Protein AF-0000000083314029 (afdb_homodimer)

Solvent-accessible surface area (backbone atoms only — not comparable to full-atom values): 26503 Å² total; per-residue (Å²): 74,58,45,36,40,47,32,27,57,66,67,24,55,60,39,58,59,37,29,27,43,46,33,36,67,31,44,43,33,64,25,26,34,84,60,36,26,40,52,77,51,63,39,52,53,50,31,26,31,58,54,25,74,57,49,45,64,73,54,72,96,41,70,46,61,68,55,59,77,70,54,82,78,54,67,69,43,53,52,25,48,50,59,56,40,39,56,39,52,50,45,42,72,76,39,46,63,51,52,30,27,43,32,41,43,65,48,42,71,37,36,60,54,49,44,69,75,46,52,79,30,39,39,37,40,41,37,46,64,65,39,46,31,38,73,59,90,52,86,58,34,53,41,60,82,37,52,36,76,67,72,83,67,91,48,65,45,58,34,27,45,48,36,50,50,51,50,51,49,51,57,70,70,35,82,78,58,84,41,67,47,78,45,47,40,58,44,45,52,77,39,37,69,65,44,48,52,56,49,24,66,73,72,70,47,75,66,26,49,54,68,69,59,70,75,75,52,70,49,44,78,75,50,87,69,80,54,80,59,80,87,47,48,67,59,32,57,75,72,69,47,82,77,131,71,57,46,35,40,45,33,27,59,66,67,26,55,60,38,58,58,37,30,27,41,45,31,35,67,31,43,43,34,63,24,26,33,85,59,36,27,41,52,78,51,64,40,50,53,49,30,26,31,57,54,23,74,58,50,45,64,72,53,71,96,41,71,44,60,68,55,59,78,71,54,83,78,56,67,71,43,53,52,25,48,48,59,54,40,39,56,39,54,50,45,41,73,76,38,45,62,50,52,30,28,44,31,43,42,65,49,43,70,37,37,60,54,50,44,69,76,46,51,78,30,39,40,38,40,42,36,46,63,65,39,46,30,36,73,58,90,52,86,58,33,52,42,59,82,37,53,35,78,67,73,84,66,90,48,65,44,57,33,26,44,48,35,50,49,51,50,52,49,52,56,70,70,36,83,79,59,83,40,66,46,79,44,47,40,58,45,45,51,76,39,38,70,66,44,48,51,56,49,24,65,74,72,70,45,73,64,27,49,55,68,68,61,68,74,76,52,71,49,43,78,76,49,87,69,82,54,80,58,78,86,47,48,68,58,31,58,74,70,68,46,82,79,130

Organism: NCBI:txid1204385

Foldseek 3Di:
DFAEEEEDAPQQLVLVVLVFCVVQQAAAEDDADPSNAQDDCVLLLQLLLVQQVVWDDPDALDIDNPCLQDPDDDPSSVVSVCVSCVRQVVCCVVPVPGHYYGYDNSCLSNVQVVCVVRQPHAYEYEGEQQLSRLPDDDPCLPVVSSPHDHDDDPDSSVSNSSSNSNSVVSVVVHDDGPHYDYDYPLCCQVVVVVRQVVVCVSVVGHIDDDDHDNCSHPVSVVDPDDRDDPSCVVVCVVVVHDDD/DFAEEEEEAPQQLVLVVLVFCVVQVAAAEDDADPSNAQDDCVLLLQLLLVLQVVWDDPDALDIDNPCLQDPDDDPSSVVSVCVSCVRQVVCCVVPVPGHYYGYDNSCLSNVQVVCVVRQPHAYEYEGEQQLSRLPDDDPCLPVVSSPHDHPDDPDSSVSNSSSNSNSVVSVVVHDDGPHYDYDYPLCCQVVVVVRQVVVCVSVVGHIDDDDHDNCSHPVSVVDPDDRDDPSCVVVCVVVVHDDD

Nearest PDB structures (foldseek):
  4gbm-assembly1_A  TM=6.522E-01  e=4.231E-06  Moorena producens
  5do9-assembly1_A  TM=2.974E-01  e=1.464E-01  Mus musculus
  8zje-assembly1_A  TM=2.377E-01  e=6.436E-02  Homo sapiens
  8xgs-assembly1_E  TM=2.337E-01  e=5.089E-02  Homo sapiens
  3ah8-assembly1_A  TM=2.938E-01  e=1.647E-01  Rattus norvegicus

Sequence (488 aa):
MSLITIIGRGHSGTRAISHTLYASGVYMGACLNRSGDLVPPQDMYEACRVLARHVRWQGDLSWDFSQLHTMEIPEEFRRLIESYLSSVLAEHARHPDAPKGWKIPETTLVYPWIRRLFPDIKYIFWIRDPRDCILNRHLTDDLRDFGIQYPETDDLRLRRAISWKYQYDLVKATPRPENWIEVRFEDFVLRQEETLQRLEEYLGIPLARIPVRPDAVGRWRQDEGVHDFDFFRPALEEYGYEHAMSLITIIGRGHSGTRAISHTLYASGVYMGACLNRSGDLVPPQDMYEACRVLARHVRWQGDLSWDFSQLHTMEIPEEFRRLIESYLSSVLAEHARHPDAPKGWKIPETTLVYPWIRRLFPDIKYIFWIRDPRDCILNRHLTDDLRDFGIQYPETDDLRLRRAISWKYQYDLVKATPRPENWIEVRFEDFVLRQEETLQRLEEYLGIPLARIPVRPDAVGRWRQDEGVHDFDFFRPALEEYGYEHA

pLDDT: mean 96.18, std 4.62, range [55.94, 98.94]

InterPro domains:
  IPR027417 P-loop containing nucleoside triphosphate hydrolase [G3DSA:3.40.50.300] (1-244)
  IPR027417 P-loop containing nucleoside triphosphate hydrolase [SSF52540] (3-222)

Secondary structure (DSSP, 8-state):
--EEEEE--TTSSHHHHHHHHHHTT-B--S-B-TT--BS--HHHHHHHHHHHTTPEEEETTEEE-GGGGTSPPPHHHHHHHHHHTHHHHHHHHH-TTS-EEE--GGGGGGHHHHHHH-TTSEEEEEE--HHHHTSS--GGGSGGGGT------S-HHHHHHHHHHHHHHHHHHSPPPSSEEEEEHHHHHHSHHHHHHHHHHHHTS---B----GGGS-GGGG--S----GGGHHHHHHTTPPP-/--EEEEE--TTSSHHHHHHHHHHTT-B--S-B-TT--BS--HHHHHHHHHHHTTPEEEETTEEE-GGGGTSPPPHHHHHHHHHHTHHHHHHHHH-TTS-EEE--GGGGGGHHHHHHH-TTSEEEEEE--HHHHTSS--GGGSGGGGT------S-HHHHHHHHHHHHHHHHHHSPPPSSEEEEEHHHHHHSHHHHHHHHHHHHTS---B----GGGS-GGGG--S----GGGHHHHHHTTPPP-

Structure (mmCIF, N/CA/C/O backbone):
data_AF-0000000083314029-model_v1
#
loop_
_entity.id
_entity.type
_entity.pdbx_description
1 polymer Sulfotransferase
#
loop_
_atom_site.group_PDB
_atom_site.id
_atom_site.type_symbol
_atom_site.label_atom_id
_atom_site.label_alt_id
_atom_site.label_comp_id
_atom_site.label_asym_id
_atom_site.label_entity_id
_atom_site.label_seq_id
_atom_site.pdbx_PDB_ins_code
_atom_site.Cartn_x
_atom_site.Cartn_y
_atom_site.Cartn_z
_atom_site.occupancy
_atom_site.B_iso_or_equiv
_atom_site.auth_seq_id
_atom_site.auth_comp_id
_atom_site.auth_asym_id
_atom_site.auth_atom_id
_atom_site.pdbx_PDB_model_num
ATOM 1 N N . MET A 1 1 ? 18.484 9.781 -5.836 1 58.97 1 MET A N 1
ATOM 2 C CA . MET A 1 1 ? 17.109 10.273 -5.766 1 58.97 1 MET A CA 1
ATOM 3 C C . MET A 1 1 ? 16.688 10.492 -4.316 1 58.97 1 MET A C 1
ATOM 5 O O . MET A 1 1 ? 17.141 9.781 -3.416 1 58.97 1 MET A O 1
ATOM 9 N N . SER A 1 2 ? 15.977 11.719 -4.059 1 75.5 2 SER A N 1
ATOM 10 C CA . SER A 1 2 ? 15.711 12.297 -2.744 1 75.5 2 SER A CA 1
ATOM 11 C C . SER A 1 2 ? 14.523 11.609 -2.074 1 75.5 2 SER A C 1
ATOM 13 O O . SER A 1 2 ? 13.695 10.992 -2.744 1 75.5 2 SER A O 1
ATOM 15 N N . LEU A 1 3 ? 14.539 11.375 -0.801 1 94 3 LEU A N 1
ATOM 16 C CA . LEU A 1 3 ? 13.43 11 0.073 1 94 3 LEU A CA 1
ATOM 17 C C . LEU A 1 3 ? 12.234 11.922 -0.145 1 94 3 LEU A C 1
ATOM 19 O O . LEU A 1 3 ? 12.398 13.102 -0.454 1 94 3 LEU A O 1
ATOM 23 N N . ILE A 1 4 ? 11.039 11.352 -0.163 1 98 4 ILE A N 1
ATOM 24 C CA . ILE A 1 4 ? 9.789 12.109 -0.29 1 98 4 ILE A CA 1
ATOM 25 C C . ILE A 1 4 ? 8.977 11.977 0.997 1 98 4 ILE A C 1
ATOM 27 O O . ILE A 1 4 ? 8.859 10.891 1.555 1 98 4 ILE A O 1
ATOM 31 N N . THR A 1 5 ? 8.508 13.062 1.522 1 98 5 THR A N 1
ATOM 32 C CA . THR A 1 5 ? 7.543 12.953 2.611 1 98 5 THR A CA 1
ATOM 33 C C . THR A 1 5 ? 6.344 13.867 2.369 1 98 5 THR A C 1
ATOM 35 O O . THR A 1 5 ? 6.414 14.789 1.551 1 98 5 THR A O 1
ATOM 38 N N . ILE A 1 6 ? 5.27 13.547 3.02 1 98.19 6 ILE A N 1
ATOM 39 C CA . ILE A 1 6 ? 3.998 14.242 2.867 1 98.19 6 ILE A CA 1
ATOM 40 C C . ILE A 1 6 ? 3.621 14.922 4.184 1 98.19 6 ILE A C 1
ATOM 42 O O . ILE A 1 6 ? 3.58 14.273 5.234 1 98.19 6 ILE A O 1
ATOM 46 N N . ILE A 1 7 ? 3.383 16.156 4.102 1 97.12 7 ILE A N 1
ATOM 47 C CA . ILE A 1 7 ? 2.893 16.969 5.207 1 97.12 7 ILE A CA 1
ATOM 48 C C . ILE A 1 7 ? 1.428 17.344 4.969 1 97.12 7 ILE A C 1
ATOM 50 O O . ILE A 1 7 ? 1.058 17.766 3.875 1 97.12 7 ILE A O 1
ATOM 54 N N . GLY A 1 8 ? 0.622 17.078 5.875 1 96.12 8 GLY A N 1
ATOM 55 C CA . GLY A 1 8 ? -0.805 17.359 5.824 1 96.12 8 GLY A CA 1
ATOM 56 C C . GLY A 1 8 ? -1.568 16.781 7 1 96.12 8 GLY A C 1
ATOM 57 O O . GLY A 1 8 ? -1.278 15.672 7.445 1 96.12 8 GLY A O 1
ATOM 58 N N . ARG A 1 9 ? -2.527 17.547 7.508 1 93.06 9 ARG A N 1
ATOM 59 C CA . ARG A 1 9 ? -3.334 17.078 8.633 1 93.06 9 ARG A CA 1
ATOM 60 C C . ARG A 1 9 ? -4.152 15.859 8.25 1 93.06 9 ARG A C 1
ATOM 62 O O . ARG A 1 9 ? -4.469 15.656 7.07 1 93.06 9 ARG A O 1
ATOM 69 N N . GLY A 1 10 ? -4.426 15.039 9.281 1 92.38 10 GLY A N 1
ATOM 70 C CA . GLY A 1 10 ? -5.375 13.961 9.047 1 92.38 10 GLY A CA 1
ATOM 71 C C . GLY A 1 10 ? -6.695 14.445 8.469 1 92.38 10 GLY A C 1
ATOM 72 O O . GLY A 1 10 ? -7.195 15.5 8.859 1 92.38 10 GLY A O 1
ATOM 73 N N . HIS A 1 11 ? -7.199 13.688 7.484 1 92.88 11 HIS A N 1
ATOM 74 C CA . HIS A 1 11 ? -8.461 13.969 6.812 1 92.88 11 HIS A CA 1
ATOM 75 C C . HIS A 1 11 ? -8.289 15.039 5.742 1 92.88 11 HIS A C 1
ATOM 77 O O . HIS A 1 11 ? -9.273 15.602 5.254 1 92.88 11 HIS A O 1
ATOM 83 N N . SER A 1 12 ? -7.043 15.32 5.441 1 94.44 12 SER A N 1
ATOM 84 C CA . SER A 1 12 ? -6.805 16.219 4.316 1 94.44 12 SER A CA 1
ATOM 85 C C . SER A 1 12 ? -6.758 15.453 2.998 1 94.44 12 SER A C 1
ATOM 87 O O . SER A 1 12 ? -6.586 16.047 1.934 1 94.44 12 SER A O 1
ATOM 89 N N . GLY A 1 13 ? -6.922 14.141 3.043 1 93.75 13 GLY A N 1
ATOM 90 C CA . GLY A 1 13 ? -6.93 13.352 1.821 1 93.75 13 GLY A CA 1
ATOM 91 C C . GLY A 1 13 ? -5.555 12.828 1.446 1 93.75 13 GLY A C 1
ATOM 92 O O . GLY A 1 13 ? -5.293 12.539 0.276 1 93.75 13 GLY A O 1
ATOM 93 N N . THR A 1 14 ? -4.656 12.703 2.461 1 94.75 14 THR A N 1
ATOM 94 C CA . THR A 1 14 ? -3.275 12.312 2.188 1 94.75 14 THR A CA 1
ATOM 95 C C . THR A 1 14 ? -3.199 10.859 1.728 1 94.75 14 THR A C 1
ATOM 97 O O . THR A 1 14 ? -2.203 10.445 1.133 1 94.75 14 THR A O 1
ATOM 100 N N . ARG A 1 15 ? -4.199 10.125 1.965 1 94.56 15 ARG A N 1
ATOM 101 C CA . ARG A 1 15 ? -4.273 8.758 1.454 1 94.56 15 ARG A CA 1
ATOM 102 C C . ARG A 1 15 ? -4.094 8.727 -0.059 1 94.56 15 ARG A C 1
ATOM 104 O O . ARG A 1 15 ? -3.436 7.832 -0.594 1 94.56 15 ARG A O 1
ATOM 111 N N . ALA A 1 16 ? -4.648 9.688 -0.748 1 97 16 ALA A N 1
ATOM 112 C CA . ALA A 1 16 ? -4.621 9.734 -2.207 1 97 16 ALA A CA 1
ATOM 113 C C . ALA A 1 16 ? -3.189 9.812 -2.727 1 97 16 ALA A C 1
ATOM 115 O O . ALA A 1 16 ? -2.795 9.031 -3.6 1 97 16 ALA A O 1
ATOM 116 N N . ILE A 1 17 ? -2.389 10.711 -2.174 1 97.94 17 ILE A N 1
ATOM 117 C CA . ILE A 1 17 ? -1.026 10.891 -2.666 1 97.94 17 ILE A CA 1
ATOM 118 C C . ILE A 1 17 ? -0.156 9.719 -2.215 1 97.94 17 ILE A C 1
ATOM 120 O O . ILE A 1 17 ? 0.744 9.289 -2.941 1 97.94 17 ILE A O 1
ATOM 124 N N . SER A 1 18 ? -0.392 9.188 -1.013 1 97.81 18 SER A N 1
ATOM 125 C CA . SER A 1 18 ? 0.354 8.016 -0.562 1 97.81 18 SER A CA 1
ATOM 126 C C . SER A 1 18 ? 0.118 6.824 -1.482 1 97.81 18 SER A C 1
ATOM 128 O O . SER A 1 18 ? 1.067 6.156 -1.898 1 97.81 18 SER A O 1
ATOM 130 N N . HIS A 1 19 ? -1.131 6.574 -1.783 1 97.81 19 HIS A N 1
ATOM 131 C CA . HIS A 1 19 ? -1.471 5.484 -2.693 1 97.81 19 HIS A CA 1
ATOM 132 C C . HIS A 1 19 ? -0.869 5.719 -4.078 1 97.81 19 HIS A C 1
ATOM 134 O O . HIS A 1 19 ? -0.38 4.777 -4.711 1 97.81 19 HIS A O 1
ATOM 140 N N . THR A 1 20 ? -0.943 6.922 -4.547 1 98.56 20 THR A N 1
ATOM 141 C CA . THR A 1 20 ? -0.375 7.281 -5.84 1 98.56 20 THR A CA 1
ATOM 142 C C . THR A 1 20 ? 1.121 6.98 -5.879 1 98.56 20 THR A C 1
ATOM 144 O O . THR A 1 20 ? 1.605 6.324 -6.801 1 98.56 20 THR A O 1
ATOM 147 N N . LEU A 1 21 ? 1.831 7.414 -4.84 1 98.31 21 LEU A N 1
ATOM 148 C CA . LEU A 1 21 ? 3.275 7.215 -4.789 1 98.31 21 LEU A CA 1
ATOM 149 C C . LEU A 1 21 ? 3.613 5.727 -4.707 1 98.31 21 LEU A C 1
ATOM 151 O O . LEU A 1 21 ? 4.484 5.246 -5.434 1 98.31 21 LEU A O 1
ATOM 155 N N . TYR A 1 22 ? 2.887 5.012 -3.844 1 97.75 22 TYR A N 1
ATOM 156 C CA . TYR A 1 22 ? 3.109 3.58 -3.674 1 97.75 22 TYR A CA 1
ATOM 157 C C . TYR A 1 22 ? 2.879 2.834 -4.984 1 97.75 22 TYR A C 1
ATOM 159 O O . TYR A 1 22 ? 3.711 2.023 -5.398 1 97.75 22 TYR A O 1
ATOM 167 N N . ALA A 1 23 ? 1.864 3.174 -5.668 1 97.62 23 ALA A N 1
ATOM 168 C CA . ALA A 1 23 ? 1.506 2.521 -6.926 1 97.62 23 ALA A CA 1
ATOM 169 C C . ALA A 1 23 ? 2.465 2.92 -8.047 1 97.62 23 ALA A C 1
ATOM 171 O O . ALA A 1 23 ? 2.49 2.289 -9.102 1 97.62 23 ALA A O 1
ATOM 172 N N . SER A 1 24 ? 3.236 3.92 -7.844 1 97.5 24 SER A N 1
ATOM 173 C CA . SER A 1 24 ? 4.184 4.414 -8.836 1 97.5 24 SER A CA 1
ATOM 174 C C . SER A 1 24 ? 5.57 3.811 -8.625 1 97.5 24 SER A C 1
ATOM 176 O O . SER A 1 24 ? 6.535 4.219 -9.273 1 97.5 24 SER A O 1
ATOM 178 N N . GLY A 1 25 ? 5.672 2.932 -7.656 1 94.62 25 GLY A N 1
ATOM 179 C CA . GLY A 1 25 ? 6.938 2.248 -7.426 1 94.62 25 GLY A CA 1
ATOM 180 C C . GLY A 1 25 ? 7.797 2.922 -6.371 1 94.62 25 GLY A C 1
ATOM 181 O O . GLY A 1 25 ? 8.953 2.541 -6.168 1 94.62 25 GLY A O 1
ATOM 182 N N . VAL A 1 26 ? 7.27 3.893 -5.707 1 96.94 26 VAL A N 1
ATOM 183 C CA . VAL A 1 26 ? 7.996 4.523 -4.613 1 96.94 26 VAL A CA 1
ATOM 184 C C . VAL A 1 26 ? 7.961 3.625 -3.381 1 96.94 26 VAL A C 1
ATOM 186 O O . VAL A 1 26 ? 6.898 3.148 -2.982 1 96.94 26 VAL A O 1
ATOM 189 N N . TYR A 1 27 ? 9.156 3.344 -2.807 1 97.31 27 TYR A N 1
ATOM 190 C CA . TYR A 1 27 ? 9.18 2.613 -1.544 1 97.31 27 TYR A CA 1
ATOM 191 C C . TYR A 1 27 ? 8.703 3.494 -0.396 1 97.31 27 TYR A C 1
ATOM 193 O O . TYR A 1 27 ? 9.359 4.477 -0.041 1 97.31 27 TYR A O 1
ATOM 201 N N . MET A 1 28 ? 7.594 3.158 0.23 1 97.69 28 MET A N 1
ATOM 202 C CA . MET A 1 28 ? 6.961 4.008 1.235 1 97.69 28 MET A CA 1
ATOM 203 C C . MET A 1 28 ? 7.133 3.42 2.631 1 97.69 28 MET A C 1
ATOM 205 O O . MET A 1 28 ? 6.434 3.818 3.566 1 97.69 28 MET A O 1
ATOM 209 N N . GLY A 1 29 ? 8.039 2.445 2.789 1 97.06 29 GLY A N 1
ATOM 210 C CA . GLY A 1 29 ? 8.266 1.787 4.066 1 97.06 29 GLY A CA 1
ATOM 211 C C . GLY A 1 29 ? 7.941 0.305 4.039 1 97.06 29 GLY A C 1
ATOM 212 O O . GLY A 1 29 ? 7.375 -0.194 3.064 1 97.06 29 GLY A O 1
ATOM 213 N N . ALA A 1 30 ? 8.289 -0.352 5.098 1 96.5 30 ALA A N 1
ATOM 214 C CA . ALA A 1 30 ? 8.234 -1.811 5.137 1 96.5 30 ALA A CA 1
ATOM 215 C C . ALA A 1 30 ? 6.801 -2.299 5.328 1 96.5 30 ALA A C 1
ATOM 217 O O . ALA A 1 30 ? 6.453 -3.408 4.914 1 96.5 30 ALA A O 1
ATOM 218 N N . CYS A 1 31 ? 6.012 -1.445 5.949 1 97 31 CYS A N 1
ATOM 219 C CA . CYS A 1 31 ? 4.637 -1.83 6.246 1 97 31 CYS A CA 1
ATOM 220 C C . CYS A 1 31 ? 3.695 -0.641 6.109 1 97 31 CYS A C 1
ATOM 222 O O . CYS A 1 31 ? 3.869 0.377 6.781 1 97 31 CYS A O 1
ATOM 224 N N . LEU A 1 32 ? 2.68 -0.823 5.258 1 98.31 32 LEU A N 1
ATOM 225 C CA . LEU A 1 32 ? 1.697 0.234 5.043 1 98.31 32 LEU A CA 1
ATOM 226 C C . LEU A 1 32 ? 0.306 -0.224 5.469 1 98.31 32 LEU A C 1
ATOM 228 O O . LEU A 1 32 ? -0.076 -1.371 5.223 1 98.31 32 LEU A O 1
ATOM 232 N N . ASN A 1 33 ? -0.443 0.652 6.094 1 96.88 33 ASN A N 1
ATOM 233 C CA . ASN A 1 33 ? -1.821 0.327 6.445 1 96.88 33 ASN A CA 1
ATOM 234 C C . ASN A 1 33 ? -2.799 0.798 5.371 1 96.88 33 ASN A C 1
ATOM 236 O O . ASN A 1 33 ? -2.387 1.176 4.273 1 96.88 33 ASN A O 1
ATOM 240 N N . ARG A 1 34 ? -4.066 0.752 5.641 1 94 34 ARG A N 1
ATOM 241 C CA . ARG A 1 34 ? -5.145 1.059 4.707 1 94 34 ARG A CA 1
ATOM 242 C C . ARG A 1 34 ? -5.004 2.473 4.156 1 94 34 ARG A C 1
ATOM 244 O O . ARG A 1 34 ? -5.289 2.719 2.982 1 94 34 ARG A O 1
ATOM 251 N N . SER A 1 35 ? -4.512 3.365 5.012 1 94.56 35 SER A N 1
ATOM 252 C CA . SER A 1 35 ? -4.465 4.777 4.648 1 94.56 35 SER A CA 1
ATOM 253 C C . SER A 1 35 ? -3.135 5.141 3.996 1 94.56 35 SER A C 1
ATOM 255 O O . SER A 1 35 ? -2.887 6.305 3.684 1 94.56 35 SER A O 1
ATOM 257 N N . GLY A 1 36 ? -2.262 4.109 3.809 1 97.12 36 GLY A N 1
ATOM 258 C CA . GLY A 1 36 ? -0.963 4.359 3.203 1 97.12 36 GLY A CA 1
ATOM 259 C C . GLY A 1 36 ? 0.048 4.934 4.176 1 97.12 36 GLY A C 1
ATOM 260 O O . GLY A 1 36 ? 1.033 5.551 3.766 1 97.12 36 GLY A O 1
ATOM 261 N N . ASP A 1 37 ? -0.222 4.828 5.477 1 98.12 37 ASP A N 1
ATOM 262 C CA . ASP A 1 37 ? 0.722 5.273 6.5 1 98.12 37 ASP A CA 1
ATOM 263 C C . ASP A 1 37 ? 1.814 4.234 6.727 1 98.12 37 ASP A C 1
ATOM 265 O O . ASP A 1 37 ? 1.543 3.031 6.73 1 98.12 37 ASP A O 1
ATOM 269 N N . LEU A 1 38 ? 3.023 4.73 6.941 1 98.56 38 LEU A N 1
ATOM 270 C CA . LEU A 1 38 ? 4.062 3.846 7.449 1 98.56 38 LEU A CA 1
ATOM 271 C C . LEU A 1 38 ? 3.771 3.434 8.891 1 98.56 38 LEU A C 1
ATOM 273 O O . LEU A 1 38 ? 3.588 4.289 9.758 1 98.56 38 LEU A O 1
ATOM 277 N N . VAL A 1 39 ? 3.727 2.143 9.18 1 97.88 39 VAL A N 1
ATOM 278 C CA . VAL A 1 39 ? 3.436 1.629 10.508 1 97.88 39 VAL A CA 1
ATOM 279 C C . VAL A 1 39 ? 4.52 0.642 10.93 1 97.88 39 VAL A C 1
ATOM 281 O O . VAL A 1 39 ? 5.234 0.096 10.086 1 97.88 39 VAL A O 1
ATOM 284 N N . PRO A 1 40 ? 4.719 0.394 12.305 1 97.62 40 PRO A N 1
ATOM 285 C CA . PRO A 1 40 ? 3.938 0.932 13.422 1 97.62 40 PRO A CA 1
ATOM 286 C C . PRO A 1 40 ? 4.27 2.393 13.719 1 97.62 40 PRO A C 1
ATOM 288 O O . PRO A 1 40 ? 5.406 2.824 13.516 1 97.62 40 PRO A O 1
ATOM 291 N N . PRO A 1 41 ? 3.344 3.133 14.266 1 98 41 PRO A N 1
ATOM 292 C CA . PRO A 1 41 ? 3.49 4.586 14.352 1 98 41 PRO A CA 1
ATOM 293 C C . PRO A 1 41 ? 4.008 5.047 15.711 1 98 41 PRO A C 1
ATOM 295 O O . PRO A 1 41 ? 4.27 6.234 15.906 1 98 41 PRO A O 1
ATOM 298 N N . GLN A 1 42 ? 4.242 4.141 16.672 1 98.31 42 GLN A N 1
ATOM 299 C CA . GLN A 1 42 ? 4.43 4.492 18.078 1 98.31 42 GLN A CA 1
ATOM 300 C C . GLN A 1 42 ? 5.613 5.441 18.266 1 98.31 42 GLN A C 1
ATOM 302 O O . GLN A 1 42 ? 5.516 6.434 18.984 1 98.31 42 GLN A O 1
ATOM 307 N N . ASP A 1 43 ? 6.715 5.16 17.578 1 98.81 43 ASP A N 1
ATOM 308 C CA . ASP A 1 43 ? 7.902 5.996 17.734 1 98.81 43 ASP A CA 1
ATOM 309 C C . ASP A 1 43 ? 7.668 7.395 17.172 1 98.81 43 ASP A C 1
ATOM 311 O O . ASP A 1 43 ? 8.164 8.383 17.719 1 98.81 43 ASP A O 1
ATOM 315 N N . MET A 1 44 ? 6.887 7.543 16.094 1 98.75 44 MET A N 1
ATOM 316 C CA . MET A 1 44 ? 6.52 8.852 15.555 1 98.75 44 MET A CA 1
ATOM 317 C C . MET A 1 44 ? 5.645 9.617 16.547 1 98.75 44 MET A C 1
ATOM 319 O O . MET A 1 44 ? 5.859 10.805 16.781 1 98.75 44 MET A O 1
ATOM 323 N N . TYR A 1 45 ? 4.695 8.906 17.172 1 98.62 45 TYR A N 1
ATOM 324 C CA . TYR A 1 45 ? 3.822 9.547 18.156 1 98.62 45 TYR A CA 1
ATOM 325 C C . TYR A 1 45 ? 4.625 10.07 19.328 1 98.62 45 TYR A C 1
ATOM 327 O O . TYR A 1 45 ? 4.375 11.18 19.828 1 98.62 45 TYR A O 1
ATOM 335 N N . GLU A 1 46 ? 5.57 9.234 19.703 1 98.81 46 GLU A N 1
ATOM 336 C CA . GLU A 1 46 ? 6.418 9.664 20.812 1 98.81 46 GLU A CA 1
ATOM 337 C C . GLU A 1 46 ? 7.289 10.852 20.406 1 98.81 46 GLU A C 1
ATOM 339 O O . GLU A 1 46 ? 7.508 11.766 21.203 1 98.81 46 GLU A O 1
ATOM 344 N N . ALA A 1 47 ? 7.797 10.844 19.203 1 98.94 47 ALA A N 1
ATOM 345 C CA . ALA A 1 47 ? 8.555 11.984 18.703 1 98.94 47 ALA A CA 1
ATOM 346 C C . ALA A 1 47 ? 7.719 13.258 18.734 1 98.94 47 ALA A C 1
ATOM 348 O O . ALA A 1 47 ? 8.227 14.336 19.062 1 98.94 47 ALA A O 1
ATOM 349 N N . CYS A 1 48 ? 6.461 13.141 18.375 1 98.81 48 CYS A N 1
ATOM 350 C CA . CYS A 1 48 ? 5.551 14.281 18.438 1 98.81 48 CYS A CA 1
ATOM 351 C C . CYS A 1 48 ? 5.477 14.852 19.844 1 98.81 48 CYS A C 1
ATOM 353 O O . CYS A 1 48 ? 5.512 16.062 20.031 1 98.81 48 CYS A O 1
ATOM 355 N N . ARG A 1 49 ? 5.441 13.984 20.812 1 98.81 49 ARG A N 1
ATOM 356 C CA . ARG A 1 49 ? 5.348 14.414 22.203 1 98.81 49 ARG A CA 1
ATOM 357 C C . ARG A 1 49 ? 6.641 15.086 22.656 1 98.81 49 ARG A C 1
ATOM 359 O O . ARG A 1 49 ? 6.605 16.047 23.422 1 98.81 49 ARG A O 1
ATOM 366 N N . VAL A 1 50 ? 7.742 14.578 22.203 1 98.88 50 VAL A N 1
ATOM 367 C CA . VAL A 1 50 ? 9.031 15.172 22.531 1 98.88 50 VAL A CA 1
ATOM 368 C C . VAL A 1 50 ? 9.086 16.609 21.984 1 98.88 50 VAL A C 1
ATOM 370 O O . VAL A 1 50 ? 9.453 17.531 22.719 1 98.88 50 VAL A O 1
ATOM 373 N N . LEU A 1 51 ? 8.711 16.828 20.734 1 98.88 51 LEU A N 1
ATOM 374 C CA . LEU A 1 51 ? 8.758 18.156 20.156 1 98.88 51 LEU A CA 1
ATOM 375 C C . LEU A 1 51 ? 7.777 19.094 20.859 1 98.88 51 LEU A C 1
ATOM 377 O O . LEU A 1 51 ? 8.094 20.266 21.094 1 98.88 51 LEU A O 1
ATOM 381 N N . ALA A 1 52 ? 6.645 18.578 21.203 1 98.69 52 ALA A N 1
ATOM 382 C CA . ALA A 1 52 ? 5.578 19.375 21.797 1 98.69 52 ALA A CA 1
ATOM 383 C C . ALA A 1 52 ? 6.043 20.031 23.094 1 98.69 52 ALA A C 1
ATOM 385 O O . ALA A 1 52 ? 5.547 21.094 23.469 1 98.69 52 ALA A O 1
ATOM 386 N N . ARG A 1 53 ? 7.027 19.453 23.812 1 98.38 53 ARG A N 1
ATOM 387 C CA . ARG A 1 53 ? 7.57 20 25.047 1 98.38 53 ARG A CA 1
ATOM 388 C C . ARG A 1 53 ? 8.172 21.375 24.812 1 98.38 53 ARG A C 1
ATOM 390 O O . ARG A 1 53 ? 8.367 22.141 25.766 1 98.38 53 ARG A O 1
ATOM 397 N N . HIS A 1 54 ? 8.414 21.672 23.578 1 98.5 54 HIS A N 1
ATOM 398 C CA . HIS A 1 54 ? 9.148 22.891 23.281 1 98.5 54 HIS A CA 1
ATOM 399 C C . HIS A 1 54 ? 8.266 23.891 22.547 1 98.5 54 HIS A C 1
ATOM 401 O O . HIS A 1 54 ? 8.766 24.875 21.984 1 98.5 54 HIS A O 1
ATOM 407 N N . VAL A 1 55 ? 6.996 23.641 22.438 1 98.44 55 VAL A N 1
ATOM 408 C CA . VAL A 1 55 ? 6.008 24.578 21.922 1 98.44 55 VAL A CA 1
ATOM 409 C C . VAL A 1 55 ? 5.301 25.281 23.078 1 98.44 55 VAL A C 1
ATOM 411 O O . VAL A 1 55 ? 4.668 24.641 23.906 1 98.44 55 VAL A O 1
ATOM 414 N N . ARG A 1 56 ? 5.391 26.578 23.125 1 96.88 56 ARG A N 1
ATOM 415 C CA . ARG A 1 56 ? 4.762 27.344 24.188 1 96.88 56 ARG A CA 1
ATOM 416 C C . ARG A 1 56 ? 3.396 27.859 23.766 1 96.88 56 ARG A C 1
ATOM 418 O O . ARG A 1 56 ? 3.285 28.578 22.766 1 96.88 56 ARG A O 1
ATOM 425 N N . TRP A 1 57 ? 2.455 27.484 24.438 1 97.38 57 TRP A N 1
ATOM 426 C CA . TRP A 1 57 ? 1.124 28.047 24.234 1 97.38 57 TRP A CA 1
ATOM 427 C C . TRP A 1 57 ? 1.037 29.453 24.812 1 97.38 57 TRP A C 1
ATOM 429 O O . TRP A 1 57 ? 1.353 29.672 25.984 1 97.38 57 TRP A O 1
ATOM 439 N N . GLN A 1 58 ? 0.606 30.391 24.047 1 97.25 58 GLN A N 1
ATOM 440 C CA . GLN A 1 58 ? 0.588 31.797 24.438 1 97.25 58 GLN A CA 1
ATOM 441 C C . GLN A 1 58 ? -0.822 32.25 24.812 1 97.25 58 GLN A C 1
ATOM 443 O O . GLN A 1 58 ? -1.053 33.406 25.078 1 97.25 58 GLN A O 1
ATOM 448 N N . GLY A 1 59 ? -1.746 31.375 24.781 1 94.81 59 GLY A N 1
ATOM 449 C CA . GLY A 1 59 ? -3.145 31.672 25.047 1 94.81 59 GLY A CA 1
ATOM 450 C C . GLY A 1 59 ? -3.996 31.688 23.781 1 94.81 59 GLY A C 1
ATOM 451 O O . GLY A 1 59 ? -3.482 31.891 22.688 1 94.81 59 GLY A O 1
ATOM 452 N N . ASP A 1 60 ? -5.301 31.344 23.953 1 93.94 60 ASP A N 1
ATOM 453 C CA . ASP A 1 60 ? -6.242 31.297 22.828 1 93.94 60 ASP A CA 1
ATOM 454 C C . ASP A 1 60 ? -5.727 30.391 21.719 1 93.94 60 ASP A C 1
ATOM 456 O O . ASP A 1 60 ? -5.355 29.25 21.969 1 93.94 60 ASP A O 1
ATOM 460 N N . LEU A 1 61 ? -5.703 30.875 20.531 1 97.31 61 LEU A N 1
ATOM 461 C CA . LEU A 1 61 ? -5.273 30.078 19.391 1 97.31 61 LEU A CA 1
ATOM 462 C C . LEU A 1 61 ? -3.9 30.516 18.891 1 97.31 61 LEU A C 1
ATOM 464 O O . LEU A 1 61 ? -3.686 30.641 17.688 1 97.31 61 LEU A O 1
ATOM 468 N N . SER A 1 62 ? -2.998 30.766 19.891 1 97.25 62 SER A N 1
ATOM 469 C CA . SER A 1 62 ? -1.654 31.234 19.562 1 97.25 62 SER A CA 1
ATOM 470 C C . SER A 1 62 ? -0.59 30.344 20.219 1 97.25 62 SER A C 1
ATOM 472 O O . SER A 1 62 ? -0.672 30.047 21.406 1 97.25 62 SER A O 1
ATOM 474 N N . TRP A 1 63 ? 0.37 29.875 19.406 1 98.31 63 TRP A N 1
ATOM 475 C CA . TRP A 1 63 ? 1.507 29.078 19.859 1 98.31 63 TRP A CA 1
ATOM 476 C C . TRP A 1 63 ? 2.82 29.703 19.391 1 98.31 63 TRP A C 1
ATOM 478 O O . TRP A 1 63 ? 2.889 30.281 18.297 1 98.31 63 TRP A O 1
ATOM 488 N N . ASP A 1 64 ? 3.846 29.625 20.188 1 98.38 64 ASP A N 1
ATOM 489 C CA . ASP A 1 64 ? 5.188 30.062 19.828 1 98.38 64 ASP A CA 1
ATOM 490 C C . ASP A 1 64 ? 6.051 28.891 19.375 1 98.38 64 ASP A C 1
ATOM 492 O O . ASP A 1 64 ? 6.43 28.047 20.188 1 98.38 64 ASP A O 1
ATOM 496 N N . PHE A 1 65 ? 6.379 28.844 18.094 1 98.38 65 PHE A N 1
ATOM 497 C CA . PHE A 1 65 ? 7.156 27.766 17.5 1 98.38 65 PHE A CA 1
ATOM 498 C C . PHE A 1 65 ? 8.617 28.172 17.328 1 98.38 65 PHE A C 1
ATOM 500 O O . PHE A 1 65 ? 9.422 27.406 16.812 1 98.38 65 PHE A O 1
ATOM 507 N N . SER A 1 66 ? 9.062 29.344 17.719 1 97.5 66 SER A N 1
ATOM 508 C CA . SER A 1 66 ? 10.336 29.953 17.359 1 97.5 66 SER A CA 1
ATOM 509 C C . SER A 1 66 ? 11.516 29.125 17.844 1 97.5 66 SER A C 1
ATOM 511 O O . SER A 1 66 ? 12.516 28.969 17.141 1 97.5 66 SER A O 1
ATOM 513 N N . GLN A 1 67 ? 11.367 28.531 19 1 97 67 GLN A N 1
ATOM 514 C CA . GLN A 1 67 ? 12.461 27.75 19.578 1 97 67 GLN A CA 1
ATOM 515 C C . GLN A 1 67 ? 12.805 26.547 18.703 1 97 67 GLN A C 1
ATOM 517 O O . GLN A 1 67 ? 13.961 26.125 18.641 1 97 67 GLN A O 1
ATOM 522 N N . LEU A 1 68 ? 11.828 26.062 18 1 98.38 68 LEU A N 1
ATOM 523 C CA . LEU A 1 68 ? 11.992 24.859 17.203 1 98.38 68 LEU A CA 1
ATOM 524 C C . LEU A 1 68 ? 12.961 25.094 16.047 1 98.38 68 LEU A C 1
ATOM 526 O O . LEU A 1 68 ? 13.562 24.141 15.539 1 98.38 68 LEU A O 1
ATOM 530 N N . HIS A 1 69 ? 13.172 26.312 15.68 1 97.69 69 HIS A N 1
ATOM 531 C CA . HIS A 1 69 ? 13.922 26.625 14.477 1 97.69 69 HIS A CA 1
ATOM 532 C C . HIS A 1 69 ? 15.422 26.734 14.766 1 97.69 69 HIS A C 1
ATOM 534 O O . HIS A 1 69 ? 16.234 26.641 13.852 1 97.69 69 HIS A O 1
ATOM 540 N N . THR A 1 70 ? 15.758 26.891 16.109 1 96.62 70 THR A N 1
ATOM 541 C CA . THR A 1 70 ? 17.156 27.234 16.375 1 96.62 70 THR A CA 1
ATOM 542 C C . THR A 1 70 ? 17.734 26.312 17.438 1 96.62 70 THR A C 1
ATOM 544 O O . THR A 1 70 ? 18.953 26.141 17.531 1 96.62 70 THR A O 1
ATOM 547 N N . MET A 1 71 ? 16.891 25.781 18.234 1 98.19 71 MET A N 1
ATOM 548 C CA . MET A 1 71 ? 17.391 24.969 19.344 1 98.19 71 MET A CA 1
ATOM 549 C C . MET A 1 71 ? 18.062 23.703 18.828 1 98.19 71 MET A C 1
ATOM 551 O O . MET A 1 71 ? 17.812 23.266 17.703 1 98.19 71 MET A O 1
ATOM 555 N N . GLU A 1 72 ? 18.891 23.188 19.703 1 98.44 72 GLU A N 1
ATOM 556 C CA . GLU A 1 72 ? 19.422 21.859 19.391 1 98.44 72 GLU A CA 1
ATOM 557 C C . GLU A 1 72 ? 18.328 20.797 19.453 1 98.44 72 GLU A C 1
ATOM 559 O O . GLU A 1 72 ? 17.547 20.766 20.406 1 98.44 72 GLU A O 1
ATOM 564 N N . ILE A 1 73 ? 18.203 19.984 18.453 1 98.75 73 ILE A N 1
ATOM 565 C CA . ILE A 1 73 ? 17.234 18.906 18.453 1 98.75 73 ILE A CA 1
ATOM 566 C C . ILE A 1 73 ? 17.641 17.828 19.469 1 98.75 73 ILE A C 1
ATOM 568 O O . ILE A 1 73 ? 18.75 17.297 19.391 1 98.75 73 ILE A O 1
ATOM 572 N N . PRO A 1 74 ? 16.766 17.5 20.406 1 98.81 74 PRO A N 1
ATOM 573 C CA . PRO A 1 74 ? 17.094 16.484 21.422 1 98.81 74 PRO A CA 1
ATOM 574 C C . PRO A 1 74 ? 17.469 15.141 20.797 1 98.81 74 PRO A C 1
ATOM 576 O O . PRO A 1 74 ? 16.844 14.719 19.812 1 98.81 74 PRO A O 1
ATOM 579 N N . GLU A 1 75 ? 18.469 14.453 21.406 1 98.75 75 GLU A N 1
ATOM 580 C CA . GLU A 1 75 ? 18.891 13.133 20.953 1 98.75 75 GLU A CA 1
ATOM 581 C C . GLU A 1 75 ? 17.719 12.141 21 1 98.75 75 GLU A C 1
ATOM 583 O O . GLU A 1 75 ? 17.625 11.258 20.141 1 98.75 75 GLU A O 1
ATOM 588 N N . GLU A 1 76 ? 16.922 12.289 22 1 98.75 76 GLU A N 1
ATOM 589 C CA . GLU A 1 76 ? 15.734 11.453 22.125 1 98.75 76 GLU A CA 1
ATOM 590 C C . GLU A 1 76 ? 14.875 11.516 20.875 1 98.75 76 GLU A C 1
ATOM 592 O O . GLU A 1 76 ? 14.414 10.484 20.375 1 98.75 76 GLU A O 1
ATOM 597 N N . PHE A 1 77 ? 14.648 12.695 20.328 1 98.88 77 PHE A N 1
ATOM 598 C CA . PHE A 1 77 ? 13.859 12.891 19.109 1 98.88 77 PHE A CA 1
ATOM 599 C C . PHE A 1 77 ? 14.531 12.219 17.922 1 98.88 77 PHE A C 1
ATOM 601 O O . PHE A 1 77 ? 13.883 11.516 17.156 1 98.88 77 PHE A O 1
ATOM 608 N N . ARG A 1 78 ? 15.805 12.398 17.812 1 98.75 78 ARG A N 1
ATOM 609 C CA . ARG A 1 78 ? 16.578 11.828 16.703 1 98.75 78 ARG A CA 1
ATOM 610 C C . ARG A 1 78 ? 16.469 10.305 16.703 1 98.75 78 ARG A C 1
ATOM 612 O O . ARG A 1 78 ? 16.266 9.695 15.648 1 98.75 78 ARG A O 1
ATOM 619 N N . ARG A 1 79 ? 16.562 9.719 17.859 1 98.75 79 ARG A N 1
ATOM 620 C CA . ARG A 1 79 ? 16.516 8.266 17.984 1 98.75 79 ARG A CA 1
ATOM 621 C C . ARG A 1 79 ? 15.133 7.734 17.609 1 98.75 79 ARG A C 1
ATOM 623 O O . ARG A 1 79 ? 15.023 6.703 16.938 1 98.75 79 ARG A O 1
ATOM 630 N N . LEU A 1 80 ? 14.109 8.398 18.016 1 98.88 80 LEU A N 1
ATOM 631 C CA . LEU A 1 80 ? 12.742 7.996 17.703 1 98.88 80 LEU A CA 1
ATOM 632 C C . LEU A 1 80 ? 12.477 8.055 16.203 1 98.88 80 LEU A C 1
ATOM 634 O O . LEU A 1 80 ? 11.898 7.129 15.641 1 98.88 80 LEU A O 1
ATOM 638 N N . ILE A 1 81 ? 12.945 9.141 15.555 1 98.81 81 ILE A N 1
ATOM 639 C CA . ILE A 1 81 ? 12.734 9.305 14.125 1 98.81 81 ILE A CA 1
ATOM 640 C C . ILE A 1 81 ? 13.539 8.266 13.359 1 98.81 81 ILE A C 1
ATOM 642 O O . ILE A 1 81 ? 13.031 7.652 12.406 1 98.81 81 ILE A O 1
ATOM 646 N N . GLU A 1 82 ? 14.758 8.031 13.812 1 98.56 82 GLU A N 1
ATOM 647 C CA . GLU A 1 82 ? 15.586 7.004 13.18 1 98.56 82 GLU A CA 1
ATOM 648 C C . GLU A 1 82 ? 14.945 5.625 13.297 1 98.56 82 GLU A C 1
ATOM 650 O O . GLU A 1 82 ? 14.953 4.844 12.344 1 98.56 82 GLU A O 1
ATOM 655 N N . SER A 1 83 ? 14.438 5.391 14.469 1 98.69 83 SER A N 1
ATOM 656 C CA . SER A 1 83 ? 13.758 4.117 14.703 1 98.69 83 SER A CA 1
ATOM 657 C C . SER A 1 83 ? 12.516 3.986 13.836 1 98.69 83 SER A C 1
ATOM 659 O O . SER A 1 83 ? 12.312 2.959 13.188 1 98.69 83 SER A O 1
ATOM 661 N N . TYR A 1 84 ? 11.633 4.965 13.789 1 98.75 84 TYR A N 1
ATOM 662 C CA . TYR A 1 84 ? 10.398 4.949 13.016 1 98.75 84 TYR A CA 1
ATOM 663 C C . TYR A 1 84 ? 10.688 4.793 11.531 1 98.75 84 TYR A C 1
ATOM 665 O O . TYR A 1 84 ? 10 4.039 10.828 1 98.75 84 TYR A O 1
ATOM 673 N N . LEU A 1 85 ? 11.758 5.5 11.062 1 98.5 85 LEU A N 1
ATOM 674 C CA . LEU A 1 85 ? 12.07 5.543 9.633 1 98.5 85 LEU A CA 1
ATOM 675 C C . LEU A 1 85 ? 13.109 4.492 9.273 1 98.5 85 LEU A C 1
ATOM 677 O O . LEU A 1 85 ? 13.711 4.547 8.203 1 98.5 85 LEU A O 1
ATOM 681 N N . SER A 1 86 ? 13.344 3.537 10.117 1 98.38 86 SER A N 1
ATOM 682 C CA . SER A 1 86 ? 14.438 2.59 9.953 1 98.38 86 SER A CA 1
ATOM 683 C C . SER A 1 86 ? 14.391 1.909 8.594 1 98.38 86 SER A C 1
ATOM 685 O O . SER A 1 86 ? 15.414 1.796 7.914 1 98.38 86 SER A O 1
ATOM 687 N N . SER A 1 87 ? 13.203 1.489 8.141 1 97.56 87 SER A N 1
ATOM 688 C CA . SER A 1 87 ? 13.078 0.792 6.867 1 97.56 87 SER A CA 1
ATOM 689 C C . SER A 1 87 ? 13.391 1.721 5.695 1 97.56 87 SER A C 1
ATOM 691 O O . SER A 1 87 ? 14.078 1.327 4.75 1 97.56 87 SER A O 1
ATOM 693 N N . VAL A 1 88 ? 12.945 2.908 5.758 1 97.88 88 VAL A N 1
ATOM 694 C CA . VAL A 1 88 ? 13.133 3.889 4.691 1 97.88 88 VAL A CA 1
ATOM 695 C C . VAL A 1 88 ? 14.602 4.297 4.621 1 97.88 88 VAL A C 1
ATOM 697 O O . VAL A 1 88 ? 15.18 4.375 3.533 1 97.88 88 VAL A O 1
ATOM 700 N N . LEU A 1 89 ? 15.164 4.523 5.801 1 96.88 89 LEU A N 1
ATOM 701 C CA . LEU A 1 89 ? 16.562 4.934 5.855 1 96.88 89 LEU A CA 1
ATOM 702 C C . LEU A 1 89 ? 17.484 3.803 5.398 1 96.88 89 LEU A C 1
ATOM 704 O O . LEU A 1 89 ? 18.484 4.043 4.734 1 96.88 89 LEU A O 1
ATOM 708 N N . ALA A 1 90 ? 17.141 2.611 5.75 1 96.62 90 ALA A N 1
ATOM 709 C CA . ALA A 1 90 ? 17.906 1.458 5.273 1 96.62 90 ALA A CA 1
ATOM 710 C C . ALA A 1 90 ? 17.844 1.357 3.752 1 96.62 90 ALA A C 1
ATOM 712 O O . ALA A 1 90 ? 18.859 1.103 3.102 1 96.62 90 ALA A O 1
ATOM 713 N N . GLU A 1 91 ? 16.672 1.523 3.219 1 94.75 91 GLU A N 1
ATOM 714 C CA . GLU A 1 91 ? 16.516 1.513 1.769 1 94.75 91 GLU A CA 1
ATOM 715 C C . GLU A 1 91 ? 17.312 2.637 1.114 1 94.75 91 GLU A C 1
ATOM 717 O O . GLU A 1 91 ? 17.906 2.447 0.049 1 94.75 91 GLU A O 1
ATOM 722 N N . HIS A 1 92 ? 17.266 3.768 1.714 1 93 92 HIS A N 1
ATOM 723 C CA . HIS A 1 92 ? 18 4.914 1.204 1 93 92 HIS A CA 1
ATOM 724 C C . HIS A 1 92 ? 19.5 4.621 1.155 1 93 92 HIS A C 1
ATOM 726 O O . HIS A 1 92 ? 20.188 5.008 0.202 1 93 92 HIS A O 1
ATOM 732 N N . ALA A 1 93 ? 20.016 3.994 2.145 1 93.31 93 ALA A N 1
ATOM 733 C CA . ALA A 1 93 ? 21.422 3.641 2.213 1 93.31 93 ALA A CA 1
ATOM 734 C C . ALA A 1 93 ? 21.781 2.609 1.146 1 93.31 93 ALA A C 1
ATOM 736 O O . ALA A 1 93 ? 22.844 2.701 0.52 1 93.31 93 ALA A O 1
ATOM 737 N N . ARG A 1 94 ? 20.906 1.651 0.855 1 93.44 94 ARG A N 1
ATOM 738 C CA . ARG A 1 94 ? 21.172 0.546 -0.062 1 93.44 94 ARG A CA 1
ATOM 739 C C . ARG A 1 94 ? 20.969 0.979 -1.511 1 93.44 94 ARG A C 1
ATOM 741 O O . ARG A 1 94 ? 21.703 0.553 -2.398 1 93.44 94 ARG A O 1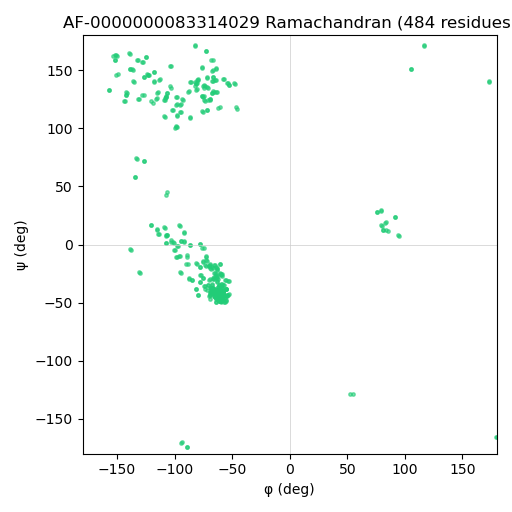
ATOM 748 N N . HIS A 1 95 ? 19.969 1.788 -1.693 1 92.81 95 HIS A N 1
ATOM 749 C CA . HIS A 1 95 ? 19.578 2.24 -3.027 1 92.81 95 HIS A CA 1
ATOM 750 C C . HIS A 1 95 ? 19.359 3.748 -3.055 1 92.81 95 HIS A C 1
ATOM 752 O O . HIS A 1 95 ? 18.219 4.207 -3.223 1 92.81 95 HIS A O 1
ATOM 758 N N . PRO A 1 96 ? 20.359 4.535 -3.016 1 89.88 96 PRO A N 1
ATOM 759 C CA . PRO A 1 96 ? 20.234 5.988 -2.869 1 89.88 96 PRO A CA 1
ATOM 760 C C . PRO A 1 96 ? 19.516 6.641 -4.043 1 89.88 96 PRO A C 1
ATOM 762 O O . PRO A 1 96 ? 18.875 7.684 -3.875 1 89.88 96 PRO A O 1
ATOM 765 N N . ASP A 1 97 ? 19.453 5.984 -5.16 1 89.88 97 ASP A N 1
ATOM 766 C CA . ASP A 1 97 ? 18.906 6.629 -6.348 1 89.88 97 ASP A CA 1
ATOM 767 C C . ASP A 1 97 ? 17.453 6.227 -6.562 1 89.88 97 ASP A C 1
ATOM 769 O O . ASP A 1 97 ? 16.75 6.828 -7.375 1 89.88 97 ASP A O 1
ATOM 773 N N . ALA A 1 98 ? 16.953 5.242 -5.84 1 91.56 98 ALA A N 1
ATOM 774 C CA . ALA A 1 98 ? 15.57 4.789 -5.973 1 91.56 98 ALA A CA 1
ATOM 775 C C . ALA A 1 98 ? 14.625 5.688 -5.18 1 91.56 98 ALA A C 1
ATOM 777 O O . ALA A 1 98 ? 14.953 6.121 -4.07 1 91.56 98 ALA A O 1
ATOM 778 N N . PRO A 1 99 ? 13.492 5.977 -5.762 1 94.06 99 PRO A N 1
ATOM 779 C CA . PRO A 1 99 ? 12.555 6.82 -5.02 1 94.06 99 PRO A CA 1
ATOM 780 C C . PRO A 1 99 ? 12.008 6.133 -3.768 1 94.06 99 PRO A C 1
ATOM 782 O O . PRO A 1 99 ? 11.648 4.953 -3.814 1 94.06 99 PRO A O 1
ATOM 785 N N . LYS A 1 100 ? 12.023 6.773 -2.693 1 97.19 100 LYS A N 1
ATOM 786 C CA . LYS A 1 100 ? 11.508 6.277 -1.42 1 97.19 100 LYS A CA 1
ATOM 787 C C . LYS A 1 100 ? 11.008 7.426 -0.545 1 97.19 100 LYS A C 1
ATOM 789 O O . LYS A 1 100 ? 11.328 8.586 -0.8 1 97.19 100 LYS A O 1
ATOM 794 N N . GLY A 1 101 ? 10.242 7.094 0.417 1 97.81 101 GLY A N 1
ATOM 795 C CA . GLY A 1 101 ? 9.672 8.078 1.325 1 97.81 101 GLY A CA 1
ATOM 796 C C . GLY A 1 101 ? 8.781 7.457 2.385 1 97.81 101 GLY A C 1
ATOM 797 O O . GLY A 1 101 ? 8.875 6.258 2.662 1 97.81 101 GLY A O 1
ATOM 798 N N . TRP A 1 102 ? 8 8.344 3.047 1 98.44 102 TRP A N 1
ATOM 799 C CA . TRP A 1 102 ? 7.043 7.879 4.043 1 98.44 102 TRP A CA 1
ATOM 800 C C . TRP A 1 102 ? 5.863 8.836 4.148 1 98.44 102 TRP A C 1
ATOM 802 O O . TRP A 1 102 ? 5.93 9.977 3.674 1 98.44 102 TRP A O 1
ATOM 812 N N . LYS A 1 103 ? 4.824 8.273 4.656 1 98.31 103 LYS A N 1
ATOM 813 C CA . LYS A 1 103 ? 3.646 9.086 4.938 1 98.31 103 LYS A CA 1
ATOM 814 C C . LYS A 1 103 ? 2.969 8.648 6.23 1 98.31 103 LYS A C 1
ATOM 816 O O . LYS A 1 103 ? 2.682 7.461 6.418 1 98.31 103 LYS A O 1
ATOM 821 N N . ILE A 1 104 ? 2.74 9.578 7.082 1 98.25 104 ILE A N 1
ATOM 822 C CA . ILE A 1 104 ? 1.817 9.531 8.211 1 98.25 104 ILE A CA 1
ATOM 823 C C . ILE A 1 104 ? 1.419 10.953 8.609 1 98.25 104 ILE A C 1
ATOM 825 O O . ILE A 1 104 ? 2.27 11.844 8.688 1 98.25 104 ILE A O 1
ATOM 829 N N . PRO A 1 105 ? 0.166 11.219 8.812 1 97.69 105 PRO A N 1
ATOM 830 C CA . PRO A 1 105 ? -0.282 12.594 9.047 1 97.69 105 PRO A CA 1
ATOM 831 C C . PRO A 1 105 ? 0.476 13.273 10.188 1 97.69 105 PRO A C 1
ATOM 833 O O . PRO A 1 105 ? 0.751 14.477 10.117 1 97.69 105 PRO A O 1
ATOM 836 N N . GLU A 1 106 ? 0.908 12.539 11.172 1 98.06 106 GLU A N 1
ATOM 837 C CA . GLU A 1 106 ? 1.527 13.086 12.375 1 98.06 106 GLU A CA 1
ATOM 838 C C . GLU A 1 106 ? 2.934 13.609 12.086 1 98.06 106 GLU A C 1
ATOM 840 O O . GLU A 1 106 ? 3.52 14.32 12.898 1 98.06 106 GLU A O 1
ATOM 845 N N . THR A 1 107 ? 3.451 13.289 10.883 1 98.5 107 THR A N 1
ATOM 846 C CA . THR A 1 107 ? 4.688 13.938 10.461 1 98.5 107 THR A CA 1
ATOM 847 C C . THR A 1 107 ? 4.543 15.461 10.5 1 98.5 107 THR A C 1
ATOM 849 O O . THR A 1 107 ? 5.504 16.172 10.797 1 98.5 107 THR A O 1
ATOM 852 N N . THR A 1 108 ? 3.363 15.953 10.273 1 98.5 108 THR A N 1
ATOM 853 C CA . THR A 1 108 ? 3.104 17.391 10.289 1 98.5 108 THR A CA 1
ATOM 854 C C . THR A 1 108 ? 3.398 17.984 11.664 1 98.5 108 THR A C 1
ATOM 856 O O . THR A 1 108 ? 3.92 19.094 11.773 1 98.5 108 THR A O 1
ATOM 859 N N . LEU A 1 109 ? 3.133 17.219 12.727 1 98.62 109 LEU A N 1
ATOM 860 C CA . LEU A 1 109 ? 3.314 17.703 14.094 1 98.62 109 LEU A CA 1
ATOM 861 C C . LEU A 1 109 ? 4.793 17.859 14.422 1 98.62 109 LEU A C 1
ATOM 863 O O . LEU A 1 109 ? 5.152 18.562 15.367 1 98.62 109 LEU A O 1
ATOM 867 N N . VAL A 1 110 ? 5.672 17.219 13.641 1 98.81 110 VAL A N 1
ATOM 868 C CA . VAL A 1 110 ? 7.102 17.312 13.922 1 98.81 110 VAL A CA 1
ATOM 869 C C . VAL A 1 110 ? 7.824 17.906 12.719 1 98.81 110 VAL A C 1
ATOM 871 O O . VAL A 1 110 ? 9.047 17.812 12.609 1 98.81 110 VAL A O 1
ATOM 874 N N . TYR A 1 111 ? 7.109 18.531 11.828 1 98.69 111 TYR A N 1
ATOM 875 C CA . TYR A 1 111 ? 7.609 19.047 10.562 1 98.69 111 TYR A CA 1
ATOM 876 C C . TYR A 1 111 ? 8.812 19.953 10.781 1 98.69 111 TYR A C 1
ATOM 878 O O . TYR A 1 111 ? 9.82 19.844 10.078 1 98.69 111 TYR A O 1
ATOM 886 N N . PRO A 1 112 ? 8.812 20.859 11.781 1 98.81 112 PRO A N 1
ATOM 887 C CA . PRO A 1 112 ? 9.945 21.766 11.938 1 98.81 112 PRO A CA 1
ATOM 888 C C . PRO A 1 112 ? 11.273 21.031 12.125 1 98.81 112 PRO A C 1
ATOM 890 O O . PRO A 1 112 ? 12.281 21.422 11.531 1 98.81 112 PRO A O 1
ATOM 893 N N . TRP A 1 113 ? 11.25 20 12.867 1 98.88 113 TRP A N 1
ATOM 894 C CA . TRP A 1 113 ? 12.492 19.281 13.125 1 98.88 113 TRP A CA 1
ATOM 895 C C . TRP A 1 113 ? 12.789 18.281 12.008 1 98.88 113 TRP A C 1
ATOM 897 O O . TRP A 1 113 ? 13.953 18 11.711 1 98.88 113 TRP A O 1
ATOM 907 N N . ILE A 1 114 ? 11.766 17.703 11.336 1 98.56 114 ILE A N 1
ATOM 908 C CA . ILE A 1 114 ? 11.977 16.859 10.164 1 98.56 114 ILE A CA 1
ATOM 909 C C . ILE A 1 114 ? 12.688 17.656 9.07 1 98.56 114 ILE A C 1
ATOM 911 O O . ILE A 1 114 ? 13.641 17.172 8.461 1 98.56 114 ILE A O 1
ATOM 915 N N . ARG A 1 115 ? 12.242 18.875 8.898 1 97.88 115 ARG A N 1
ATOM 916 C CA . ARG A 1 115 ? 12.844 19.75 7.898 1 97.88 115 ARG A CA 1
ATOM 917 C C . ARG A 1 115 ? 14.32 19.984 8.195 1 97.88 115 ARG A C 1
ATOM 919 O O . ARG A 1 115 ? 15.141 20.047 7.277 1 97.88 115 ARG A O 1
ATOM 926 N N . ARG A 1 116 ? 14.641 20.172 9.383 1 97.94 116 ARG A N 1
ATOM 927 C CA . ARG A 1 116 ? 16.031 20.422 9.781 1 97.94 116 ARG A CA 1
ATOM 928 C C . ARG A 1 116 ? 16.875 19.156 9.672 1 97.94 116 ARG A C 1
ATOM 930 O O . ARG A 1 116 ? 18.047 19.234 9.305 1 97.94 116 ARG A O 1
ATOM 937 N N . LEU A 1 117 ? 16.312 18.047 10.031 1 97.31 117 LEU A N 1
ATOM 938 C CA . LEU A 1 117 ? 17.031 16.781 9.961 1 97.31 117 LEU A CA 1
ATOM 939 C C . LEU A 1 117 ? 17.234 16.359 8.516 1 97.31 117 LEU A C 1
ATOM 941 O O . LEU A 1 117 ? 18.219 15.68 8.203 1 97.31 117 LEU A O 1
ATOM 945 N N . PHE A 1 118 ? 16.234 16.672 7.676 1 96.25 118 PHE A N 1
ATOM 946 C CA . PHE A 1 118 ? 16.25 16.266 6.277 1 96.25 118 PHE A CA 1
ATOM 947 C C . PHE A 1 118 ? 16.031 17.469 5.359 1 96.25 118 PHE A C 1
ATOM 949 O O . PHE A 1 118 ? 15.031 17.547 4.648 1 96.25 118 PHE A O 1
ATOM 956 N N . PRO A 1 119 ? 16.984 18.312 5.246 1 94.69 119 PRO A N 1
ATOM 957 C CA . PRO A 1 119 ? 16.781 19.578 4.539 1 94.69 119 PRO A CA 1
ATOM 958 C C . PRO A 1 119 ? 16.688 19.391 3.023 1 94.69 119 PRO A C 1
ATOM 960 O O . PRO A 1 119 ? 16.141 20.25 2.328 1 94.69 119 PRO A O 1
ATOM 963 N N . ASP A 1 120 ? 17.156 18.266 2.48 1 92.94 120 ASP A N 1
ATOM 964 C CA . ASP A 1 120 ? 17.328 18.156 1.036 1 92.94 120 ASP A CA 1
ATOM 965 C C . ASP A 1 120 ? 16.266 17.25 0.422 1 92.94 120 ASP A C 1
ATOM 967 O O . ASP A 1 120 ? 16.25 17.031 -0.792 1 92.94 120 ASP A O 1
ATOM 971 N N . ILE A 1 121 ? 15.359 16.734 1.266 1 95.12 121 ILE A N 1
ATOM 972 C CA . ILE A 1 121 ? 14.383 15.797 0.716 1 95.12 121 ILE A CA 1
ATOM 973 C C . ILE A 1 121 ? 13.242 16.578 0.062 1 95.12 121 ILE A C 1
ATOM 975 O O . ILE A 1 121 ? 13.203 17.797 0.121 1 95.12 121 ILE A O 1
ATOM 979 N N . LYS A 1 122 ? 12.352 15.93 -0.639 1 97.5 122 LYS A N 1
ATOM 980 C CA . LYS A 1 122 ? 11.219 16.562 -1.31 1 97.5 122 LYS A CA 1
ATOM 981 C C . LYS A 1 122 ? 9.977 16.547 -0.422 1 97.5 122 LYS A C 1
ATOM 983 O O . LYS A 1 122 ? 9.523 15.477 0.001 1 97.5 122 LYS A O 1
ATOM 988 N N . TYR A 1 123 ? 9.406 17.688 -0.19 1 98.19 123 TYR A N 1
ATOM 989 C CA . TYR A 1 123 ? 8.234 17.844 0.662 1 98.19 123 TYR A CA 1
ATOM 990 C C . TYR A 1 123 ? 6.992 18.141 -0.171 1 98.19 123 TYR A C 1
ATOM 992 O O . TYR A 1 123 ? 7.016 19.031 -1.036 1 98.19 123 TYR A O 1
ATOM 1000 N N . ILE A 1 124 ? 5.977 17.391 0.04 1 98.56 124 ILE A N 1
ATOM 1001 C CA . ILE A 1 124 ? 4.66 17.672 -0.521 1 98.56 124 ILE A CA 1
ATOM 1002 C C . ILE A 1 124 ? 3.711 18.125 0.585 1 98.56 124 ILE A C 1
ATOM 1004 O O . ILE A 1 124 ? 3.375 17.359 1.482 1 98.56 124 ILE A O 1
ATOM 1008 N N . PHE A 1 125 ? 3.324 19.359 0.604 1 98.62 125 PHE A N 1
ATOM 1009 C CA . PHE A 1 125 ? 2.289 19.844 1.511 1 98.62 125 PHE A CA 1
ATOM 1010 C C . PHE A 1 125 ? 0.904 19.641 0.905 1 98.62 125 PHE A C 1
ATOM 1012 O O . PHE A 1 125 ? 0.552 20.297 -0.078 1 98.62 125 PHE A O 1
ATOM 1019 N N . TRP A 1 126 ? 0.166 18.719 1.468 1 97.94 126 TRP A N 1
ATOM 1020 C CA . TRP A 1 126 ? -1.155 18.328 0.993 1 97.94 126 TRP A CA 1
ATOM 1021 C C . TRP A 1 126 ? -2.252 19.078 1.742 1 97.94 126 TRP A C 1
ATOM 1023 O O . TRP A 1 126 ? -2.457 18.859 2.938 1 97.94 126 TRP A O 1
ATOM 1033 N N . ILE A 1 127 ? -2.982 19.938 1.027 1 97.12 127 ILE A N 1
ATOM 1034 C CA . ILE A 1 127 ? -3.926 20.875 1.626 1 97.12 127 ILE A CA 1
ATOM 1035 C C . ILE A 1 127 ? -5.352 20.516 1.225 1 97.12 127 ILE A C 1
ATOM 1037 O O . ILE A 1 127 ? -5.586 20.062 0.103 1 97.12 127 ILE A O 1
ATOM 1041 N N . ARG A 1 128 ? -6.238 20.672 2.152 1 97.44 128 ARG A N 1
ATOM 1042 C CA . ARG A 1 128 ? -7.664 20.5 1.897 1 97.44 128 ARG A CA 1
ATOM 1043 C C . ARG A 1 128 ? -8.484 21.578 2.611 1 97.44 128 ARG A C 1
ATOM 1045 O O . ARG A 1 128 ? -8.047 22.125 3.627 1 97.44 128 ARG A O 1
ATOM 1052 N N . ASP A 1 129 ? -9.656 21.953 2.053 1 97.62 129 ASP A N 1
ATOM 1053 C CA . ASP A 1 129 ? -10.594 22.844 2.73 1 97.62 129 ASP A CA 1
ATOM 1054 C C . ASP A 1 129 ? -10.797 22.438 4.184 1 97.62 129 ASP A C 1
ATOM 1056 O O . ASP A 1 129 ? -11.234 21.312 4.461 1 97.62 129 ASP A O 1
ATOM 1060 N N . PRO A 1 130 ? -10.383 23.375 5.129 1 97.44 130 PRO A N 1
ATOM 1061 C CA . PRO A 1 130 ? -10.469 22.984 6.539 1 97.44 130 PRO A CA 1
ATOM 1062 C C . PRO A 1 130 ? -11.891 22.625 6.965 1 97.44 130 PRO A C 1
ATOM 1064 O O . PRO A 1 130 ? -12.086 21.859 7.914 1 97.44 130 PRO A O 1
ATOM 1067 N N . ARG A 1 131 ? -12.891 23.172 6.273 1 97.44 131 ARG A N 1
ATOM 1068 C CA . ARG A 1 131 ? -14.273 22.844 6.598 1 97.44 131 ARG A CA 1
ATOM 1069 C C . ARG A 1 131 ? -14.586 21.391 6.309 1 97.44 131 ARG A C 1
ATOM 1071 O O . ARG A 1 131 ? -15.43 20.781 6.973 1 97.44 131 ARG A O 1
ATOM 1078 N N . ASP A 1 132 ? -13.922 20.812 5.336 1 97.06 132 ASP A N 1
ATOM 1079 C CA . ASP A 1 132 ? -14.031 19.375 5.07 1 97.06 132 ASP A CA 1
ATOM 1080 C C . ASP A 1 132 ? -13.195 18.578 6.062 1 97.06 132 ASP A C 1
ATOM 1082 O O . ASP A 1 132 ? -13.602 17.484 6.477 1 97.06 132 ASP A O 1
ATOM 1086 N N . CYS A 1 133 ? -12.078 19.109 6.52 1 96.81 133 CYS A N 1
ATOM 1087 C CA . CYS A 1 133 ? -11.102 18.391 7.328 1 96.81 133 CYS A CA 1
ATOM 1088 C C . CYS A 1 133 ? -11.664 18.078 8.711 1 96.81 133 CYS A C 1
ATOM 1090 O O . CYS A 1 133 ? -11.211 17.141 9.367 1 96.81 133 CYS A O 1
ATOM 1092 N N . ILE A 1 134 ? -12.656 18.781 9.164 1 97.06 134 ILE A N 1
ATOM 1093 C CA . ILE A 1 134 ? -13.039 18.672 10.57 1 97.06 134 ILE A CA 1
ATOM 1094 C C . ILE A 1 134 ? -14.344 17.891 10.695 1 97.06 134 ILE A C 1
ATOM 1096 O O . ILE A 1 134 ? -14.93 17.812 11.773 1 97.06 134 ILE A O 1
ATOM 1100 N N . LEU A 1 135 ? -14.828 17.297 9.555 1 96.06 135 LEU A N 1
ATOM 1101 C CA . LEU A 1 135 ? -16.125 16.625 9.547 1 96.06 135 LEU A CA 1
ATOM 1102 C C . LEU A 1 135 ? -16.047 15.273 10.258 1 96.06 135 LEU A C 1
ATOM 1104 O O . LEU A 1 135 ? -17.031 14.812 10.836 1 96.06 135 LEU A O 1
ATOM 1108 N N . ASN A 1 136 ? -14.844 14.609 10.25 1 92.94 136 ASN A N 1
ATOM 1109 C CA . ASN A 1 136 ? -14.703 13.273 10.82 1 92.94 136 ASN A CA 1
ATOM 1110 C C . ASN A 1 136 ? -13.602 13.219 11.867 1 92.94 136 ASN A C 1
ATOM 1112 O O . ASN A 1 136 ? -12.734 14.094 11.906 1 92.94 136 ASN A O 1
ATOM 1116 N N . ARG A 1 137 ? -13.664 12.219 12.664 1 92.56 137 ARG A N 1
ATOM 1117 C CA . ARG A 1 137 ? -12.727 12.055 13.766 1 92.56 137 ARG A CA 1
ATOM 1118 C C . ARG A 1 137 ? -11.344 11.672 13.258 1 92.56 137 ARG A C 1
ATOM 1120 O O . ARG A 1 137 ? -11.219 10.922 12.289 1 92.56 137 ARG A O 1
ATOM 1127 N N . HIS A 1 138 ? -10.359 12.164 13.906 1 91.12 138 HIS A N 1
ATOM 1128 C CA . HIS A 1 138 ? -8.969 11.789 13.68 1 91.12 138 HIS A CA 1
ATOM 1129 C C . HIS A 1 138 ? -8.203 11.664 15 1 91.12 138 HIS A C 1
ATOM 1131 O O . HIS A 1 138 ? -8.625 12.219 16.016 1 91.12 138 HIS A O 1
ATOM 1137 N N . LEU A 1 139 ? -7.109 11.055 14.906 1 88.81 139 LEU A N 1
ATOM 1138 C CA . LEU A 1 139 ? -6.277 10.797 16.078 1 88.81 139 LEU A CA 1
ATOM 1139 C C . LEU A 1 139 ? -5.797 12.102 16.703 1 88.81 139 LEU A C 1
ATOM 1141 O O . LEU A 1 139 ? -5.625 12.18 17.922 1 88.81 139 LEU A O 1
ATOM 1145 N N . THR A 1 140 ? -5.586 13.117 15.914 1 92.25 140 THR A N 1
ATOM 1146 C CA . THR A 1 140 ? -4.988 14.352 16.406 1 92.25 140 THR A CA 1
ATOM 1147 C C . THR A 1 140 ? -6.066 15.336 16.844 1 92.25 140 THR A C 1
ATOM 1149 O O . THR A 1 140 ? -5.785 16.516 17.078 1 92.25 140 THR A O 1
ATOM 1152 N N . ASP A 1 141 ? -7.242 14.883 16.922 1 93.94 141 ASP A N 1
ATOM 1153 C CA . ASP A 1 141 ? -8.32 15.781 17.312 1 93.94 141 ASP A CA 1
ATOM 1154 C C . ASP A 1 141 ? -8.055 16.406 18.688 1 93.94 141 ASP A C 1
ATOM 1156 O O . ASP A 1 141 ? -8.297 17.594 18.891 1 93.94 141 ASP A O 1
ATOM 1160 N N . ASP A 1 142 ? -7.625 15.555 19.594 1 94.69 142 ASP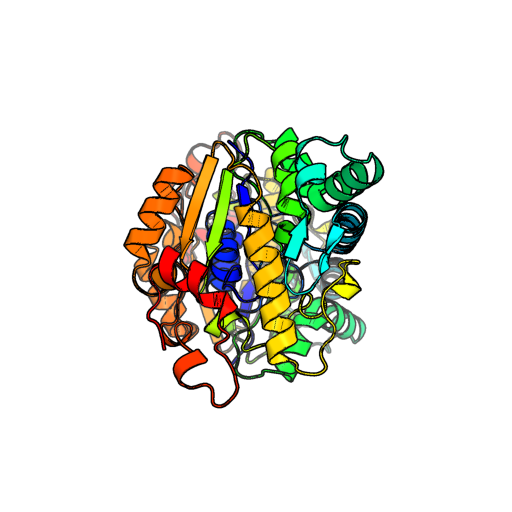 A N 1
ATOM 1161 C CA . ASP A 1 142 ? -7.203 16.062 20.906 1 94.69 142 ASP A CA 1
ATOM 1162 C C . ASP A 1 142 ? -5.684 16.203 20.969 1 94.69 142 ASP A C 1
ATOM 1164 O O . ASP A 1 142 ? -4.977 15.219 21.219 1 94.69 142 ASP A O 1
ATOM 1168 N N . LEU A 1 143 ? -5.242 17.375 20.828 1 96.75 143 LEU A N 1
ATOM 1169 C CA . LEU A 1 143 ? -3.816 17.672 20.766 1 96.75 143 LEU A CA 1
ATOM 1170 C C . LEU A 1 143 ? -3.125 17.297 22.078 1 96.75 143 LEU A C 1
ATOM 1172 O O . LEU A 1 143 ? -1.91 17.094 22.094 1 96.75 143 LEU A O 1
ATOM 1176 N N . ARG A 1 144 ? -3.859 17.203 23.172 1 95.62 144 ARG A N 1
ATOM 1177 C CA . ARG A 1 144 ? -3.287 16.844 24.469 1 95.62 144 ARG A CA 1
ATOM 1178 C C . ARG A 1 144 ? -2.734 15.422 24.453 1 95.62 144 ARG A C 1
ATOM 1180 O O . ARG A 1 144 ? -1.8 15.109 25.188 1 95.62 144 ARG A O 1
ATOM 1187 N N . ASP A 1 145 ? -3.289 14.656 23.562 1 95.88 145 ASP A N 1
ATOM 1188 C CA . ASP A 1 145 ? -2.791 13.289 23.406 1 95.88 145 ASP A CA 1
ATOM 1189 C C . ASP A 1 145 ? -1.357 13.289 22.875 1 95.88 145 ASP A C 1
ATOM 1191 O O . ASP A 1 145 ? -0.644 12.289 23.016 1 95.88 145 ASP A O 1
ATOM 1195 N N . PHE A 1 146 ? -0.956 14.398 22.328 1 97.44 146 PHE A N 1
ATOM 1196 C CA . PHE A 1 146 ? 0.392 14.523 21.797 1 97.44 146 PHE A CA 1
ATOM 1197 C C . PHE A 1 146 ? 1.193 15.555 22.578 1 97.44 146 PHE A C 1
ATOM 1199 O O . PHE A 1 146 ? 2.217 16.047 22.094 1 97.44 146 PHE A O 1
ATOM 1206 N N . GLY A 1 147 ? 0.698 15.984 23.734 1 96.94 147 GLY A N 1
ATOM 1207 C CA . GLY A 1 147 ? 1.435 16.859 24.641 1 96.94 147 GLY A CA 1
ATOM 1208 C C . GLY A 1 147 ? 1.303 18.328 24.297 1 96.94 147 GLY A C 1
ATOM 1209 O O . GLY A 1 147 ? 2.043 19.156 24.812 1 96.94 147 GLY A O 1
ATOM 1210 N N . ILE A 1 148 ? 0.403 18.719 23.406 1 97.75 148 ILE A N 1
ATOM 1211 C CA . ILE A 1 148 ? 0.253 20.094 22.953 1 97.75 148 ILE A CA 1
ATOM 1212 C C . ILE A 1 148 ? -0.875 20.766 23.719 1 97.75 148 ILE A C 1
ATOM 1214 O O . ILE A 1 148 ? -1.997 20.266 23.766 1 97.75 148 ILE A O 1
ATOM 1218 N N . GLN A 1 149 ? -0.586 21.891 24.297 1 96.81 149 GLN A N 1
ATOM 1219 C CA . GLN A 1 149 ? -1.591 22.656 25.031 1 96.81 149 GLN A CA 1
ATOM 1220 C C . GLN A 1 149 ? -2.445 23.484 24.078 1 96.81 149 GLN A C 1
ATOM 1222 O O . GLN A 1 149 ? -1.933 24.062 23.109 1 96.81 149 GLN A O 1
ATOM 1227 N N . TYR A 1 150 ? -3.672 23.516 24.297 1 96.44 150 TYR A N 1
ATOM 1228 C CA . TYR A 1 150 ? -4.625 24.328 23.547 1 96.44 150 TYR A CA 1
ATOM 1229 C C . TYR A 1 150 ? -5.848 24.656 24.406 1 96.44 150 TYR A C 1
ATOM 1231 O O . TYR A 1 150 ? -6.02 24.109 25.484 1 96.44 150 TYR A O 1
ATOM 1239 N N . PRO A 1 151 ? -6.672 25.703 24.031 1 95.75 151 PRO A N 1
ATOM 1240 C CA . PRO A 1 151 ? -7.875 25.984 24.812 1 95.75 151 PRO A CA 1
ATOM 1241 C C . PRO A 1 151 ? -8.859 24.812 24.828 1 95.75 151 PRO A C 1
ATOM 1243 O O . PRO A 1 151 ? -9.414 24.469 23.781 1 95.75 151 PRO A O 1
ATOM 1246 N N . GLU A 1 152 ? -9.117 24.281 25.984 1 91.38 152 GLU A N 1
ATOM 1247 C CA . GLU A 1 152 ? -9.992 23.125 26.109 1 91.38 152 GLU A CA 1
ATOM 1248 C C . GLU A 1 152 ? -11.422 23.453 25.703 1 91.38 152 GLU A C 1
ATOM 1250 O O . GLU A 1 152 ? -11.883 24.578 25.891 1 91.38 152 GLU A O 1
ATOM 1255 N N . THR A 1 153 ? -12.031 22.547 25.062 1 95.38 153 THR A N 1
ATOM 1256 C CA . THR A 1 153 ? -13.422 22.688 24.656 1 95.38 153 THR A CA 1
ATOM 1257 C C . THR A 1 153 ? -14.109 21.328 24.609 1 95.38 153 THR A C 1
ATOM 1259 O O . THR A 1 153 ? -13.477 20.312 24.312 1 95.38 153 THR A O 1
ATOM 1262 N N . ASP A 1 154 ? -15.43 21.25 24.922 1 94.12 154 ASP A N 1
ATOM 1263 C CA . ASP A 1 154 ? -16.234 20.031 24.812 1 94.12 154 ASP A CA 1
ATOM 1264 C C . ASP A 1 154 ? -16.859 19.922 23.422 1 94.12 154 ASP A C 1
ATOM 1266 O O . ASP A 1 154 ? -17.438 18.891 23.078 1 94.12 154 ASP A O 1
ATOM 1270 N N . ASP A 1 155 ? -16.75 21.031 22.672 1 95.69 155 ASP A N 1
ATOM 1271 C CA . ASP A 1 155 ? -17.234 21.031 21.297 1 95.69 155 ASP A CA 1
ATOM 1272 C C . ASP A 1 155 ? -16.281 20.266 20.375 1 95.69 155 ASP A C 1
ATOM 1274 O O . ASP A 1 155 ? -15.172 20.719 20.109 1 95.69 155 ASP A O 1
ATOM 1278 N N . LEU A 1 156 ? -16.781 19.156 19.844 1 95.38 156 LEU A N 1
ATOM 1279 C CA . LEU A 1 156 ? -15.938 18.266 19.062 1 95.38 156 LEU A CA 1
ATOM 1280 C C . LEU A 1 156 ? -15.453 18.938 17.797 1 95.38 156 LEU A C 1
ATOM 1282 O O . LEU A 1 156 ? -14.289 18.781 17.406 1 95.38 156 LEU A O 1
ATOM 1286 N N . ARG A 1 157 ? -16.344 19.672 17.141 1 96.5 157 ARG A N 1
ATOM 1287 C CA . ARG A 1 157 ? -15.984 20.344 15.898 1 96.5 157 ARG A CA 1
ATOM 1288 C C . ARG A 1 157 ? -14.961 21.453 16.156 1 96.5 157 ARG A C 1
ATOM 1290 O O . ARG A 1 157 ? -14.023 21.641 15.383 1 96.5 157 ARG A O 1
ATOM 1297 N N . LEU A 1 158 ? -15.172 22.172 17.188 1 97.31 158 LEU A N 1
ATOM 1298 C CA . LEU A 1 158 ? -14.219 23.203 17.547 1 97.31 158 LEU A CA 1
ATOM 1299 C C . LEU A 1 158 ? -12.859 22.609 17.891 1 97.31 158 LEU A C 1
ATOM 1301 O O . LEU A 1 158 ? -11.82 23.141 17.484 1 97.31 158 LEU A O 1
ATOM 1305 N N . ARG A 1 159 ? -12.859 21.516 18.625 1 97.25 159 ARG A N 1
ATOM 1306 C CA . ARG A 1 159 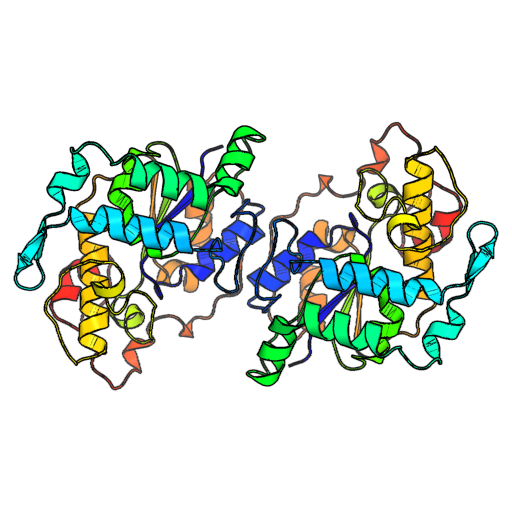? -11.617 20.828 18.969 1 97.25 159 ARG A CA 1
ATOM 1307 C C . ARG A 1 159 ? -10.852 20.422 17.719 1 97.25 159 ARG A C 1
ATOM 1309 O O . ARG A 1 159 ? -9.641 20.625 17.625 1 97.25 159 ARG A O 1
ATOM 1316 N N . ARG A 1 160 ? -11.555 19.859 16.734 1 97.75 160 ARG A N 1
ATOM 1317 C CA . ARG A 1 160 ? -10.969 19.469 15.469 1 97.75 160 ARG A CA 1
ATOM 1318 C C . ARG A 1 160 ? -10.438 20.672 14.703 1 97.75 160 ARG A C 1
ATOM 1320 O O . ARG A 1 160 ? -9.359 20.625 14.109 1 97.75 160 ARG A O 1
ATOM 1327 N N . ALA A 1 161 ? -11.211 21.734 14.75 1 97.88 161 ALA A N 1
ATOM 1328 C CA . ALA A 1 161 ? -10.82 22.969 14.078 1 97.88 161 ALA A CA 1
ATOM 1329 C C . ALA A 1 161 ? -9.547 23.547 14.695 1 97.88 161 ALA A C 1
ATOM 1331 O O . ALA A 1 161 ? -8.68 24.047 13.984 1 97.88 161 ALA A O 1
ATOM 1332 N N . ILE A 1 162 ? -9.484 23.484 15.992 1 97.94 162 ILE A N 1
ATOM 1333 C CA . ILE A 1 162 ? -8.312 23.984 16.688 1 97.94 162 ILE A CA 1
ATOM 1334 C C . ILE A 1 162 ? -7.09 23.141 16.328 1 97.94 162 ILE A C 1
ATOM 1336 O O . ILE A 1 162 ? -6.012 23.688 16.078 1 97.94 162 ILE A O 1
ATOM 1340 N N . SER A 1 163 ? -7.23 21.828 16.281 1 97.88 163 SER A N 1
ATOM 1341 C CA . SER A 1 163 ? -6.156 20.953 15.859 1 97.88 163 SER A CA 1
ATOM 1342 C C . SER A 1 163 ? -5.676 21.297 14.453 1 97.88 163 SER A C 1
ATOM 1344 O O . SER A 1 163 ? -4.473 21.344 14.195 1 97.88 163 SER A O 1
ATOM 1346 N N . TRP A 1 164 ? -6.648 21.516 13.586 1 97.81 164 TRP A N 1
ATOM 1347 C CA . TRP A 1 164 ? -6.312 21.938 12.234 1 97.81 164 TRP A CA 1
ATOM 1348 C C . TRP A 1 164 ? -5.52 23.234 12.25 1 97.81 164 TRP A C 1
ATOM 1350 O O . TRP A 1 164 ? -4.477 23.344 11.602 1 97.81 164 TRP A O 1
ATOM 1360 N N . LYS A 1 165 ? -5.988 24.219 13.008 1 97.94 165 LYS A N 1
ATOM 1361 C CA . LYS A 1 165 ? -5.355 25.531 13.109 1 97.94 165 LYS A CA 1
ATOM 1362 C C . LYS A 1 165 ? -3.92 25.406 13.617 1 97.94 165 LYS A C 1
ATOM 1364 O O . LYS A 1 165 ? -3.016 26.062 13.094 1 97.94 165 LYS A O 1
ATOM 1369 N N . TYR A 1 166 ? -3.738 24.641 14.609 1 98.19 166 TYR A N 1
ATOM 1370 C CA . TYR A 1 166 ? -2.408 24.422 15.172 1 98.19 166 TYR A CA 1
ATOM 1371 C C . TYR A 1 166 ? -1.442 23.922 14.102 1 98.19 166 TYR A C 1
ATOM 1373 O O . TYR A 1 166 ? -0.342 24.453 13.953 1 98.19 166 TYR A O 1
ATOM 1381 N N . GLN A 1 167 ? -1.815 22.906 13.344 1 98.19 167 GLN A N 1
ATOM 1382 C CA . GLN A 1 167 ? -0.952 22.281 12.344 1 98.19 167 GLN A CA 1
ATOM 1383 C C . GLN A 1 167 ? -0.704 23.234 11.172 1 98.19 167 GLN A C 1
ATOM 1385 O O . GLN A 1 167 ? 0.41 23.312 10.648 1 98.19 167 GLN A O 1
ATOM 1390 N N . TYR A 1 168 ? -1.749 23.938 10.828 1 97.75 168 TYR A N 1
ATOM 1391 C CA . TYR A 1 168 ? -1.606 24.953 9.789 1 97.75 168 TYR A CA 1
ATOM 1392 C C . TYR A 1 168 ? -0.589 26.016 10.203 1 97.75 168 TYR A C 1
ATOM 1394 O O . TYR A 1 168 ? 0.316 26.344 9.438 1 97.75 168 TYR A O 1
ATOM 1402 N N . ASP A 1 169 ? -0.721 26.531 11.398 1 98.19 169 ASP A N 1
ATOM 1403 C CA . ASP A 1 169 ? 0.174 27.562 11.906 1 98.19 169 ASP A CA 1
ATOM 1404 C C . ASP A 1 169 ? 1.607 27.047 12.016 1 98.19 169 ASP A C 1
ATOM 1406 O O . ASP A 1 169 ? 2.557 27.781 11.719 1 98.19 169 ASP A O 1
ATOM 1410 N N . LEU A 1 170 ? 1.72 25.859 12.43 1 98.38 170 LEU A N 1
ATOM 1411 C CA . LEU A 1 170 ? 3.035 25.234 12.562 1 98.38 170 LEU A CA 1
ATOM 1412 C C . LEU A 1 170 ? 3.756 25.203 11.219 1 98.38 170 LEU A C 1
ATOM 1414 O O . LEU A 1 170 ? 4.926 25.578 11.125 1 98.38 170 LEU A O 1
ATOM 1418 N N . VAL A 1 171 ? 3.055 24.734 10.188 1 98.25 171 VAL A N 1
ATOM 1419 C CA . VAL A 1 171 ? 3.641 24.641 8.852 1 98.25 171 VAL A CA 1
ATOM 1420 C C . VAL A 1 171 ? 3.986 26.031 8.336 1 98.25 171 VAL A C 1
ATOM 1422 O O . VAL A 1 171 ? 5.086 26.25 7.828 1 98.25 171 VAL A O 1
ATOM 1425 N N . LYS A 1 172 ? 3.102 26.969 8.562 1 97.25 172 LYS A N 1
ATOM 1426 C CA . LYS A 1 172 ? 3.297 28.328 8.055 1 97.25 172 LYS A CA 1
ATOM 1427 C C . LYS A 1 172 ? 4.438 29.031 8.781 1 97.25 172 LYS A C 1
ATOM 1429 O O . LYS A 1 172 ? 5.145 29.859 8.195 1 97.25 172 LYS A O 1
ATOM 1434 N N . ALA A 1 173 ? 4.633 28.672 10 1 97.81 173 ALA A N 1
ATOM 1435 C CA . ALA A 1 173 ? 5.668 29.312 10.812 1 97.81 173 ALA A CA 1
ATOM 1436 C C . ALA A 1 173 ? 7.039 28.703 10.523 1 97.81 173 ALA A C 1
ATOM 1438 O O . ALA A 1 173 ? 8.062 29.266 10.922 1 97.81 173 ALA A O 1
ATOM 1439 N N . THR A 1 174 ? 7.074 27.578 9.914 1 98.12 174 THR A N 1
ATOM 1440 C CA . THR A 1 174 ? 8.328 26.875 9.656 1 98.12 174 THR A CA 1
ATOM 1441 C C . THR A 1 174 ? 8.93 27.328 8.328 1 98.12 174 THR A C 1
ATOM 1443 O O . THR A 1 174 ? 8.242 27.375 7.309 1 98.12 174 THR A O 1
ATOM 1446 N N . PRO A 1 175 ? 10.227 27.672 8.336 1 97 175 PRO A N 1
ATOM 1447 C CA . PRO A 1 175 ? 10.859 28.031 7.07 1 97 175 PRO A CA 1
ATOM 1448 C C . PRO A 1 175 ? 10.688 26.969 5.988 1 97 175 PRO A C 1
ATOM 1450 O O . PRO A 1 175 ? 10.82 25.781 6.266 1 97 175 PRO A O 1
ATOM 1453 N N . ARG A 1 176 ? 10.43 27.422 4.824 1 95.88 176 ARG A N 1
ATOM 1454 C CA . ARG A 1 176 ? 10.18 26.516 3.717 1 95.88 176 ARG A CA 1
ATOM 1455 C C . ARG A 1 176 ? 11.461 25.797 3.285 1 95.88 176 ARG A C 1
ATOM 1457 O O . ARG A 1 176 ? 12.523 26.422 3.205 1 95.88 176 ARG A O 1
ATOM 1464 N N . PRO A 1 177 ? 11.352 24.547 3.08 1 96.19 177 PRO A N 1
ATOM 1465 C CA . PRO A 1 177 ? 12.523 23.844 2.553 1 96.19 177 PRO A CA 1
ATOM 1466 C C . PRO A 1 177 ? 12.789 24.156 1.082 1 96.19 177 PRO A C 1
ATOM 1468 O O . PRO A 1 177 ? 11.953 24.781 0.418 1 96.19 177 PRO A O 1
ATOM 1471 N N . GLU A 1 178 ? 13.961 23.781 0.65 1 95.06 178 GLU A N 1
ATOM 1472 C CA . GLU A 1 178 ? 14.367 24.031 -0.729 1 95.06 178 GLU A CA 1
ATOM 1473 C C . GLU A 1 178 ? 13.43 23.344 -1.718 1 95.06 178 GLU A C 1
ATOM 1475 O O . GLU A 1 178 ? 13.039 23.938 -2.723 1 95.06 178 GLU A O 1
ATOM 1480 N N . ASN A 1 179 ? 13.195 22.109 -1.459 1 96.94 179 ASN A N 1
ATOM 1481 C CA . ASN A 1 179 ? 12.297 21.328 -2.307 1 96.94 179 ASN A CA 1
ATOM 1482 C C . ASN A 1 179 ? 10.898 21.219 -1.701 1 96.94 179 ASN A C 1
ATOM 1484 O O . ASN A 1 179 ? 10.656 20.375 -0.831 1 96.94 179 ASN A O 1
ATOM 1488 N N . TRP A 1 180 ? 9.984 22.047 -2.234 1 97.88 180 TRP 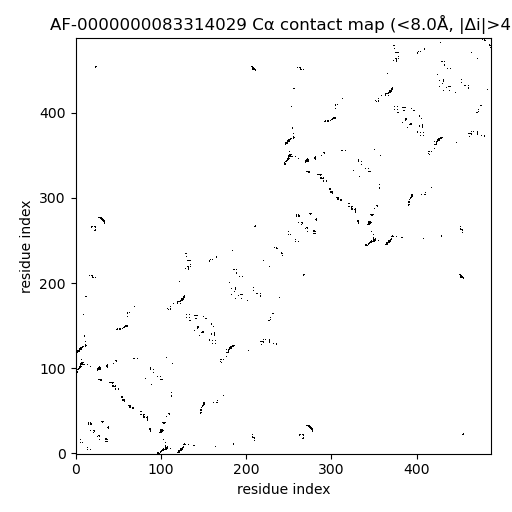A N 1
ATOM 1489 C CA . TRP A 1 180 ? 8.664 22.219 -1.645 1 97.88 180 TRP A CA 1
ATOM 1490 C C . TRP A 1 180 ? 7.602 22.375 -2.727 1 97.88 180 TRP A C 1
ATOM 1492 O O . TRP A 1 180 ? 7.801 23.109 -3.699 1 97.88 180 TRP A O 1
ATOM 1502 N N . ILE A 1 181 ? 6.523 21.609 -2.602 1 98.38 181 ILE A N 1
ATOM 1503 C CA . ILE A 1 181 ? 5.375 21.812 -3.479 1 98.38 181 ILE A CA 1
ATOM 1504 C C . ILE A 1 181 ? 4.086 21.766 -2.658 1 98.38 181 ILE A C 1
ATOM 1506 O O . ILE A 1 181 ? 3.973 20.969 -1.715 1 98.38 181 ILE A O 1
ATOM 1510 N N . GLU A 1 182 ? 3.148 22.578 -2.939 1 98.25 182 GLU A N 1
ATOM 1511 C CA . GLU A 1 182 ? 1.825 22.594 -2.322 1 98.25 182 GLU A CA 1
ATOM 1512 C C . GLU A 1 182 ? 0.764 22.062 -3.285 1 98.25 182 GLU A C 1
ATOM 1514 O O . GLU A 1 182 ? 0.718 22.469 -4.449 1 98.25 182 GLU A O 1
ATOM 1519 N N . VAL A 1 183 ? -0.04 21.156 -2.861 1 98.44 183 VAL A N 1
ATOM 1520 C CA . VAL A 1 183 ? -1.074 20.547 -3.689 1 98.44 183 VAL A CA 1
ATOM 1521 C C . VAL A 1 183 ? -2.404 20.547 -2.939 1 98.44 183 VAL A C 1
ATOM 1523 O O . VAL A 1 183 ? -2.488 20.062 -1.811 1 98.4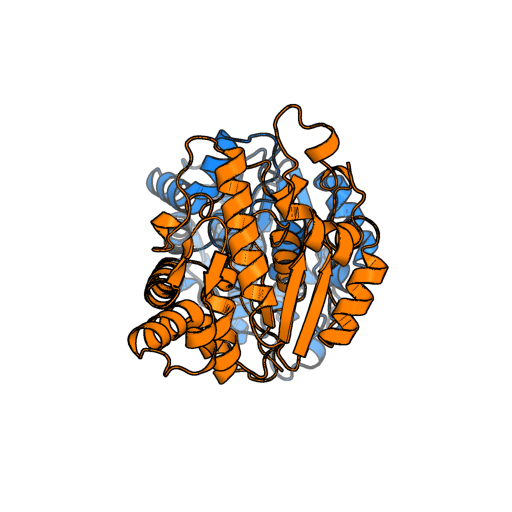4 183 VAL A O 1
ATOM 1526 N N . ARG A 1 184 ? -3.406 21.094 -3.541 1 98.06 184 ARG A N 1
ATOM 1527 C CA . ARG A 1 184 ? -4.754 21.016 -2.988 1 98.06 184 ARG A CA 1
ATOM 1528 C C . ARG A 1 184 ? -5.406 19.672 -3.326 1 98.06 184 ARG A C 1
ATOM 1530 O O . ARG A 1 184 ? -5.359 19.234 -4.477 1 98.06 184 ARG A O 1
ATOM 1537 N N . PHE A 1 185 ? -5.996 19.094 -2.285 1 98.06 185 PHE A N 1
ATOM 1538 C CA . PHE A 1 185 ? -6.746 17.859 -2.502 1 98.06 185 PHE A CA 1
ATOM 1539 C C . PHE A 1 185 ? -7.809 18.047 -3.578 1 98.06 185 PHE A C 1
ATOM 1541 O O . PHE A 1 185 ? -7.996 17.188 -4.434 1 98.06 185 PHE A O 1
ATOM 1548 N N . GLU A 1 186 ? -8.453 19.188 -3.607 1 98.19 186 GLU A N 1
ATOM 1549 C CA . GLU A 1 186 ? -9.5 19.516 -4.57 1 98.19 186 GLU A CA 1
ATOM 1550 C C . GLU A 1 186 ? -8.961 19.5 -5.996 1 98.19 186 GLU A C 1
ATOM 1552 O O . GLU A 1 186 ? -9.617 19 -6.91 1 98.19 186 GLU A O 1
ATOM 1557 N N . ASP A 1 187 ? -7.812 20.047 -6.16 1 98.06 187 ASP A N 1
ATOM 1558 C CA . ASP A 1 187 ? -7.215 20.047 -7.492 1 98.06 187 ASP A CA 1
ATOM 1559 C C . ASP A 1 187 ? -6.879 18.625 -7.941 1 98.06 187 ASP A C 1
ATOM 1561 O O . ASP A 1 187 ? -7.059 18.281 -9.109 1 98.06 187 ASP A O 1
ATOM 1565 N N . PHE A 1 188 ? -6.395 17.844 -7.012 1 98.31 188 PHE A N 1
ATOM 1566 C CA . PHE A 1 188 ? -6.07 16.453 -7.324 1 98.31 188 PHE A CA 1
ATOM 1567 C C . PHE A 1 188 ? -7.312 15.695 -7.777 1 98.31 188 PHE A C 1
ATOM 1569 O O . PHE A 1 188 ? -7.246 14.891 -8.703 1 98.31 188 PHE A O 1
ATOM 1576 N N . VAL A 1 189 ? -8.398 15.984 -7.141 1 97.81 189 VAL A N 1
ATOM 1577 C CA . VAL A 1 189 ? -9.633 15.258 -7.402 1 97.81 189 VAL A CA 1
ATOM 1578 C C . VAL A 1 189 ? -10.281 15.789 -8.68 1 97.81 189 VAL A C 1
ATOM 1580 O O . VAL A 1 189 ? -10.688 15.008 -9.547 1 97.81 189 VAL A O 1
ATOM 1583 N N . LEU A 1 190 ? -10.336 17.109 -8.883 1 97.19 190 LEU A N 1
ATOM 1584 C CA . LEU A 1 190 ? -11.156 17.719 -9.922 1 97.19 190 LEU A CA 1
ATOM 1585 C C . LEU A 1 190 ? -10.336 17.953 -11.188 1 97.19 190 LEU A C 1
ATOM 1587 O O . LEU A 1 190 ? -10.898 18.125 -12.273 1 97.19 190 LEU A O 1
ATOM 1591 N N . ARG A 1 191 ? -9.047 18.062 -11.055 1 97.5 191 ARG A N 1
ATOM 1592 C CA . ARG A 1 191 ? -8.109 18.281 -12.148 1 97.5 191 ARG A CA 1
ATOM 1593 C C . ARG A 1 191 ? -6.898 17.359 -12.031 1 97.5 191 ARG A C 1
ATOM 1595 O O . ARG A 1 191 ? -5.758 17.828 -12.031 1 97.5 191 ARG A O 1
ATOM 1602 N N . GLN A 1 192 ? -7.109 16.062 -12.016 1 97.31 192 GLN A N 1
ATOM 1603 C CA . GLN A 1 192 ? -6.094 15.086 -11.617 1 97.31 192 GLN A CA 1
ATOM 1604 C C . GLN A 1 192 ? -4.91 15.102 -12.586 1 97.31 192 GLN A C 1
ATOM 1606 O O . GLN A 1 192 ? -3.754 15.125 -12.156 1 97.31 192 GLN A O 1
ATOM 1611 N N . GLU A 1 193 ? -5.234 15.102 -13.938 1 97.75 193 GLU A N 1
ATOM 1612 C CA . GLU A 1 193 ? -4.148 15.023 -14.906 1 97.75 193 GLU A CA 1
ATOM 1613 C C . GLU A 1 193 ? -3.203 16.219 -14.773 1 97.75 193 GLU A C 1
ATOM 1615 O O . GLU A 1 193 ? -1.983 16.047 -14.734 1 97.75 193 GLU A O 1
ATOM 1620 N N . GLU A 1 194 ? -3.762 17.375 -14.703 1 98.5 194 GLU A N 1
ATOM 1621 C CA . GLU A 1 194 ? -2.961 18.594 -14.547 1 98.5 194 GLU A CA 1
ATOM 1622 C C . GLU A 1 194 ? -2.152 18.547 -13.25 1 98.5 194 GLU A C 1
ATOM 1624 O O . GLU A 1 194 ? -0.969 18.891 -13.242 1 98.5 194 GLU A O 1
ATOM 1629 N N . THR A 1 195 ? -2.754 18.172 -12.18 1 98.62 195 THR A N 1
ATOM 1630 C CA . THR A 1 195 ? -2.109 18.094 -10.875 1 98.62 195 THR A CA 1
ATOM 1631 C C . THR A 1 195 ? -0.982 17.078 -10.883 1 98.62 195 THR A C 1
ATOM 1633 O O . THR A 1 195 ? 0.111 17.344 -10.375 1 98.62 195 THR A O 1
ATOM 1636 N N . LEU A 1 196 ? -1.235 15.898 -11.5 1 98.56 196 LEU A N 1
ATOM 1637 C CA . LEU A 1 196 ? -0.233 14.844 -11.562 1 98.56 196 LEU A CA 1
ATOM 1638 C C . LEU A 1 196 ? 0.947 15.258 -12.43 1 98.56 196 LEU A C 1
ATOM 1640 O O . LEU A 1 196 ? 2.092 14.906 -12.148 1 98.56 196 LEU A O 1
ATOM 1644 N N . GLN A 1 197 ? 0.682 15.961 -13.508 1 98.56 197 GLN A N 1
ATOM 1645 C CA . GLN A 1 197 ? 1.773 16.453 -14.344 1 98.56 197 GLN A CA 1
ATOM 1646 C C . GLN A 1 197 ? 2.701 17.375 -13.547 1 98.56 197 GLN A C 1
ATOM 1648 O O . GLN A 1 197 ? 3.924 17.266 -13.656 1 98.56 197 GLN A O 1
ATOM 1653 N N . ARG A 1 198 ? 2.141 18.281 -12.734 1 98.62 198 ARG A N 1
ATOM 1654 C CA . ARG A 1 198 ? 2.928 19.156 -11.875 1 98.62 198 ARG A CA 1
ATOM 1655 C C . ARG A 1 198 ? 3.76 18.344 -10.891 1 98.62 198 ARG A C 1
ATOM 1657 O O . ARG A 1 198 ? 4.934 18.641 -10.664 1 98.62 198 ARG A O 1
ATOM 1664 N N . LEU A 1 199 ? 3.139 17.328 -10.312 1 98.62 199 LEU A N 1
ATOM 1665 C CA . LEU A 1 199 ? 3.82 16.469 -9.352 1 98.62 199 LEU A CA 1
ATOM 1666 C C . LEU A 1 199 ? 4.926 15.664 -10.023 1 98.62 199 LEU A C 1
ATOM 1668 O O . LEU A 1 199 ? 5.996 15.461 -9.445 1 98.62 199 LEU A O 1
ATOM 1672 N N . GLU A 1 200 ? 4.656 15.141 -11.25 1 98.5 200 GLU A N 1
ATOM 1673 C CA . GLU A 1 200 ? 5.652 14.391 -12 1 98.5 200 GLU A CA 1
ATOM 1674 C C . GLU A 1 200 ? 6.875 15.25 -12.32 1 98.5 200 GLU A C 1
ATOM 1676 O O . GLU A 1 200 ? 8.008 14.781 -12.227 1 98.5 200 GLU A O 1
ATOM 1681 N N . GLU A 1 201 ? 6.617 16.484 -12.68 1 98.31 201 GLU A N 1
ATOM 1682 C CA . GLU A 1 201 ? 7.711 17.406 -12.93 1 98.31 201 GLU A CA 1
ATOM 1683 C C . GLU A 1 201 ? 8.516 17.672 -11.664 1 98.31 201 GLU A C 1
ATOM 1685 O O . GLU A 1 201 ? 9.75 17.703 -11.695 1 98.31 201 GLU A O 1
ATOM 1690 N N . TYR A 1 202 ? 7.887 17.859 -10.594 1 98.19 202 TYR A N 1
ATOM 1691 C CA . TYR A 1 202 ? 8.508 18.141 -9.312 1 98.19 202 TYR A CA 1
ATOM 1692 C C . TYR A 1 202 ? 9.32 16.938 -8.828 1 98.19 202 TYR A C 1
ATOM 1694 O O . TYR A 1 202 ? 10.453 17.094 -8.367 1 98.19 202 TYR A O 1
ATOM 1702 N N . LEU A 1 203 ? 8.742 15.695 -8.945 1 97.5 203 LEU A N 1
ATOM 1703 C CA . LEU A 1 203 ? 9.344 14.484 -8.391 1 97.5 203 LEU A CA 1
ATOM 1704 C C . LEU A 1 203 ? 10.312 13.852 -9.383 1 97.5 203 LEU A C 1
ATOM 1706 O O . LEU A 1 203 ? 11.188 13.078 -8.992 1 97.5 203 LEU A O 1
ATOM 1710 N N . GLY A 1 204 ? 10.062 14.039 -10.711 1 96.5 204 GLY A N 1
ATOM 1711 C CA . GLY A 1 204 ? 10.922 13.484 -11.742 1 96.5 204 GLY A CA 1
ATOM 1712 C C . GLY A 1 204 ? 10.609 12.031 -12.07 1 96.5 204 GLY A C 1
ATOM 1713 O O . GLY A 1 204 ? 11.484 11.289 -12.516 1 96.5 204 GLY A O 1
ATOM 1714 N N . ILE A 1 205 ? 9.461 11.578 -11.719 1 96.12 205 ILE A N 1
ATOM 1715 C CA . ILE A 1 205 ? 9.062 10.195 -11.992 1 96.12 205 ILE A CA 1
ATOM 1716 C C . ILE A 1 205 ? 7.625 10.164 -12.508 1 96.12 205 ILE A C 1
ATOM 1718 O O . ILE A 1 205 ? 6.816 11.023 -12.148 1 96.12 205 ILE A O 1
ATOM 1722 N N . PRO A 1 206 ? 7.266 9.188 -13.344 1 96.81 206 PRO A N 1
ATOM 1723 C CA . PRO A 1 206 ? 5.855 9.008 -13.703 1 96.81 206 PRO A CA 1
ATOM 1724 C C . PRO A 1 206 ? 4.996 8.57 -12.516 1 96.81 206 PRO A C 1
ATOM 1726 O O . PRO A 1 206 ? 5.473 7.84 -11.641 1 96.81 206 PRO A O 1
ATOM 1729 N N . LEU A 1 207 ? 3.773 9.07 -12.508 1 98.44 207 LEU A N 1
ATOM 1730 C CA . LEU A 1 207 ? 2.904 8.766 -11.375 1 98.44 207 LEU A CA 1
ATOM 1731 C C . LEU A 1 207 ? 1.669 7.996 -11.828 1 98.44 207 LEU A C 1
ATOM 1733 O O . LEU A 1 207 ? 1.174 8.203 -12.938 1 98.44 207 LEU A O 1
ATOM 1737 N N . ALA A 1 208 ? 1.22 7.184 -10.945 1 98.44 208 ALA A N 1
ATOM 1738 C CA . ALA A 1 208 ? -0.019 6.438 -11.156 1 98.44 208 ALA A CA 1
ATOM 1739 C C . ALA A 1 208 ? -1.225 7.371 -11.172 1 98.44 208 ALA A C 1
ATOM 1741 O O . ALA A 1 208 ? -1.212 8.43 -10.539 1 98.44 208 ALA A O 1
ATOM 1742 N N . ARG A 1 209 ? -2.268 6.992 -11.938 1 98.12 209 ARG A N 1
ATOM 1743 C CA . ARG A 1 209 ? -3.59 7.605 -11.883 1 98.12 209 ARG A CA 1
ATOM 1744 C C . ARG A 1 209 ? -4.562 6.746 -11.086 1 98.12 209 ARG A C 1
ATOM 1746 O O . ARG A 1 209 ? -4.844 5.605 -11.461 1 98.12 209 ARG A O 1
ATOM 1753 N N . ILE A 1 210 ? -5.023 7.285 -9.969 1 97.88 210 ILE A N 1
ATOM 1754 C CA . ILE A 1 210 ? -5.918 6.504 -9.125 1 97.88 210 ILE A CA 1
ATOM 1755 C C . ILE A 1 210 ? -7.355 6.988 -9.305 1 97.88 210 ILE A C 1
ATOM 1757 O O . ILE A 1 210 ? -7.586 8.133 -9.695 1 97.88 210 ILE A O 1
ATOM 1761 N N . PRO A 1 211 ? -8.336 6.07 -9.062 1 95.94 211 PRO A N 1
ATOM 1762 C CA . PRO A 1 211 ? -9.719 6.551 -9.102 1 95.94 211 PRO A CA 1
ATOM 1763 C C . PRO A 1 211 ? -10.016 7.582 -8.016 1 95.94 211 PRO A C 1
ATOM 1765 O O . PRO A 1 211 ? -9.594 7.418 -6.867 1 95.94 211 PRO A O 1
ATOM 1768 N N . VAL A 1 212 ? -10.602 8.664 -8.367 1 93.81 212 VAL A N 1
ATOM 1769 C CA . VAL A 1 212 ? -11.008 9.703 -7.43 1 93.81 212 VAL A CA 1
ATOM 1770 C C . VAL A 1 212 ? -12.5 9.969 -7.562 1 93.81 212 VAL A C 1
ATOM 1772 O O . VAL A 1 212 ? -13.078 9.812 -8.641 1 93.81 212 VAL A O 1
ATOM 1775 N N . ARG A 1 213 ? -13.086 10.281 -6.453 1 90.56 213 ARG A N 1
ATOM 1776 C CA . ARG A 1 213 ? -14.516 10.586 -6.418 1 90.56 213 ARG A CA 1
ATOM 1777 C C . ARG A 1 213 ? -14.75 12.078 -6.191 1 90.56 213 ARG A C 1
ATOM 1779 O O . ARG A 1 213 ? -14.391 12.617 -5.145 1 90.56 213 ARG A O 1
ATOM 1786 N N . PRO A 1 214 ? -15.461 12.695 -7.039 1 92.19 214 PRO A N 1
ATOM 1787 C CA . PRO A 1 214 ? -15.695 14.133 -6.902 1 92.19 214 PRO A CA 1
ATOM 1788 C C . PRO A 1 214 ? -16.469 14.492 -5.637 1 92.19 214 PRO A C 1
ATOM 1790 O O . PRO A 1 214 ? -16.312 15.594 -5.105 1 92.19 214 PRO A O 1
ATOM 1793 N N . ASP A 1 215 ? -17.234 13.609 -5.133 1 91.19 215 ASP A N 1
ATOM 1794 C CA . ASP A 1 215 ? -18.078 13.906 -3.973 1 91.19 215 ASP A CA 1
ATOM 1795 C C . ASP A 1 215 ? -17.234 13.93 -2.693 1 91.19 215 ASP A C 1
ATOM 1797 O O . ASP A 1 215 ? -17.75 14.266 -1.62 1 91.19 215 ASP A O 1
ATOM 1801 N N . ALA A 1 216 ? -15.969 13.641 -2.809 1 91.69 216 ALA A N 1
ATOM 1802 C CA . ALA A 1 216 ? -15.062 13.734 -1.666 1 91.69 216 ALA A CA 1
ATOM 1803 C C . ALA A 1 216 ? -14.719 15.188 -1.354 1 91.69 216 ALA A C 1
ATOM 1805 O O . ALA A 1 216 ? -14.188 15.484 -0.283 1 91.69 216 ALA A O 1
ATOM 1806 N N . VAL A 1 217 ? -15.008 16.062 -2.264 1 95.25 217 VAL A N 1
ATOM 1807 C CA . VAL A 1 217 ? -14.695 17.484 -2.123 1 95.25 217 VAL A CA 1
ATOM 1808 C C . VAL A 1 217 ? -15.969 18.266 -1.79 1 95.25 217 VAL A C 1
ATOM 1810 O O . VAL A 1 217 ? -17.031 17.984 -2.338 1 95.25 217 VAL A O 1
ATOM 1813 N N . GLY A 1 218 ? -15.836 19.156 -0.86 1 95 218 GLY A N 1
ATOM 1814 C CA . GLY A 1 218 ? -16.938 20.031 -0.533 1 95 218 GLY A CA 1
ATOM 1815 C C . GLY A 1 218 ? -18.031 19.359 0.271 1 95 218 GLY A C 1
ATOM 1816 O O . GLY A 1 218 ? -19.219 19.703 0.136 1 95 218 GLY A O 1
ATOM 1817 N N . ARG A 1 219 ? -17.703 18.375 1.021 1 95.25 219 ARG A N 1
ATOM 1818 C CA . ARG A 1 219 ? -18.672 17.656 1.844 1 95.25 219 ARG A CA 1
ATOM 1819 C C . ARG A 1 219 ? -19.281 18.562 2.906 1 95.25 219 ARG A C 1
ATOM 1821 O O . ARG A 1 219 ? -20.406 18.344 3.34 1 95.25 219 ARG A O 1
ATOM 1828 N N . TRP A 1 220 ? -18.5 19.562 3.309 1 95.5 220 TRP A N 1
ATOM 1829 C CA . TRP A 1 220 ? -18.969 20.469 4.348 1 95.5 220 TRP A CA 1
ATOM 1830 C C . TRP A 1 220 ? -20.25 21.172 3.926 1 95.5 220 TRP A C 1
ATOM 1832 O O . TRP A 1 220 ? -21.062 21.562 4.773 1 95.5 220 TRP A O 1
ATOM 1842 N N . ARG A 1 221 ? -20.516 21.328 2.662 1 94.31 221 ARG A N 1
ATOM 1843 C CA . ARG A 1 221 ? -21.688 22.031 2.143 1 94.31 221 ARG A CA 1
ATOM 1844 C C . ARG A 1 221 ? -22.969 21.297 2.494 1 94.31 221 ARG A C 1
ATOM 1846 O O . ARG A 1 221 ? -24.031 21.922 2.615 1 94.31 221 ARG A O 1
ATOM 1853 N N . GLN A 1 222 ? -22.844 20.031 2.637 1 94.19 222 GLN A N 1
ATOM 1854 C CA . GLN A 1 222 ? -24.031 19.234 2.953 1 94.19 222 GLN A CA 1
ATOM 1855 C C . GLN A 1 222 ? -24.078 18.891 4.441 1 94.19 222 GLN A C 1
ATOM 1857 O O . GLN A 1 222 ? -25.031 18.266 4.906 1 94.19 222 GLN A O 1
ATOM 1862 N N . ASP A 1 223 ? -23.047 19.266 5.121 1 93.94 223 ASP A N 1
ATOM 1863 C CA . ASP A 1 223 ? -22.984 19.016 6.559 1 93.94 223 ASP A CA 1
ATOM 1864 C C . ASP A 1 223 ? -23.906 19.969 7.32 1 93.94 223 ASP A C 1
ATOM 1866 O O . ASP A 1 223 ? -23.984 21.156 7.004 1 93.94 223 ASP A O 1
ATOM 1870 N N . GLU A 1 224 ? -24.656 19.453 8.32 1 93.12 224 GLU A N 1
ATOM 1871 C CA . GLU A 1 224 ? -25.641 20.25 9.047 1 93.12 224 GLU A CA 1
ATOM 1872 C C . GLU A 1 224 ? -25.062 20.812 10.344 1 93.12 224 GLU A C 1
ATOM 1874 O O . GLU A 1 224 ? -25.703 21.625 11.008 1 93.12 224 GLU A O 1
ATOM 1879 N N . GLY A 1 225 ? -23.922 20.422 10.773 1 93.19 225 GLY A N 1
ATOM 1880 C CA . GLY A 1 225 ? -23.312 20.922 12 1 93.19 225 GLY A CA 1
ATOM 1881 C C . GLY A 1 225 ? -22.453 22.156 11.781 1 93.19 225 GLY A C 1
ATOM 1882 O O . GLY A 1 225 ? -22.516 22.781 10.719 1 93.19 225 GLY A O 1
ATOM 1883 N N . VAL A 1 226 ? -21.781 22.578 12.812 1 94.31 226 VAL A N 1
ATOM 1884 C CA . VAL A 1 226 ? -20.844 23.688 12.711 1 94.31 226 VAL A CA 1
ATOM 1885 C C . VAL A 1 226 ? -19.578 23.219 12 1 94.31 226 VAL A C 1
ATOM 1887 O O . VAL A 1 226 ? -18.938 22.25 12.414 1 94.31 226 VAL A O 1
ATOM 1890 N N . HIS A 1 227 ? -19.219 23.906 10.922 1 94.31 227 HIS A N 1
ATOM 1891 C CA . HIS A 1 227 ? -18.047 23.469 10.172 1 94.31 227 HIS A CA 1
ATOM 1892 C C . HIS A 1 227 ? -17.203 24.656 9.742 1 94.31 227 HIS A C 1
ATOM 1894 O O . HIS A 1 227 ? -16.156 24.484 9.094 1 94.31 227 HIS A O 1
ATOM 1900 N N . ASP A 1 228 ? -17.656 25.766 10.016 1 94.25 228 ASP A N 1
ATOM 1901 C CA . ASP A 1 228 ? -16.953 26.969 9.609 1 94.25 228 ASP A CA 1
ATOM 1902 C C . ASP A 1 228 ? -16.578 27.812 10.828 1 94.25 228 ASP A C 1
ATOM 1904 O O . ASP A 1 228 ? -17.438 28.125 11.656 1 94.25 228 ASP A O 1
ATOM 1908 N N . PHE A 1 229 ? -15.336 28.109 10.992 1 96.56 229 PHE A N 1
ATOM 1909 C CA . PHE A 1 229 ? -14.812 28.922 12.078 1 96.56 229 PHE A CA 1
ATOM 1910 C C . PHE A 1 229 ? -14.039 30.109 11.523 1 96.56 229 PHE A C 1
ATOM 1912 O O . PHE A 1 229 ? -13.32 30 10.539 1 96.56 229 PHE A O 1
ATOM 1919 N N . ASP A 1 230 ? -14.078 31.25 12.18 1 95.81 230 ASP A N 1
ATOM 1920 C CA . ASP A 1 230 ? -13.492 32.5 11.711 1 95.81 230 ASP A CA 1
ATOM 1921 C C . ASP A 1 230 ? -11.992 32.344 11.484 1 95.81 230 ASP A C 1
ATOM 1923 O O . ASP A 1 230 ? -11.438 32.938 10.547 1 95.81 230 ASP A O 1
ATOM 1927 N N . PHE A 1 231 ? -11.352 31.547 12.289 1 96.69 231 PHE A N 1
ATOM 1928 C CA . PHE A 1 231 ? -9.898 31.469 12.219 1 96.69 231 PHE A CA 1
ATOM 1929 C C . PHE A 1 231 ? -9.461 30.609 11.039 1 96.69 231 PHE A C 1
ATOM 1931 O O . PHE A 1 231 ? -8.266 30.453 10.781 1 96.69 231 PHE A O 1
ATOM 1938 N N . PHE A 1 232 ? -10.398 30.062 10.242 1 97.19 232 PHE A N 1
ATOM 1939 C CA . PHE A 1 232 ? -10.078 29.391 8.992 1 97.19 232 PHE A CA 1
ATOM 1940 C C . PHE A 1 232 ? -9.789 30.406 7.887 1 97.19 232 PHE A C 1
ATOM 1942 O O . PHE A 1 232 ? -9.211 30.047 6.855 1 97.19 232 PHE A O 1
ATOM 1949 N N . ARG A 1 233 ? -10.188 31.641 7.996 1 96.12 233 ARG A N 1
ATOM 1950 C CA . ARG A 1 233 ? -10.281 32.656 6.934 1 96.12 233 ARG A CA 1
ATOM 1951 C C . ARG A 1 233 ? -8.93 32.812 6.238 1 96.12 233 ARG A C 1
ATOM 1953 O O . ARG A 1 233 ? -8.859 32.844 5.008 1 96.12 233 ARG A O 1
ATOM 1960 N N . PRO A 1 234 ? -7.828 32.969 6.996 1 95.19 234 PRO A N 1
ATOM 1961 C CA . PRO A 1 234 ? -6.543 33.156 6.312 1 95.19 234 PRO A CA 1
ATOM 1962 C C . PRO A 1 234 ? -6.219 31.984 5.367 1 95.19 234 PRO A C 1
ATOM 1964 O O . PRO A 1 234 ? -5.766 32.219 4.242 1 95.19 234 PRO A O 1
ATOM 1967 N N . ALA A 1 235 ? -6.457 30.781 5.789 1 95.31 235 ALA A N 1
ATOM 1968 C CA . ALA A 1 235 ? -6.184 29.609 4.953 1 95.31 235 ALA A CA 1
ATOM 1969 C C . ALA A 1 235 ? -7.145 29.547 3.771 1 95.31 235 ALA A C 1
ATOM 1971 O O . ALA A 1 235 ? -6.75 29.188 2.658 1 95.31 235 ALA A O 1
ATOM 1972 N N . LEU A 1 236 ? -8.422 29.844 4.012 1 96.94 236 LEU A N 1
ATOM 1973 C CA . LEU A 1 236 ? -9.414 29.844 2.938 1 96.94 236 LEU A CA 1
ATOM 1974 C C . LEU A 1 236 ? -9.023 30.828 1.841 1 96.94 236 LEU A C 1
ATOM 1976 O O . LEU A 1 236 ? -9.102 30.5 0.653 1 96.94 236 LEU A O 1
ATOM 1980 N N . GLU A 1 237 ? -8.57 31.969 2.283 1 96.12 237 GLU A N 1
ATOM 1981 C CA . GLU A 1 237 ? -8.156 33 1.327 1 96.12 237 GLU A CA 1
ATOM 1982 C C . GLU A 1 237 ? -6.875 32.562 0.602 1 96.12 237 GLU A C 1
ATOM 1984 O O . GLU A 1 237 ? -6.781 32.688 -0.622 1 96.12 237 GLU A O 1
ATOM 1989 N N . GLU A 1 238 ? -5.922 32.094 1.284 1 95.81 238 GLU A N 1
ATOM 1990 C CA . GLU A 1 238 ? -4.625 31.734 0.727 1 95.81 238 GLU A CA 1
ATOM 1991 C C . GLU A 1 238 ? -4.777 30.656 -0.344 1 95.81 238 GLU A C 1
ATOM 1993 O O . GLU A 1 238 ? -4.086 30.688 -1.366 1 95.81 238 GLU A O 1
ATOM 1998 N N . TYR A 1 239 ? -5.699 29.719 -0.135 1 95.69 239 TYR A N 1
ATOM 1999 C CA . TYR A 1 239 ? -5.77 28.562 -1.026 1 95.69 239 TYR A CA 1
ATOM 2000 C C . TYR A 1 239 ? -7 28.656 -1.925 1 95.69 239 TYR A C 1
ATOM 2002 O O . TYR A 1 239 ? -7.363 27.672 -2.582 1 95.69 239 TYR A O 1
ATOM 2010 N N . GLY A 1 240 ? -7.684 29.766 -1.874 1 94.25 240 GLY A N 1
ATOM 2011 C CA . GLY A 1 240 ? -8.711 30.094 -2.855 1 94.25 240 GLY A CA 1
ATOM 2012 C C . GLY A 1 240 ? -10.023 29.391 -2.59 1 94.25 240 GLY A C 1
ATOM 2013 O O . GLY A 1 240 ? -10.742 29.031 -3.527 1 94.25 240 GLY A O 1
ATOM 2014 N N . TYR A 1 241 ? -10.273 29.125 -1.376 1 93.81 241 TYR A N 1
ATOM 2015 C CA . TYR A 1 241 ? -11.57 28.562 -1.035 1 93.81 241 TYR A CA 1
ATOM 2016 C C . TYR A 1 241 ? -12.609 29.656 -0.82 1 93.81 241 TYR A C 1
ATOM 2018 O O . TYR A 1 241 ? -12.281 30.734 -0.324 1 93.81 241 TYR A O 1
ATOM 2026 N N . GLU A 1 242 ? -13.82 29.391 -1.307 1 83.5 242 GLU A N 1
ATOM 2027 C CA . GLU A 1 242 ? -14.891 30.359 -1.158 1 83.5 242 GLU A CA 1
ATOM 2028 C C . GLU A 1 242 ? -15.297 30.516 0.304 1 83.5 242 GLU A C 1
ATOM 2030 O O . GLU A 1 242 ? -15.25 29.562 1.073 1 83.5 242 GLU A O 1
ATOM 2035 N N . HIS A 1 243 ? -15.578 31.812 0.662 1 73.62 243 HIS A N 1
ATOM 2036 C CA . HIS A 1 243 ? -16.125 32.094 1.987 1 73.62 243 HIS A CA 1
ATOM 2037 C C . HIS A 1 243 ? -17.594 31.672 2.064 1 73.62 243 HIS A C 1
ATOM 2039 O O . HIS A 1 243 ? -18.312 31.719 1.06 1 73.62 243 HIS A O 1
ATOM 2045 N N . ALA A 1 244 ? -17.859 31.047 3.17 1 56.62 244 ALA A N 1
ATOM 2046 C CA . ALA A 1 244 ? -19.297 30.797 3.307 1 56.62 244 ALA A CA 1
ATOM 2047 C C . ALA A 1 244 ? -20.078 32.094 3.266 1 56.62 244 ALA A C 1
ATOM 2049 O O . ALA A 1 244 ? -19.562 33.156 3.643 1 56.62 244 ALA A O 1
ATOM 2050 N N . MET B 1 1 ? -20.109 -7.012 -1.639 1 58.97 1 MET B N 1
ATOM 2051 C CA . MET B 1 1 ? -19 -7.113 -2.584 1 58.97 1 MET B CA 1
ATOM 2052 C C . MET B 1 1 ? -18.016 -8.188 -2.148 1 58.97 1 MET B C 1
ATOM 2054 O O . MET B 1 1 ? -17.844 -8.43 -0.952 1 58.97 1 MET B O 1
ATOM 2058 N N . SER B 1 2 ? -17.516 -9.039 -3.217 1 75.44 2 SER B N 1
ATOM 2059 C CA . SER B 1 2 ? -16.797 -10.305 -3.023 1 75.44 2 SER B CA 1
ATOM 2060 C C . SER B 1 2 ? -15.328 -10.062 -2.707 1 75.44 2 SER B C 1
ATOM 2062 O O . SER B 1 2 ? -14.781 -9.016 -3.041 1 75.44 2 SER B O 1
ATOM 2064 N N . LEU B 1 3 ? -14.742 -10.766 -1.812 1 94 3 LEU B N 1
ATOM 2065 C CA . LEU B 1 3 ? -13.305 -10.906 -1.572 1 94 3 LEU B CA 1
ATOM 2066 C C . LEU B 1 3 ? -12.562 -11.172 -2.877 1 94 3 LEU B C 1
ATOM 2068 O O . LEU B 1 3 ? -13.094 -11.82 -3.781 1 94 3 LEU B O 1
ATOM 2072 N N . ILE B 1 4 ? -11.414 -10.523 -3.039 1 98 4 ILE B N 1
ATOM 2073 C CA . ILE B 1 4 ? -10.555 -10.719 -4.199 1 98 4 ILE B CA 1
ATOM 2074 C C . ILE B 1 4 ? -9.227 -11.336 -3.758 1 98 4 ILE B C 1
ATOM 2076 O O . ILE B 1 4 ? -8.641 -10.922 -2.758 1 98 4 ILE B O 1
ATOM 2080 N N . THR B 1 5 ? -8.797 -12.375 -4.406 1 98 5 THR B N 1
ATOM 2081 C CA . THR B 1 5 ? -7.438 -12.844 -4.152 1 98 5 THR B CA 1
ATOM 2082 C C . THR B 1 5 ? -6.695 -13.086 -5.465 1 98 5 THR B C 1
ATOM 2084 O O . THR B 1 5 ? -7.312 -13.188 -6.527 1 98 5 THR B O 1
ATOM 2087 N N . ILE B 1 6 ? -5.406 -13.078 -5.375 1 98.19 6 ILE B N 1
ATOM 2088 C CA . ILE B 1 6 ? -4.516 -13.219 -6.523 1 98.19 6 ILE B CA 1
ATOM 2089 C C . ILE B 1 6 ? -3.721 -14.516 -6.406 1 98.19 6 ILE B C 1
ATOM 2091 O O . ILE B 1 6 ? -3.074 -14.766 -5.383 1 98.19 6 ILE B O 1
ATOM 2095 N N . ILE B 1 7 ? -3.795 -15.281 -7.398 1 97.19 7 ILE B N 1
ATOM 2096 C CA . ILE B 1 7 ? -3.023 -16.516 -7.551 1 97.19 7 ILE B CA 1
ATOM 2097 C C . ILE B 1 7 ? -1.938 -16.312 -8.602 1 97.19 7 ILE B C 1
ATOM 2099 O O . ILE B 1 7 ? -2.207 -15.789 -9.688 1 97.19 7 ILE B O 1
ATOM 2103 N N . GLY B 1 8 ? -0.783 -16.578 -8.289 1 96.12 8 GLY B N 1
ATOM 2104 C CA . GLY B 1 8 ? 0.373 -16.453 -9.164 1 96.12 8 GLY B CA 1
ATOM 2105 C C . GLY B 1 8 ? 1.689 -16.703 -8.445 1 96.12 8 GLY B C 1
ATOM 2106 O O . GLY B 1 8 ? 1.867 -16.266 -7.305 1 96.12 8 GLY B O 1
ATOM 2107 N N . ARG B 1 9 ? 2.607 -17.391 -9.117 1 93.25 9 ARG B N 1
ATOM 2108 C CA . ARG B 1 9 ? 3.916 -17.672 -8.531 1 93.25 9 ARG B CA 1
ATOM 2109 C C . ARG B 1 9 ? 4.691 -16.375 -8.297 1 93.25 9 ARG B C 1
ATOM 2111 O O . ARG B 1 9 ? 4.461 -15.375 -8.977 1 93.25 9 ARG B O 1
ATOM 2118 N N . GLY B 1 10 ? 5.562 -16.438 -7.27 1 92.56 10 GLY B N 1
ATOM 2119 C CA . GLY B 1 10 ? 6.488 -15.328 -7.109 1 92.56 10 GLY B CA 1
ATOM 2120 C C . GLY B 1 10 ? 7.266 -15.016 -8.375 1 92.56 10 GLY B C 1
ATOM 2121 O O . GLY B 1 10 ? 7.68 -15.922 -9.094 1 92.56 10 GLY B O 1
ATOM 2122 N N . HIS B 1 11 ? 7.391 -13.711 -8.664 1 93.06 11 HIS B N 1
ATOM 2123 C CA . HIS B 1 11 ? 8.117 -13.195 -9.82 1 93.06 11 HIS B CA 1
ATOM 2124 C C . HIS B 1 11 ? 7.262 -13.266 -11.078 1 93.06 11 HIS B C 1
ATOM 2126 O O . HIS B 1 11 ? 7.773 -13.117 -12.188 1 93.06 11 HIS B O 1
ATOM 2132 N N . SER B 1 12 ? 5.996 -13.516 -10.859 1 94.56 12 SER B N 1
ATOM 2133 C CA . SER B 1 12 ? 5.09 -13.438 -12.008 1 94.56 12 SER B CA 1
ATOM 2134 C C . SER B 1 12 ? 4.598 -12.008 -12.219 1 94.56 12 SER B C 1
ATOM 2136 O O . SER B 1 12 ? 3.84 -11.734 -13.148 1 94.56 12 SER B O 1
ATOM 2138 N N . GLY B 1 13 ? 5.02 -11.078 -11.375 1 93.88 13 GLY B N 1
ATOM 2139 C CA . GLY B 1 13 ? 4.621 -9.695 -11.539 1 93.88 13 GLY B CA 1
ATOM 2140 C C . GLY B 1 13 ? 3.365 -9.336 -10.766 1 93.88 13 GLY B C 1
ATOM 2141 O O . GLY B 1 13 ? 2.656 -8.391 -11.117 1 93.88 13 GLY B O 1
ATOM 2142 N N . THR B 1 14 ? 3.082 -10.125 -9.68 1 94.88 14 THR B N 1
ATOM 2143 C CA . THR B 1 14 ? 1.84 -9.938 -8.938 1 94.88 14 THR B CA 1
ATOM 2144 C C . THR B 1 14 ? 1.854 -8.617 -8.172 1 94.88 14 THR B C 1
ATOM 2146 O O . THR B 1 14 ? 0.802 -8.117 -7.77 1 94.88 14 THR B O 1
ATOM 2149 N N . ARG B 1 15 ? 2.977 -8.055 -7.996 1 94.69 15 ARG B N 1
ATOM 2150 C CA . ARG B 1 15 ? 3.082 -6.734 -7.395 1 94.69 15 ARG B CA 1
ATOM 2151 C C . ARG B 1 15 ? 2.236 -5.719 -8.156 1 94.69 15 ARG B C 1
ATOM 2153 O O . ARG B 1 15 ? 1.598 -4.855 -7.551 1 94.69 15 ARG B O 1
ATOM 2160 N N . ALA B 1 16 ? 2.199 -5.824 -9.461 1 97.06 16 ALA B N 1
ATOM 2161 C CA . ALA B 1 16 ? 1.496 -4.867 -10.312 1 97.06 16 ALA B CA 1
ATOM 2162 C C . ALA B 1 16 ? 0.001 -4.852 -10.008 1 97.06 16 ALA B C 1
ATOM 2164 O O . ALA B 1 16 ? -0.586 -3.789 -9.797 1 97.06 16 ALA B O 1
ATOM 2165 N N . ILE B 1 17 ? -0.611 -6.023 -9.93 1 97.94 17 ILE B N 1
ATOM 2166 C CA . ILE B 1 17 ? -2.051 -6.09 -9.711 1 97.94 17 ILE B CA 1
ATOM 2167 C C . ILE B 1 17 ? -2.367 -5.738 -8.258 1 97.94 17 ILE B C 1
ATOM 2169 O O . ILE B 1 17 ? -3.395 -5.121 -7.969 1 97.94 17 ILE B O 1
ATOM 2173 N N . SER B 1 18 ? -1.507 -6.133 -7.32 1 97.88 18 SER B N 1
ATOM 2174 C CA . SER B 1 18 ? -1.714 -5.762 -5.922 1 97.88 18 SER B CA 1
ATOM 2175 C C . SER B 1 18 ? -1.696 -4.246 -5.746 1 97.88 18 SER B C 1
ATOM 2177 O O . SER B 1 18 ? -2.578 -3.68 -5.094 1 97.88 18 SER B O 1
ATOM 2179 N N . HIS B 1 19 ? -0.703 -3.609 -6.32 1 97.88 19 HIS B N 1
ATOM 2180 C CA . HIS B 1 19 ? -0.612 -2.154 -6.258 1 97.88 19 HIS B CA 1
ATOM 2181 C C . HIS B 1 19 ? -1.813 -1.499 -6.93 1 97.88 19 HIS B C 1
ATOM 2183 O O . HIS B 1 19 ? -2.34 -0.501 -6.434 1 97.88 19 HIS B O 1
ATOM 2189 N N . THR B 1 20 ? -2.209 -2.018 -8.055 1 98.56 20 THR B N 1
ATOM 2190 C CA . THR B 1 20 ? -3.367 -1.506 -8.773 1 98.56 20 THR B CA 1
ATOM 2191 C C . THR B 1 20 ? -4.621 -1.568 -7.906 1 98.56 20 THR B C 1
ATOM 2193 O O . THR B 1 20 ? -5.336 -0.574 -7.77 1 98.56 20 THR B O 1
ATOM 2196 N N . LEU B 1 21 ? -4.832 -2.727 -7.281 1 98.31 21 LEU B N 1
ATOM 2197 C CA . LEU B 1 21 ? -6.016 -2.908 -6.449 1 98.31 21 LEU B CA 1
ATOM 2198 C C . LEU B 1 21 ? -5.98 -1.98 -5.238 1 98.31 21 LEU B C 1
ATOM 2200 O O . LEU B 1 21 ? -6.973 -1.32 -4.93 1 98.31 21 LEU B O 1
ATOM 2204 N N . TYR B 1 22 ? -4.816 -1.912 -4.59 1 97.75 22 TYR B N 1
ATOM 2205 C CA . TYR B 1 22 ? -4.652 -1.059 -3.42 1 97.75 22 TYR B CA 1
ATOM 2206 C C . TYR B 1 22 ? -4.91 0.403 -3.77 1 97.75 22 TYR B C 1
ATOM 2208 O O . TYR B 1 22 ? -5.66 1.091 -3.074 1 97.75 22 TYR B O 1
ATOM 2216 N N . ALA B 1 23 ? -4.402 0.837 -4.859 1 97.56 23 ALA B N 1
ATOM 2217 C CA . ALA B 1 23 ? -4.543 2.221 -5.305 1 97.56 23 ALA B CA 1
ATOM 2218 C C . ALA B 1 23 ? -5.969 2.506 -5.773 1 97.56 23 ALA B C 1
ATOM 2220 O O . ALA B 1 23 ? -6.352 3.666 -5.941 1 97.56 23 ALA B O 1
ATOM 2221 N N . SER B 1 24 ? -6.738 1.506 -5.98 1 97.44 24 SER B N 1
ATOM 2222 C CA . SER B 1 24 ? -8.117 1.64 -6.445 1 97.44 24 SER B CA 1
ATOM 2223 C C . SER B 1 24 ? -9.094 1.643 -5.277 1 97.44 24 SER B C 1
ATOM 2225 O O . SER B 1 24 ? -10.312 1.595 -5.48 1 97.44 24 SER B O 1
ATOM 2227 N N . GLY B 1 25 ? -8.57 1.592 -4.086 1 94.56 25 GLY B N 1
ATOM 2228 C CA . GLY B 1 25 ? -9.422 1.666 -2.908 1 94.56 25 GLY B CA 1
ATOM 2229 C C . GLY B 1 25 ? -9.812 0.304 -2.367 1 94.56 25 GLY B C 1
ATOM 2230 O O . GLY B 1 25 ? -10.641 0.205 -1.462 1 94.56 25 GLY B O 1
ATOM 2231 N N . VAL B 1 26 ? -9.234 -0.729 -2.893 1 96.88 26 VAL B N 1
ATOM 2232 C CA . VAL B 1 26 ? -9.484 -2.064 -2.361 1 96.88 26 VAL B CA 1
ATOM 2233 C C . VAL B 1 26 ? -8.711 -2.258 -1.061 1 96.88 26 VAL B C 1
ATOM 2235 O O . VAL B 1 26 ? -7.512 -1.979 -1 1 96.88 26 VAL B O 1
ATOM 2238 N N . TYR B 1 27 ? -9.43 -2.68 0.008 1 97.25 27 TYR B N 1
ATOM 2239 C CA . TYR B 1 27 ? -8.727 -3.025 1.237 1 97.25 27 TYR B CA 1
ATOM 2240 C C . TYR B 1 27 ? -7.953 -4.332 1.075 1 97.25 27 TYR B C 1
ATOM 2242 O O . TYR B 1 27 ? -8.555 -5.395 0.905 1 97.25 27 TYR B O 1
ATOM 2250 N N . MET B 1 28 ? -6.637 -4.305 1.162 1 97.75 28 MET B N 1
ATOM 2251 C CA . MET B 1 28 ? -5.797 -5.461 0.868 1 97.75 28 MET B CA 1
ATOM 2252 C C . MET B 1 28 ? -5.184 -6.027 2.145 1 97.75 28 MET B C 1
ATOM 2254 O O . MET B 1 28 ? -4.219 -6.793 2.09 1 97.75 28 MET B O 1
ATOM 2258 N N . GLY B 1 29 ? -5.703 -5.629 3.312 1 97.06 29 GLY B N 1
ATOM 2259 C CA . GLY B 1 29 ? -5.18 -6.074 4.594 1 97.06 29 GLY B CA 1
ATOM 2260 C C . GLY B 1 29 ? -4.613 -4.945 5.434 1 97.06 29 GLY B C 1
ATOM 2261 O O . GLY B 1 29 ? -4.465 -3.82 4.949 1 97.06 29 GLY B O 1
ATOM 2262 N N . ALA B 1 30 ? -4.301 -5.258 6.641 1 96.5 30 ALA B N 1
ATOM 2263 C CA . ALA B 1 30 ? -3.945 -4.242 7.625 1 96.5 30 ALA B CA 1
ATOM 2264 C C . ALA B 1 30 ? -2.516 -3.75 7.41 1 96.5 30 ALA B C 1
ATOM 2266 O O . ALA B 1 30 ? -2.184 -2.617 7.766 1 96.5 30 ALA B O 1
ATOM 2267 N N . CYS B 1 31 ? -1.719 -4.625 6.828 1 96.94 31 CYS B N 1
ATOM 2268 C CA . CYS B 1 31 ? -0.313 -4.289 6.637 1 96.94 31 CYS B CA 1
ATOM 2269 C C . CYS B 1 31 ? 0.202 -4.844 5.312 1 96.94 31 CYS B C 1
ATOM 2271 O O . CYS B 1 31 ? 0.159 -6.055 5.086 1 96.94 31 CYS B O 1
ATOM 2273 N N . LEU B 1 32 ? 0.726 -3.93 4.484 1 98.31 32 LEU B N 1
ATOM 2274 C CA . LEU B 1 32 ? 1.264 -4.332 3.188 1 98.31 32 LEU B CA 1
ATOM 2275 C C . LEU B 1 32 ? 2.754 -4.02 3.098 1 98.31 32 LEU B C 1
ATOM 2277 O O . LEU B 1 32 ? 3.201 -2.969 3.562 1 98.31 32 LEU B O 1
ATOM 2281 N N . ASN B 1 33 ? 3.516 -4.91 2.502 1 97.06 33 ASN B N 1
ATOM 2282 C CA . ASN B 1 33 ? 4.934 -4.648 2.289 1 97.06 33 ASN B CA 1
ATOM 2283 C C . ASN B 1 33 ? 5.195 -4.062 0.904 1 97.06 33 ASN B C 1
ATOM 2285 O O . ASN B 1 33 ? 4.258 -3.67 0.206 1 97.06 33 ASN B O 1
ATOM 2289 N N . ARG B 1 34 ? 6.422 -3.957 0.509 1 94.25 34 ARG B N 1
ATOM 2290 C CA . ARG B 1 34 ? 6.863 -3.326 -0.731 1 94.25 34 ARG B CA 1
ATOM 2291 C C . ARG B 1 34 ? 6.207 -3.98 -1.942 1 94.25 34 ARG B C 1
ATOM 2293 O O . ARG B 1 34 ? 5.863 -3.301 -2.91 1 94.25 34 ARG B O 1
ATOM 2300 N N . SER B 1 35 ? 6 -5.289 -1.833 1 94.75 35 SER B N 1
ATOM 2301 C CA . SER B 1 35 ? 5.508 -6.051 -2.977 1 94.75 35 SER B CA 1
ATOM 2302 C C . SER B 1 35 ? 3.984 -6.125 -2.979 1 94.75 35 SER B C 1
ATOM 2304 O O . SER B 1 35 ? 3.393 -6.793 -3.828 1 94.75 35 SER B O 1
ATOM 2306 N N . GLY B 1 36 ? 3.35 -5.449 -1.984 1 97.19 36 GLY B N 1
ATOM 2307 C CA . GLY B 1 36 ? 1.898 -5.473 -1.901 1 97.19 36 GLY B CA 1
ATOM 2308 C C . GLY B 1 36 ? 1.357 -6.738 -1.266 1 97.19 36 GLY B C 1
ATOM 2309 O O . GLY B 1 36 ?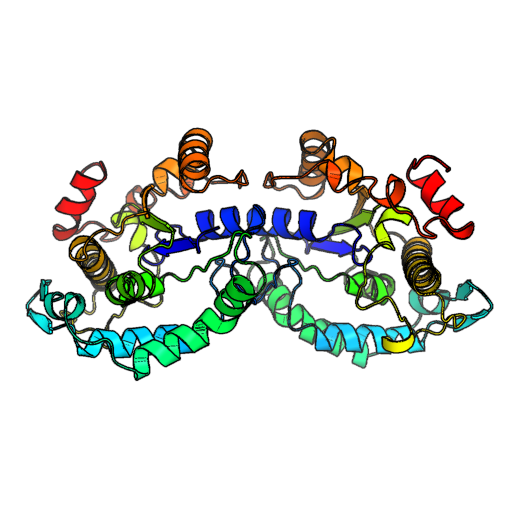 0.19 -7.086 -1.456 1 97.19 36 GLY B O 1
ATOM 2310 N N . ASP B 1 37 ? 2.219 -7.492 -0.582 1 98.19 37 ASP B N 1
ATOM 2311 C CA . ASP B 1 37 ? 1.783 -8.688 0.136 1 98.19 37 ASP B CA 1
ATOM 2312 C C . ASP B 1 37 ? 1.152 -8.32 1.478 1 98.19 37 ASP B C 1
ATOM 2314 O O . ASP B 1 37 ? 1.629 -7.418 2.168 1 98.19 37 ASP B O 1
ATOM 2318 N N . LEU B 1 38 ? 0.1 -9.07 1.813 1 98.56 38 LEU B N 1
ATOM 2319 C CA . LEU B 1 38 ? -0.39 -8.992 3.186 1 98.56 38 LEU B CA 1
ATOM 2320 C C . LEU B 1 38 ? 0.607 -9.617 4.152 1 98.56 38 LEU B C 1
ATOM 2322 O O . LEU B 1 38 ? 0.999 -10.773 3.986 1 98.56 38 LEU B O 1
ATOM 2326 N N . VAL B 1 39 ? 1.035 -8.883 5.176 1 97.88 39 VAL B N 1
ATOM 2327 C CA . VAL B 1 39 ? 2.004 -9.367 6.156 1 97.88 39 VAL B CA 1
ATOM 2328 C C . VAL B 1 39 ? 1.456 -9.164 7.566 1 97.88 39 VAL B C 1
ATOM 2330 O O . VAL B 1 39 ? 0.559 -8.344 7.781 1 97.88 39 VAL B O 1
ATOM 2333 N N . PRO B 1 40 ? 1.964 -9.969 8.617 1 97.69 40 PRO B N 1
ATOM 2334 C CA . PRO B 1 40 ? 3.045 -10.953 8.531 1 97.69 40 PRO B CA 1
ATOM 2335 C C . PRO B 1 40 ? 2.605 -12.258 7.871 1 97.69 40 PRO B C 1
ATOM 2337 O O . PRO B 1 40 ? 1.442 -12.648 7.984 1 97.69 40 PRO B O 1
ATOM 2340 N N . PRO B 1 41 ? 3.504 -12.961 7.25 1 98 41 PRO B N 1
ATOM 2341 C CA . PRO B 1 41 ? 3.127 -14.078 6.379 1 98 41 PRO B CA 1
ATOM 2342 C C . PRO B 1 41 ? 3.217 -15.43 7.078 1 98 41 PRO B C 1
ATOM 2344 O O . PRO B 1 41 ? 2.846 -16.453 6.5 1 98 41 PRO B O 1
ATOM 2347 N N . GLN B 1 42 ? 3.639 -15.5 8.352 1 98.38 42 GLN B N 1
ATOM 2348 C CA . GLN B 1 42 ? 4.051 -16.734 9 1 98.38 42 GLN B CA 1
ATOM 2349 C C . GLN B 1 42 ? 2.922 -17.766 8.992 1 98.38 42 GLN B C 1
ATOM 2351 O O . GLN B 1 42 ? 3.141 -18.938 8.688 1 98.38 42 GLN B O 1
ATOM 2356 N N . ASP B 1 43 ? 1.71 -17.312 9.305 1 98.88 43 ASP B N 1
ATOM 2357 C CA . ASP B 1 43 ? 0.594 -18.25 9.375 1 98.88 43 ASP B CA 1
ATOM 2358 C C . ASP B 1 43 ? 0.258 -18.812 7.988 1 98.88 43 ASP B C 1
ATOM 2360 O O . ASP B 1 43 ? -0.122 -19.969 7.859 1 98.88 43 ASP B O 1
ATOM 2364 N N . MET B 1 44 ? 0.398 -18.031 6.918 1 98.75 44 MET B N 1
ATOM 2365 C CA . MET B 1 44 ? 0.209 -18.516 5.555 1 98.75 44 MET B CA 1
ATOM 2366 C C . MET B 1 44 ? 1.268 -19.547 5.195 1 98.75 44 MET B C 1
ATOM 2368 O O . MET B 1 44 ? 0.952 -20.594 4.617 1 98.75 44 MET B O 1
ATOM 2372 N N . TYR B 1 45 ? 2.529 -19.281 5.594 1 98.69 45 TYR B N 1
ATOM 2373 C CA . TYR B 1 45 ? 3.605 -20.234 5.312 1 98.69 45 TYR B CA 1
ATOM 2374 C C . TYR B 1 45 ? 3.355 -21.562 6.004 1 98.69 45 TYR B C 1
ATOM 2376 O O . TYR B 1 45 ? 3.572 -22.625 5.418 1 98.69 45 TYR B O 1
ATOM 2384 N N . GLU B 1 46 ? 2.873 -21.406 7.223 1 98.81 46 GLU B N 1
ATOM 2385 C CA . GLU B 1 46 ? 2.562 -22.641 7.953 1 98.81 46 GLU B CA 1
ATOM 2386 C C . GLU B 1 46 ? 1.387 -23.375 7.316 1 98.81 46 GLU B C 1
ATOM 2388 O O . GLU B 1 46 ? 1.382 -24.609 7.25 1 98.81 46 GLU B O 1
ATOM 2393 N N . ALA B 1 47 ? 0.396 -22.656 6.867 1 98.94 47 ALA B N 1
ATOM 2394 C CA . ALA B 1 47 ? -0.723 -23.266 6.156 1 98.94 47 ALA B CA 1
ATOM 2395 C C . ALA B 1 47 ? -0.24 -24.016 4.918 1 98.94 47 ALA B C 1
ATOM 2397 O O . ALA B 1 47 ? -0.736 -25.109 4.613 1 98.94 47 ALA B O 1
ATOM 2398 N N . CYS B 1 48 ? 0.712 -23.438 4.219 1 98.81 48 CYS B N 1
ATOM 2399 C CA . CYS B 1 48 ? 1.298 -24.109 3.059 1 98.81 48 CYS B CA 1
ATOM 2400 C C . CYS B 1 48 ? 1.902 -25.453 3.443 1 98.81 48 CYS B C 1
ATOM 2402 O O . CYS B 1 48 ? 1.713 -26.438 2.742 1 98.81 48 CYS B O 1
ATOM 2404 N N . ARG B 1 49 ? 2.557 -25.484 4.566 1 98.81 49 ARG B N 1
ATOM 2405 C CA . ARG B 1 49 ? 3.191 -26.719 5.027 1 98.81 49 ARG B CA 1
ATOM 2406 C C . ARG B 1 49 ? 2.148 -27.766 5.418 1 98.81 49 ARG B C 1
ATOM 2408 O O . ARG B 1 49 ? 2.346 -28.953 5.195 1 98.81 49 ARG B O 1
ATOM 2415 N N . VAL B 1 50 ? 1.08 -27.297 6.012 1 98.88 50 VAL B N 1
ATOM 2416 C CA . VAL B 1 50 ? 0.001 -28.203 6.387 1 98.88 50 VAL B CA 1
ATOM 2417 C C . VAL B 1 50 ? -0.581 -28.859 5.137 1 98.88 50 VAL B C 1
ATOM 2419 O O . VAL B 1 50 ? -0.746 -30.094 5.086 1 98.88 50 VAL B O 1
ATOM 2422 N N . LEU B 1 51 ? -0.884 -28.094 4.105 1 98.88 51 LEU B N 1
ATOM 2423 C CA . LEU B 1 51 ? -1.459 -28.641 2.881 1 98.88 51 LEU B CA 1
ATOM 2424 C C . LEU B 1 51 ? -0.475 -29.594 2.195 1 98.88 51 LEU B C 1
ATOM 2426 O O . LEU B 1 51 ? -0.869 -30.641 1.681 1 98.88 51 LEU B O 1
ATOM 2430 N N . ALA B 1 52 ? 0.774 -29.234 2.221 1 98.69 52 ALA B N 1
ATOM 2431 C CA . ALA B 1 52 ? 1.814 -30 1.526 1 98.69 52 ALA B CA 1
ATOM 2432 C C . ALA B 1 52 ? 1.878 -31.438 2.033 1 98.69 52 ALA B C 1
ATOM 2434 O O . ALA B 1 52 ? 2.273 -32.344 1.298 1 98.69 52 ALA B O 1
ATOM 2435 N N . ARG B 1 53 ? 1.47 -31.703 3.297 1 98.38 53 ARG B N 1
ATOM 2436 C CA . ARG B 1 53 ? 1.464 -33.031 3.883 1 98.38 53 ARG B CA 1
ATOM 2437 C C . ARG B 1 53 ? 0.562 -33.969 3.092 1 98.38 53 ARG B C 1
ATOM 2439 O O . ARG B 1 53 ? 0.675 -35.188 3.209 1 98.38 53 ARG B O 1
ATOM 2446 N N . HIS B 1 54 ? -0.276 -33.375 2.287 1 98.5 54 HIS B N 1
ATOM 2447 C CA . HIS B 1 54 ? -1.294 -34.188 1.623 1 98.5 54 HIS B CA 1
ATOM 2448 C C . HIS B 1 54 ? -1.069 -34.219 0.115 1 98.5 54 HIS B C 1
ATOM 2450 O O . HIS B 1 54 ? -1.957 -34.625 -0.64 1 98.5 54 HIS B O 1
ATOM 2456 N N . VAL B 1 55 ? 0.031 -33.719 -0.356 1 98.44 55 VAL B N 1
ATOM 2457 C CA . VAL B 1 55 ? 0.455 -33.844 -1.748 1 98.44 55 VAL B CA 1
ATOM 2458 C C . VAL B 1 55 ? 1.46 -34.969 -1.894 1 98.44 55 VAL B C 1
ATOM 2460 O O . VAL B 1 55 ? 2.525 -34.969 -1.273 1 98.44 55 VAL B O 1
ATOM 2463 N N . ARG B 1 56 ? 1.148 -35.938 -2.689 1 96.94 56 ARG B N 1
ATOM 2464 C CA . ARG B 1 56 ? 2.031 -37.094 -2.889 1 96.94 56 ARG B CA 1
ATOM 2465 C C . ARG B 1 56 ? 2.914 -36.875 -4.117 1 96.94 56 ARG B C 1
ATOM 2467 O O . ARG B 1 56 ? 2.408 -36.688 -5.223 1 96.94 56 ARG B O 1
ATOM 2474 N N . TRP B 1 57 ? 4.117 -36.906 -3.895 1 97.44 57 TRP B N 1
ATOM 2475 C CA . TRP B 1 57 ? 5.066 -36.906 -5.004 1 97.44 57 TRP B CA 1
ATOM 2476 C C . TRP B 1 57 ? 5.125 -38.25 -5.68 1 97.44 57 TRP B C 1
ATOM 2478 O O . TRP B 1 57 ? 5.34 -39.281 -5.016 1 97.44 57 TRP B O 1
ATOM 2488 N N . GLN B 1 58 ? 4.953 -38.312 -6.953 1 97.25 58 GLN B N 1
ATOM 2489 C CA . GLN B 1 58 ? 4.879 -39.562 -7.691 1 97.25 58 GLN B CA 1
ATOM 2490 C C . GLN B 1 58 ? 6.18 -39.844 -8.438 1 97.25 58 GLN B C 1
ATOM 2492 O O . GLN B 1 58 ? 6.266 -40.812 -9.211 1 97.25 58 GLN B O 1
ATOM 2497 N N . GLY B 1 59 ? 7.148 -39.031 -8.273 1 94.88 59 GLY B N 1
ATOM 2498 C CA . GLY B 1 59 ? 8.422 -39.156 -8.977 1 94.88 59 GLY B CA 1
ATOM 2499 C C . GLY B 1 59 ? 8.578 -38.125 -10.086 1 94.88 59 GLY B C 1
ATOM 2500 O O . GLY B 1 59 ? 7.586 -37.625 -10.617 1 94.88 59 GLY B O 1
ATOM 2501 N N . ASP B 1 60 ? 9.836 -37.75 -10.367 1 94.06 60 ASP B N 1
ATOM 2502 C CA . ASP B 1 60 ? 10.148 -36.75 -11.398 1 94.06 60 ASP B CA 1
ATOM 2503 C C . ASP B 1 60 ? 9.359 -35.469 -11.188 1 94.06 60 ASP B C 1
ATOM 2505 O O . ASP B 1 60 ? 9.375 -34.906 -10.094 1 94.06 60 ASP B O 1
ATOM 2509 N N . LEU B 1 61 ? 8.703 -35 -12.188 1 97.38 61 LEU B N 1
ATOM 2510 C CA . LEU B 1 61 ? 7.961 -33.75 -12.094 1 97.38 61 LEU B CA 1
ATOM 2511 C C . LEU B 1 61 ? 6.457 -34.031 -12.055 1 97.38 61 LEU B C 1
ATOM 2513 O O . LEU B 1 61 ? 5.691 -33.344 -12.75 1 97.38 61 LEU B O 1
ATOM 2517 N N . SER B 1 62 ? 6.086 -35.031 -11.234 1 97.31 62 SER B N 1
ATOM 2518 C CA . SER B 1 62 ? 4.68 -35.406 -11.117 1 97.31 62 SER B CA 1
ATOM 2519 C C . SER B 1 62 ? 4.23 -35.438 -9.664 1 97.31 62 SER B C 1
ATOM 2521 O O . SER B 1 62 ? 4.91 -36.031 -8.812 1 97.31 62 SER B O 1
ATOM 2523 N N . TRP B 1 63 ? 3.121 -34.75 -9.367 1 98.31 63 TRP B N 1
ATOM 2524 C CA . TRP B 1 63 ? 2.502 -34.719 -8.047 1 98.31 63 TRP B CA 1
ATOM 2525 C C . TRP B 1 63 ? 1.025 -35.094 -8.125 1 98.31 63 TRP B C 1
ATOM 2527 O O . TRP B 1 63 ? 0.353 -34.781 -9.109 1 98.31 63 TRP B O 1
ATOM 2537 N N . ASP B 1 64 ? 0.525 -35.781 -7.141 1 98.38 64 ASP B N 1
ATOM 2538 C CA . ASP B 1 64 ? -0.892 -36.125 -7.031 1 98.38 64 ASP B CA 1
ATOM 2539 C C . ASP B 1 64 ? -1.614 -35.156 -6.098 1 98.38 64 ASP B C 1
ATOM 2541 O O . ASP B 1 64 ? -1.398 -35.188 -4.883 1 98.38 64 ASP B O 1
ATOM 2545 N N . PHE B 1 65 ? -2.475 -34.344 -6.656 1 98.38 65 PHE B N 1
ATOM 2546 C CA . PHE B 1 65 ? -3.203 -33.312 -5.898 1 98.38 65 PHE B CA 1
ATOM 2547 C C . PHE B 1 65 ? -4.625 -33.781 -5.605 1 98.38 65 PHE B C 1
ATOM 2549 O O . PHE B 1 65 ? -5.414 -33.031 -5.016 1 98.38 65 PHE B O 1
ATOM 2556 N N . SER B 1 66 ? -5.062 -34.969 -5.965 1 97.5 66 SER B N 1
ATOM 2557 C CA . SER B 1 66 ? -6.449 -35.406 -6.008 1 97.5 66 SER B CA 1
ATOM 2558 C C . SER B 1 66 ? -7.078 -35.375 -4.617 1 97.5 66 SER B C 1
ATOM 2560 O O . SER B 1 66 ? -8.242 -35 -4.457 1 97.5 66 SER B O 1
ATOM 2562 N N . GLN B 1 67 ? -6.293 -35.719 -3.625 1 97 67 GLN B N 1
ATOM 2563 C CA . GLN B 1 67 ? -6.812 -35.75 -2.262 1 97 67 GLN B CA 1
ATOM 2564 C C . GLN B 1 67 ? -7.281 -34.375 -1.794 1 97 67 GLN B C 1
ATOM 2566 O O . GLN B 1 67 ? -8.227 -34.281 -1.011 1 97 67 GLN B O 1
ATOM 2571 N N . LEU B 1 68 ? -6.668 -33.375 -2.309 1 98.38 68 LEU B N 1
ATOM 2572 C CA . LEU B 1 68 ? -6.938 -32.031 -1.866 1 98.38 68 LEU B CA 1
ATOM 2573 C C . LEU B 1 68 ? -8.352 -31.594 -2.244 1 98.38 68 LEU B C 1
ATOM 2575 O O . LEU B 1 68 ? -8.922 -30.703 -1.617 1 98.38 68 LEU B O 1
ATOM 2579 N N . HIS B 1 69 ? -8.961 -32.25 -3.186 1 97.69 69 HIS B N 1
ATOM 2580 C CA . HIS B 1 69 ? -10.227 -31.812 -3.746 1 97.69 69 HIS B CA 1
ATOM 2581 C C . HIS B 1 69 ? -11.406 -32.406 -2.967 1 97.69 69 HIS B C 1
ATOM 2583 O O . HIS B 1 69 ? -12.523 -31.875 -3.045 1 97.69 69 HIS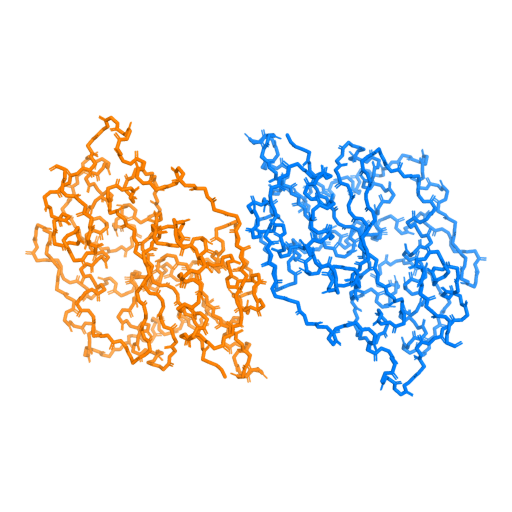 B O 1
ATOM 2589 N N . THR B 1 70 ? -11.117 -33.469 -2.156 1 96.62 70 THR B N 1
ATOM 2590 C CA . THR B 1 70 ? -12.266 -34.188 -1.594 1 96.62 70 THR B CA 1
ATOM 2591 C C . THR B 1 70 ? -12.094 -34.375 -0.09 1 96.62 70 THR B C 1
ATOM 2593 O O . THR B 1 70 ? -13.078 -34.562 0.633 1 96.62 70 THR B O 1
ATOM 2596 N N . MET B 1 71 ? -10.891 -34.344 0.341 1 98.19 71 MET B N 1
ATOM 2597 C CA . MET B 1 71 ? -10.648 -34.625 1.754 1 98.19 71 MET B CA 1
ATOM 2598 C C . MET B 1 71 ? -11.203 -33.531 2.631 1 98.19 71 MET B C 1
ATOM 2600 O O . MET B 1 71 ? -11.422 -32.406 2.16 1 98.19 71 MET B O 1
ATOM 2604 N N . GLU B 1 72 ? -11.422 -33.906 3.871 1 98.44 72 GLU B N 1
ATOM 2605 C CA . GLU B 1 72 ? -11.758 -32.875 4.832 1 98.44 72 GLU B CA 1
ATOM 2606 C C . GLU B 1 72 ? -10.57 -31.953 5.078 1 98.44 72 GLU B C 1
ATOM 2608 O O . GLU B 1 72 ? -9.445 -32.406 5.281 1 98.44 72 GLU B O 1
ATOM 2613 N N . ILE B 1 73 ? -10.758 -30.672 5.016 1 98.75 73 ILE B N 1
ATOM 2614 C CA . ILE B 1 73 ? -9.703 -29.719 5.301 1 98.75 73 ILE B CA 1
ATOM 2615 C C . ILE B 1 73 ? -9.383 -29.719 6.793 1 98.75 73 ILE B C 1
ATOM 2617 O O . ILE B 1 73 ? -10.266 -29.516 7.625 1 98.75 73 ILE B O 1
ATOM 2621 N N . PRO B 1 74 ? -8.117 -29.953 7.156 1 98.81 74 PRO B N 1
ATOM 2622 C CA . PRO B 1 74 ? -7.742 -30 8.57 1 98.81 74 PRO B CA 1
ATOM 2623 C C . PRO B 1 74 ? -8.078 -28.703 9.305 1 98.81 74 PRO B C 1
ATOM 2625 O O . PRO B 1 74 ? -7.914 -27.609 8.742 1 98.81 74 PRO B O 1
ATOM 2628 N N . GLU B 1 75 ? -8.523 -28.828 10.586 1 98.75 75 GLU B N 1
ATOM 2629 C CA . GLU B 1 75 ? -8.828 -27.672 11.414 1 98.75 75 GLU B CA 1
ATOM 2630 C C . GLU B 1 75 ? -7.609 -26.766 11.578 1 98.75 75 GLU B C 1
ATOM 2632 O O . GLU B 1 75 ? -7.742 -25.547 11.648 1 98.75 75 GLU B O 1
ATOM 2637 N N . GLU B 1 76 ? -6.488 -27.391 11.68 1 98.75 76 GLU B N 1
ATOM 2638 C CA . GLU B 1 76 ? -5.234 -26.641 11.781 1 98.75 76 GLU B CA 1
ATOM 2639 C C . GLU B 1 76 ? -5.082 -25.672 10.617 1 98.75 76 GLU B C 1
ATOM 2641 O O . GLU B 1 76 ? -4.715 -24.516 10.82 1 98.75 76 GLU B O 1
ATOM 2646 N N . PHE B 1 77 ? -5.371 -26.094 9.406 1 98.88 77 PHE B N 1
ATOM 2647 C CA . PHE B 1 77 ? -5.297 -25.25 8.219 1 98.88 77 PHE B CA 1
ATOM 2648 C C . PHE B 1 77 ? -6.289 -24.094 8.297 1 98.88 77 PHE B C 1
ATOM 2650 O O . PHE B 1 77 ? -5.938 -22.938 8.039 1 98.88 77 PHE B O 1
ATOM 2657 N N . ARG B 1 78 ? -7.473 -24.406 8.711 1 98.75 78 ARG B N 1
ATOM 2658 C CA . ARG B 1 78 ? -8.531 -23.406 8.82 1 98.75 78 ARG B CA 1
ATOM 2659 C C . ARG B 1 78 ? -8.141 -22.297 9.805 1 98.75 78 ARG B C 1
ATOM 2661 O O . ARG B 1 78 ? -8.328 -21.109 9.516 1 98.75 78 ARG B O 1
ATOM 2668 N N . ARG B 1 79 ? -7.57 -22.703 10.906 1 98.75 79 ARG B N 1
ATOM 2669 C CA . ARG B 1 79 ? -7.172 -21.734 11.938 1 98.75 79 ARG B CA 1
ATOM 2670 C C . ARG B 1 79 ? -6.055 -20.828 11.445 1 98.75 79 ARG B C 1
ATOM 2672 O O . ARG B 1 79 ? -6.055 -19.625 11.719 1 98.75 79 ARG B O 1
ATOM 2679 N N . LEU B 1 80 ? -5.117 -21.375 10.758 1 98.88 80 LEU B N 1
ATOM 2680 C CA . LEU B 1 80 ? -3.994 -20.609 10.219 1 98.88 80 LEU B CA 1
ATOM 2681 C C . LEU B 1 80 ? -4.469 -19.578 9.203 1 98.88 80 LEU B C 1
ATOM 2683 O O . LEU B 1 80 ? -4.051 -18.422 9.242 1 98.88 80 LEU B O 1
ATOM 2687 N N . ILE B 1 81 ? -5.395 -20 8.312 1 98.81 81 ILE B N 1
ATOM 2688 C CA . ILE B 1 81 ? -5.906 -19.094 7.285 1 98.81 81 ILE B CA 1
ATOM 2689 C C . ILE B 1 81 ? -6.746 -18 7.93 1 98.81 81 ILE B C 1
ATOM 2691 O O . ILE B 1 81 ? -6.629 -16.828 7.57 1 98.81 81 ILE B O 1
ATOM 2695 N N . GLU B 1 82 ? -7.547 -18.391 8.914 1 98.5 82 GLU B N 1
ATOM 2696 C CA . GLU B 1 82 ? -8.344 -17.406 9.633 1 98.5 82 GLU B CA 1
ATOM 2697 C C . GLU B 1 82 ? -7.457 -16.375 10.336 1 98.5 82 GLU B C 1
ATOM 2699 O O . GLU B 1 82 ? -7.75 -15.18 10.328 1 98.5 82 GLU B O 1
ATOM 2704 N N . SER B 1 83 ? -6.43 -16.906 10.93 1 98.75 83 SER B N 1
ATOM 2705 C CA . SER B 1 83 ? -5.484 -16.031 11.617 1 98.75 83 SER B CA 1
ATOM 2706 C C . SER B 1 83 ? -4.781 -15.102 10.633 1 98.75 83 SER B C 1
ATOM 2708 O O . SER B 1 83 ? -4.703 -13.898 10.867 1 98.75 83 SER B O 1
ATOM 2710 N N . TYR B 1 84 ? -4.238 -15.594 9.531 1 98.75 84 TYR B N 1
ATOM 2711 C CA . TYR B 1 84 ? -3.521 -14.812 8.531 1 98.75 84 TYR B CA 1
ATOM 2712 C C . TYR B 1 84 ? -4.426 -13.75 7.918 1 98.75 84 TYR B C 1
ATOM 2714 O O . TYR B 1 84 ? -4.004 -12.609 7.715 1 98.75 84 TYR B O 1
ATOM 2722 N N . LEU B 1 85 ? -5.715 -14.148 7.676 1 98.5 85 LEU B N 1
ATOM 2723 C CA . LEU B 1 85 ? -6.648 -13.266 6.977 1 98.5 85 LEU B CA 1
ATOM 2724 C C . LEU B 1 85 ? -7.504 -12.492 7.969 1 98.5 85 LEU B C 1
ATOM 2726 O O . LEU B 1 85 ? -8.531 -11.922 7.59 1 98.5 85 LEU B O 1
ATOM 2730 N N . SER B 1 86 ? -7.125 -12.43 9.195 1 98.38 86 SER B N 1
ATOM 2731 C CA . SER B 1 86 ? -7.961 -11.875 10.258 1 98.38 86 SER B CA 1
ATOM 2732 C C . SER B 1 86 ? -8.414 -10.461 9.922 1 98.38 86 SER B C 1
ATOM 2734 O O . SER B 1 86 ? -9.586 -10.117 10.078 1 98.38 86 SER B O 1
ATOM 2736 N N . SER B 1 87 ? -7.508 -9.617 9.398 1 97.5 87 SER B N 1
ATOM 2737 C CA . SER B 1 87 ? -7.852 -8.234 9.086 1 97.5 87 SER B CA 1
ATOM 2738 C C . SER B 1 87 ? -8.844 -8.164 7.934 1 97.5 87 SER B C 1
ATOM 2740 O O . SER B 1 87 ? -9.797 -7.375 7.973 1 97.5 87 SER B O 1
ATOM 2742 N N . VAL B 1 88 ? -8.664 -8.953 6.953 1 97.88 88 VAL B N 1
ATOM 2743 C CA . VAL B 1 88 ? -9.516 -8.961 5.766 1 97.88 88 VAL B CA 1
ATOM 2744 C C . VAL B 1 88 ? -10.898 -9.5 6.125 1 97.88 88 VAL B C 1
ATOM 2746 O O . VAL B 1 88 ? -11.914 -8.93 5.719 1 97.88 88 VAL B O 1
ATOM 2749 N N . LEU B 1 89 ? -10.883 -10.57 6.906 1 96.94 89 LEU B N 1
ATOM 2750 C CA . LEU B 1 89 ? -12.148 -11.172 7.305 1 96.94 89 LEU B CA 1
ATOM 2751 C C . LEU B 1 89 ? -12.922 -10.25 8.234 1 96.94 89 LEU B C 1
ATOM 2753 O O . LEU B 1 89 ? -14.148 -10.172 8.156 1 96.94 89 LEU B O 1
ATOM 2757 N N . ALA B 1 90 ? -12.242 -9.578 9.094 1 96.56 90 ALA B N 1
ATOM 2758 C CA . ALA B 1 90 ? -12.883 -8.586 9.953 1 96.56 90 ALA B CA 1
ATOM 2759 C C . ALA B 1 90 ? -13.523 -7.473 9.125 1 96.56 90 ALA B C 1
ATOM 2761 O O . ALA B 1 90 ? -14.648 -7.055 9.391 1 96.56 90 ALA B O 1
ATOM 2762 N N . GLU B 1 91 ? -12.789 -6.992 8.156 1 94.81 91 GLU B N 1
ATOM 2763 C CA . GLU B 1 91 ? -13.32 -5.969 7.258 1 94.81 91 GLU B CA 1
ATOM 2764 C C . GLU B 1 91 ? -14.531 -6.48 6.492 1 94.81 91 GLU B C 1
ATOM 2766 O O . GLU B 1 91 ? -15.5 -5.742 6.289 1 94.81 91 GLU B O 1
ATOM 2771 N N . HIS B 1 92 ? -14.445 -7.684 6.043 1 93.25 92 HIS B N 1
ATOM 2772 C CA . HIS B 1 92 ? -15.547 -8.297 5.316 1 93.25 92 HIS B CA 1
ATOM 2773 C C . HIS B 1 92 ? -16.812 -8.352 6.176 1 93.25 92 HIS B C 1
ATOM 2775 O O . HIS B 1 92 ? -17.906 -8.117 5.684 1 93.25 92 HIS B O 1
ATOM 2781 N N . ALA B 1 93 ? -16.672 -8.672 7.41 1 93.5 93 ALA B N 1
ATOM 2782 C CA . ALA B 1 93 ? -17.781 -8.75 8.344 1 93.5 93 ALA B CA 1
ATOM 2783 C C . ALA B 1 93 ? -18.391 -7.371 8.594 1 93.5 93 ALA B C 1
ATOM 2785 O O . ALA B 1 93 ? -19.609 -7.219 8.664 1 93.5 93 ALA B O 1
ATOM 2786 N N . ARG B 1 94 ? -17.578 -6.32 8.672 1 93.25 94 ARG B N 1
ATOM 2787 C CA . ARG B 1 94 ? -18 -4.969 9.016 1 93.25 94 ARG B CA 1
ATOM 2788 C C . ARG B 1 94 ? -18.578 -4.254 7.801 1 93.25 94 ARG B C 1
ATOM 2790 O O . ARG B 1 94 ? -19.547 -3.496 7.926 1 93.25 94 ARG B O 1
ATOM 2797 N N . HIS B 1 95 ? -17.953 -4.508 6.672 1 92.81 95 HIS B N 1
ATOM 2798 C CA . HIS B 1 95 ? -18.328 -3.85 5.43 1 92.81 95 HIS B CA 1
ATOM 2799 C C . HIS B 1 95 ? -18.438 -4.855 4.285 1 92.81 95 HIS B C 1
ATOM 2801 O O . HIS B 1 95 ? -17.641 -4.832 3.352 1 92.81 95 HIS B O 1
ATOM 2807 N N . PRO B 1 96 ? -19.453 -5.637 4.246 1 89.94 96 PRO B N 1
ATOM 2808 C CA . PRO B 1 96 ? -19.562 -6.738 3.287 1 89.94 96 PRO B CA 1
ATOM 2809 C C . PRO B 1 96 ? -19.609 -6.258 1.838 1 89.94 96 PRO B C 1
ATOM 2811 O O . PRO B 1 96 ? -19.188 -6.98 0.93 1 89.94 96 PRO B O 1
ATOM 2814 N N . ASP B 1 97 ? -19.953 -5.027 1.624 1 89.94 97 ASP B N 1
ATOM 2815 C CA . ASP B 1 97 ? -20.156 -4.562 0.255 1 89.94 97 ASP B CA 1
ATOM 2816 C C . ASP B 1 97 ? -18.906 -3.844 -0.269 1 89.94 97 ASP B C 1
ATOM 2818 O O . ASP B 1 97 ? -18.797 -3.578 -1.468 1 89.94 97 ASP B O 1
ATOM 2822 N N . ALA B 1 98 ? -17.953 -3.543 0.572 1 91.56 98 ALA B N 1
ATOM 2823 C CA . ALA B 1 98 ? -16.734 -2.857 0.163 1 91.56 98 ALA B CA 1
ATOM 2824 C C . ALA B 1 98 ? -15.727 -3.84 -0.423 1 91.56 98 ALA B C 1
ATOM 2826 O O . ALA B 1 98 ? -15.586 -4.961 0.071 1 91.56 98 ALA B O 1
ATOM 2827 N N . PRO B 1 99 ? -15.062 -3.428 -1.473 1 94 99 PRO B N 1
ATOM 2828 C CA . PRO B 1 99 ? -14.07 -4.336 -2.049 1 94 99 PRO B CA 1
ATOM 2829 C C . PRO B 1 99 ? -12.891 -4.59 -1.113 1 94 99 PRO B C 1
ATOM 2831 O O . PRO B 1 99 ? -12.367 -3.654 -0.508 1 94 99 PRO B O 1
ATOM 2834 N N . LYS B 1 100 ? -12.539 -5.785 -0.924 1 97.12 100 LYS B N 1
ATOM 2835 C CA . LYS B 1 100 ? -11.406 -6.191 -0.097 1 97.12 100 LYS B CA 1
ATOM 2836 C C . LYS B 1 100 ? -10.797 -7.496 -0.603 1 97.12 100 LYS B C 1
ATOM 2838 O O . LYS B 1 100 ? -11.422 -8.219 -1.385 1 97.12 100 LYS B O 1
ATOM 2843 N N . GLY B 1 101 ? -9.625 -7.75 -0.185 1 97.81 101 GLY B N 1
ATOM 2844 C CA . GLY B 1 101 ? -8.906 -8.945 -0.595 1 97.81 101 GLY B CA 1
ATOM 2845 C C . GLY B 1 101 ? -7.52 -9.047 0.018 1 97.81 101 GLY B C 1
ATOM 2846 O O . GLY B 1 101 ? -7.234 -8.406 1.034 1 97.81 101 GLY B O 1
ATOM 2847 N N . TRP B 1 102 ? -6.719 -9.969 -0.566 1 98.5 102 TRP B N 1
ATOM 2848 C CA . TRP B 1 102 ? -5.336 -10.117 -0.125 1 98.5 102 TRP B CA 1
ATOM 2849 C C . TRP B 1 102 ? -4.457 -10.633 -1.259 1 98.5 102 TRP B C 1
ATOM 2851 O O . TRP B 1 102 ? -4.965 -11.133 -2.27 1 98.5 102 TRP B O 1
ATOM 2861 N N . LYS B 1 103 ? -3.217 -10.375 -1.064 1 98.31 103 LYS B N 1
ATOM 2862 C CA . LYS B 1 103 ? -2.232 -10.906 -2 1 98.31 103 LYS B CA 1
ATOM 2863 C C . LYS B 1 103 ? -0.963 -11.344 -1.275 1 98.31 103 LYS B C 1
ATOM 2865 O O . LYS B 1 103 ? -0.394 -10.578 -0.494 1 98.31 103 LYS B O 1
ATOM 2870 N N . ILE B 1 104 ? -0.557 -12.523 -1.527 1 98.31 104 ILE B N 1
ATOM 2871 C CA . ILE B 1 104 ? 0.77 -13.07 -1.275 1 98.31 104 ILE B CA 1
ATOM 2872 C C . ILE B 1 104 ? 1.015 -14.266 -2.195 1 98.31 104 ILE B C 1
ATOM 2874 O O . ILE B 1 104 ? 0.14 -15.125 -2.359 1 98.31 104 ILE B O 1
ATOM 2878 N N . PRO B 1 105 ? 2.141 -14.336 -2.838 1 97.75 105 PRO B N 1
ATOM 2879 C CA . PRO B 1 105 ? 2.363 -15.383 -3.842 1 97.75 105 PRO B CA 1
ATOM 2880 C C . PRO B 1 105 ? 2.094 -16.781 -3.305 1 97.75 105 PRO B C 1
ATOM 2882 O O . PRO B 1 105 ? 1.585 -17.641 -4.031 1 97.75 105 PRO B O 1
ATOM 2885 N N . GLU B 1 106 ? 2.32 -17.031 -2.037 1 98.12 106 GLU B N 1
ATOM 2886 C CA . GLU B 1 106 ? 2.229 -18.359 -1.443 1 98.12 106 GLU B CA 1
ATOM 2887 C C . GLU B 1 106 ? 0.774 -18.797 -1.312 1 98.12 106 GLU B C 1
ATOM 2889 O O . GLU B 1 106 ? 0.5 -19.984 -1.061 1 98.12 106 GLU B O 1
ATOM 2894 N N . THR B 1 107 ? -0.164 -17.875 -1.546 1 98.5 107 THR B N 1
ATOM 2895 C CA . THR B 1 107 ? -1.556 -18.297 -1.656 1 98.5 107 THR B CA 1
ATOM 2896 C C . THR B 1 107 ? -1.714 -19.359 -2.736 1 98.5 107 THR B C 1
ATOM 2898 O O . THR B 1 107 ? -2.547 -20.266 -2.609 1 98.5 107 THR B O 1
ATOM 2901 N N . THR B 1 108 ? -0.893 -19.312 -3.744 1 98.5 108 THR B N 1
ATOM 2902 C CA . THR B 1 108 ? -0.943 -20.281 -4.832 1 98.5 108 THR B CA 1
ATOM 2903 C C . THR B 1 108 ? -0.686 -21.703 -4.312 1 98.5 108 THR B C 1
ATOM 2905 O O . THR B 1 108 ? -1.312 -22.656 -4.766 1 98.5 108 THR B O 1
ATOM 2908 N N . LEU B 1 109 ? 0.176 -21.828 -3.312 1 98.62 109 LEU B N 1
ATOM 2909 C CA . LEU B 1 109 ? 0.551 -23.141 -2.779 1 98.62 109 LEU B CA 1
ATOM 2910 C C . LEU B 1 109 ? -0.611 -23.766 -2.02 1 98.62 109 LEU B C 1
ATOM 2912 O O . LEU B 1 109 ? -0.624 -24.969 -1.791 1 98.62 109 LEU B O 1
ATOM 2916 N N . VAL B 1 110 ? -1.598 -22.953 -1.621 1 98.81 110 VAL B N 1
ATOM 2917 C CA . VAL B 1 110 ? -2.725 -23.5 -0.87 1 98.81 110 VAL B CA 1
ATOM 2918 C C . VAL B 1 110 ? -4.023 -23.25 -1.632 1 98.81 110 VAL B C 1
ATOM 2920 O O . VAL B 1 110 ? -5.113 -23.359 -1.065 1 98.81 110 VAL B O 1
ATOM 2923 N N . TYR B 1 111 ? -3.934 -22.938 -2.891 1 98.69 111 TYR B N 1
ATOM 2924 C CA . TYR B 1 111 ? -5.055 -22.547 -3.736 1 98.69 111 TYR B CA 1
ATOM 2925 C C . TYR B 1 111 ? -6.176 -23.578 -3.674 1 98.69 111 TYR B C 1
ATOM 2927 O O . TYR B 1 111 ? -7.348 -23.219 -3.527 1 98.69 111 TYR B O 1
ATOM 2935 N N . PRO B 1 112 ? -5.891 -24.875 -3.709 1 98.81 112 PRO B N 1
ATOM 2936 C CA . PRO B 1 112 ? -6.98 -25.859 -3.713 1 98.81 112 PRO B CA 1
ATOM 2937 C C . PRO B 1 112 ? -7.895 -25.734 -2.494 1 98.81 112 PRO B C 1
ATOM 2939 O O . PRO B 1 112 ? -9.117 -25.797 -2.625 1 98.81 112 PRO B O 1
ATOM 2942 N N . TRP B 1 113 ? -7.324 -25.5 -1.381 1 98.88 113 TRP B N 1
ATOM 2943 C CA . TRP B 1 113 ? -8.133 -25.406 -0.171 1 98.88 113 TRP B CA 1
ATOM 2944 C C . TRP B 1 113 ? -8.703 -24.016 0.005 1 98.88 113 TRP B C 1
ATOM 2946 O O . TRP B 1 113 ? -9.789 -23.844 0.566 1 98.88 113 TRP B O 1
ATOM 2956 N N . ILE B 1 114 ? -8.023 -22.953 -0.46 1 98.56 114 ILE B N 1
ATOM 2957 C CA . ILE B 1 114 ? -8.578 -21.609 -0.454 1 98.56 114 ILE B CA 1
ATOM 2958 C C . ILE B 1 114 ? -9.852 -21.562 -1.295 1 98.56 114 ILE B C 1
ATOM 2960 O O . ILE B 1 114 ? -10.867 -21 -0.872 1 98.56 114 ILE B O 1
ATOM 2964 N N . ARG B 1 115 ? -9.797 -22.219 -2.422 1 97.88 115 ARG B N 1
ATOM 2965 C CA . ARG B 1 115 ? -10.953 -22.281 -3.312 1 97.88 115 ARG B CA 1
ATOM 2966 C C . ARG B 1 115 ? -12.133 -22.938 -2.629 1 97.88 115 ARG B C 1
ATOM 2968 O O . ARG B 1 115 ? -13.281 -22.531 -2.82 1 97.88 115 ARG B O 1
ATOM 2975 N N . ARG B 1 116 ? -11.891 -23.938 -1.916 1 97.94 116 ARG B N 1
ATOM 2976 C CA . ARG B 1 116 ? -12.961 -24.672 -1.232 1 97.94 116 ARG B CA 1
ATOM 2977 C C . ARG B 1 116 ? -13.492 -23.875 -0.045 1 97.94 116 ARG B C 1
ATOM 2979 O O . ARG B 1 116 ? -14.688 -23.906 0.239 1 97.94 116 ARG B O 1
ATOM 2986 N N . LEU B 1 117 ? -12.617 -23.219 0.652 1 97.31 117 LEU B N 1
ATOM 2987 C CA . LEU B 1 117 ? -13.023 -22.422 1.808 1 97.31 117 LEU B CA 1
ATOM 2988 C C . LEU B 1 117 ? -13.781 -21.172 1.37 1 97.31 117 LEU B C 1
ATOM 2990 O O . LEU B 1 117 ? -14.648 -20.688 2.096 1 97.31 117 LEU B O 1
ATOM 2994 N N . PHE B 1 118 ? -13.367 -20.625 0.213 1 96.19 118 PHE B N 1
ATOM 2995 C CA . PHE B 1 118 ? -13.945 -19.391 -0.303 1 96.19 118 PHE B CA 1
ATOM 2996 C C . PHE B 1 118 ? -14.422 -19.578 -1.738 1 96.19 118 PHE B C 1
ATOM 2998 O O . PHE B 1 118 ? -13.898 -18.953 -2.658 1 96.19 118 PHE B O 1
ATOM 3005 N N . PRO B 1 119 ? -15.453 -20.281 -1.955 1 94.62 119 PRO B N 1
ATOM 3006 C CA . PRO B 1 119 ? -15.852 -20.656 -3.314 1 94.62 119 PRO B CA 1
ATOM 3007 C C . PRO B 1 119 ? -16.453 -19.484 -4.098 1 94.62 119 PRO B C 1
ATOM 3009 O O . PRO B 1 119 ? -16.453 -19.5 -5.328 1 94.62 119 PRO B O 1
ATOM 3012 N N . ASP B 1 120 ? -16.875 -18.406 -3.418 1 92.75 120 ASP B N 1
ATOM 3013 C CA . ASP B 1 120 ? -17.672 -17.375 -4.09 1 92.75 120 ASP B CA 1
ATOM 3014 C C . ASP B 1 120 ? -16.859 -16.109 -4.312 1 92.75 120 ASP B C 1
ATOM 3016 O O . ASP B 1 120 ? -17.359 -15.125 -4.84 1 92.75 120 ASP B O 1
ATOM 3020 N N . ILE B 1 121 ? -15.586 -16.141 -3.902 1 95.12 121 ILE B N 1
ATOM 3021 C CA . ILE B 1 121 ? -14.805 -14.914 -4.027 1 95.12 121 ILE B CA 1
ATOM 3022 C C . ILE B 1 121 ? -14.266 -14.789 -5.449 1 95.12 121 ILE B C 1
ATOM 3024 O O . ILE B 1 121 ? -14.438 -15.695 -6.27 1 95.12 121 ILE B O 1
ATOM 3028 N N . LYS B 1 122 ? -13.695 -13.695 -5.828 1 97.5 122 LYS B N 1
ATOM 3029 C CA . LYS B 1 122 ? -13.141 -13.453 -7.16 1 97.5 122 LYS B CA 1
ATOM 3030 C C . LYS B 1 122 ? -11.656 -13.797 -7.211 1 97.5 122 LYS B C 1
ATOM 3032 O O . LYS B 1 122 ? -10.859 -13.242 -6.449 1 97.5 122 LYS B O 1
ATOM 3037 N N . TYR B 1 123 ? -11.281 -14.648 -8.102 1 98.19 123 TYR B N 1
ATOM 3038 C CA . TYR B 1 123 ? -9.906 -15.109 -8.266 1 98.19 123 TYR B CA 1
ATOM 3039 C C . TYR B 1 123 ? -9.273 -14.516 -9.523 1 98.19 123 TYR B C 1
ATOM 3041 O O . TYR B 1 123 ? -9.867 -14.555 -10.602 1 98.19 123 TYR B O 1
ATOM 3049 N N . ILE B 1 124 ? -8.148 -13.914 -9.359 1 98.56 124 ILE B N 1
ATOM 3050 C CA . ILE B 1 124 ? -7.328 -13.461 -10.477 1 98.56 124 ILE B CA 1
ATOM 3051 C C . ILE B 1 124 ? -6.09 -14.344 -10.594 1 98.56 124 ILE B C 1
ATOM 3053 O O . ILE B 1 124 ? -5.227 -14.344 -9.711 1 98.56 124 ILE B O 1
ATOM 3057 N N . PHE B 1 125 ? -5.996 -15.148 -11.602 1 98.62 125 PHE B N 1
ATOM 3058 C CA . PHE B 1 125 ? -4.781 -15.906 -11.883 1 98.62 125 PHE B CA 1
ATOM 3059 C C . PHE B 1 125 ? -3.822 -15.078 -12.734 1 98.62 125 PHE B C 1
ATOM 3061 O O . PHE B 1 125 ? -4.098 -14.805 -13.906 1 98.62 125 PHE B O 1
ATOM 3068 N N . TRP B 1 126 ? -2.742 -14.656 -12.125 1 97.94 126 TRP B N 1
ATOM 3069 C CA . TRP B 1 126 ? -1.739 -13.789 -12.742 1 97.94 126 TRP B CA 1
ATOM 3070 C C . TRP B 1 126 ? -0.596 -14.609 -13.328 1 97.94 126 TRP B C 1
ATOM 3072 O O . TRP B 1 126 ? 0.172 -15.234 -12.594 1 97.94 126 TRP B O 1
ATOM 3082 N N . ILE B 1 127 ? -0.462 -14.594 -14.648 1 97.12 127 ILE B N 1
ATOM 3083 C CA . ILE B 1 127 ? 0.441 -15.469 -15.383 1 97.12 127 ILE B CA 1
ATOM 3084 C C . ILE B 1 127 ? 1.565 -14.648 -16.016 1 97.12 127 ILE B C 1
ATOM 3086 O O . ILE B 1 127 ? 1.347 -13.516 -16.453 1 97.12 127 ILE B O 1
ATOM 3090 N N . ARG B 1 128 ? 2.729 -15.227 -16 1 97.44 128 ARG B N 1
ATOM 3091 C CA . ARG B 1 128 ? 3.879 -14.648 -16.688 1 97.44 128 ARG B CA 1
ATOM 3092 C C . ARG B 1 128 ? 4.699 -15.727 -17.391 1 97.44 128 ARG B C 1
ATOM 3094 O O . ARG B 1 128 ? 4.68 -16.891 -16.984 1 97.44 128 ARG B O 1
ATOM 3101 N N . ASP B 1 129 ? 5.387 -15.367 -18.516 1 97.62 129 ASP B N 1
ATOM 3102 C CA . ASP B 1 129 ? 6.328 -16.281 -19.156 1 97.62 129 ASP B CA 1
ATOM 3103 C C . ASP B 1 129 ? 7.258 -16.922 -18.141 1 97.62 129 ASP B C 1
ATOM 3105 O O . ASP B 1 129 ? 7.988 -16.234 -17.422 1 97.62 129 ASP B O 1
ATOM 3109 N N . PRO B 1 130 ? 7.156 -18.328 -18.062 1 97.5 130 PRO B N 1
ATOM 3110 C CA . PRO B 1 130 ? 7.957 -18.984 -17.031 1 97.5 130 PRO B CA 1
ATOM 3111 C C . PRO B 1 130 ? 9.453 -18.75 -17.188 1 97.5 130 PRO B C 1
ATOM 3113 O O . PRO B 1 130 ? 10.203 -18.812 -16.219 1 97.5 130 PRO B O 1
ATOM 3116 N N . ARG B 1 131 ? 9.898 -18.453 -18.406 1 97.44 131 ARG B N 1
ATOM 3117 C CA . ARG B 1 131 ? 11.312 -18.172 -18.641 1 97.44 131 ARG B CA 1
ATOM 3118 C C . ARG B 1 131 ? 11.734 -16.875 -17.953 1 97.44 131 ARG B C 1
ATOM 3120 O O . ARG B 1 131 ? 12.891 -16.734 -17.547 1 97.44 131 ARG B O 1
ATOM 3127 N N . ASP B 1 132 ? 10.82 -15.938 -17.812 1 97.06 132 ASP B N 1
ATOM 3128 C CA . ASP B 1 132 ? 11.07 -14.727 -17.047 1 97.06 132 ASP B CA 1
ATOM 3129 C C . ASP B 1 132 ? 10.961 -15 -15.547 1 97.06 132 ASP B C 1
ATOM 3131 O O . ASP B 1 132 ? 11.711 -14.43 -14.758 1 97.06 132 ASP B O 1
ATOM 3135 N N . CYS B 1 133 ? 10.094 -15.922 -15.141 1 96.88 133 CYS B N 1
ATOM 3136 C CA . CYS B 1 133 ? 9.766 -16.156 -13.742 1 96.88 133 CYS B CA 1
ATOM 3137 C C . CYS B 1 133 ? 10.953 -16.766 -12.992 1 96.88 133 CYS B C 1
ATOM 3139 O O . CYS B 1 133 ? 11.055 -16.625 -11.773 1 96.88 133 CYS B O 1
ATOM 3141 N N . ILE B 1 134 ? 11.875 -17.359 -13.68 1 97.12 134 ILE B N 1
ATOM 3142 C CA . ILE B 1 134 ? 12.875 -18.172 -12.984 1 97.12 134 ILE B CA 1
ATOM 3143 C C . ILE B 1 134 ? 14.219 -17.438 -12.977 1 97.12 134 ILE B C 1
ATOM 3145 O O . ILE B 1 134 ? 15.234 -18 -12.578 1 97.12 134 ILE B O 1
ATOM 3149 N N . LEU B 1 135 ? 14.234 -16.141 -13.438 1 96.12 135 LEU B N 1
ATOM 3150 C CA . LEU B 1 135 ? 15.484 -15.406 -13.578 1 96.12 135 LEU B CA 1
ATOM 3151 C C . LEU B 1 135 ? 16 -14.961 -12.219 1 96.12 135 LEU B C 1
ATOM 3153 O O . LEU B 1 135 ? 17.219 -14.828 -12.031 1 96.12 135 LEU B O 1
ATOM 3157 N N . ASN B 1 136 ? 15.094 -14.719 -11.219 1 93.25 136 ASN B N 1
ATOM 3158 C CA . ASN B 1 136 ? 15.5 -14.188 -9.922 1 93.25 136 ASN B CA 1
ATOM 3159 C C . ASN B 1 136 ? 15.039 -15.086 -8.781 1 93.25 136 ASN B C 1
ATOM 3161 O O . ASN B 1 136 ? 14.141 -15.906 -8.961 1 93.25 136 ASN B O 1
ATOM 3165 N N . ARG B 1 137 ? 15.664 -14.906 -7.676 1 93 137 ARG B N 1
ATOM 3166 C CA . ARG B 1 137 ? 15.391 -15.727 -6.5 1 93 137 ARG B CA 1
ATOM 3167 C C . ARG B 1 137 ? 14.039 -15.391 -5.891 1 93 137 ARG B C 1
ATOM 3169 O O . ARG B 1 137 ? 13.633 -14.219 -5.867 1 93 137 ARG B O 1
ATOM 3176 N N . HIS B 1 138 ? 13.383 -16.375 -5.41 1 91.75 138 HIS B N 1
ATOM 3177 C CA . HIS B 1 138 ? 12.148 -16.234 -4.648 1 91.75 138 HIS B CA 1
ATOM 3178 C C . HIS B 1 138 ? 12.117 -17.188 -3.463 1 91.75 138 HIS B C 1
ATOM 3180 O O . HIS B 1 138 ? 12.844 -18.188 -3.447 1 91.75 138 HIS B O 1
ATOM 3186 N N . LEU B 1 139 ? 11.258 -16.922 -2.592 1 89.44 139 LEU B N 1
ATOM 3187 C CA . LEU B 1 139 ? 11.133 -17.703 -1.36 1 89.44 139 LEU B CA 1
ATOM 3188 C C . LEU B 1 139 ? 10.75 -19.141 -1.664 1 89.44 139 LEU B C 1
ATOM 3190 O O . LEU B 1 139 ? 11.141 -20.062 -0.941 1 89.44 139 LEU B O 1
ATOM 3194 N N . THR B 1 140 ? 10 -19.359 -2.721 1 92.69 140 THR B N 1
ATOM 3195 C CA . THR B 1 140 ? 9.461 -20.688 -3.002 1 92.69 140 THR B CA 1
ATOM 3196 C C . THR B 1 140 ? 10.406 -21.469 -3.914 1 92.69 140 THR B C 1
ATOM 3198 O O . THR B 1 140 ? 10.039 -22.531 -4.441 1 92.69 140 THR B O 1
ATOM 3201 N N . ASP B 1 141 ? 11.539 -20.953 -4.102 1 94.19 141 ASP B N 1
ATOM 3202 C CA . ASP B 1 141 ? 12.477 -21.641 -4.992 1 94.19 141 ASP B CA 1
ATOM 3203 C C . ASP B 1 141 ? 12.75 -23.062 -4.504 1 94.19 141 ASP B C 1
ATOM 3205 O O . ASP B 1 141 ? 12.812 -24 -5.305 1 94.19 141 ASP B O 1
ATOM 3209 N N . ASP B 1 142 ? 12.977 -23.188 -3.209 1 94.81 142 ASP B N 1
ATOM 3210 C CA . ASP B 1 142 ? 13.117 -24.5 -2.609 1 94.81 142 ASP B CA 1
ATOM 3211 C C . ASP B 1 142 ? 11.805 -24.953 -1.962 1 94.81 142 ASP B C 1
ATOM 3213 O O . ASP B 1 142 ? 11.5 -24.562 -0.831 1 94.81 142 ASP B O 1
ATOM 3217 N N . LEU B 1 143 ? 11.117 -25.781 -2.646 1 96.88 143 LEU B N 1
ATOM 3218 C CA . LEU B 1 143 ? 9.789 -26.234 -2.227 1 96.88 143 LEU B CA 1
ATOM 3219 C C . LEU B 1 143 ? 9.867 -27 -0.908 1 96.88 143 LEU B C 1
ATOM 3221 O O . LEU B 1 143 ? 8.875 -27.094 -0.188 1 96.88 143 LEU B O 1
ATOM 3225 N N . ARG B 1 144 ? 11.047 -27.516 -0.551 1 95.75 144 ARG B N 1
ATOM 3226 C CA . ARG B 1 144 ? 11.211 -28.266 0.695 1 95.75 144 ARG B CA 1
ATOM 3227 C C . ARG B 1 144 ? 11.008 -27.359 1.903 1 95.75 144 ARG B C 1
ATOM 3229 O O . ARG B 1 144 ? 10.602 -27.812 2.971 1 95.75 144 ARG B O 1
ATOM 3236 N N . ASP B 1 145 ? 11.242 -26.094 1.662 1 95.94 145 ASP B N 1
ATOM 3237 C CA . ASP B 1 145 ? 11 -25.125 2.723 1 95.94 145 ASP B CA 1
ATOM 3238 C C . ASP B 1 145 ? 9.516 -25.047 3.082 1 95.94 145 ASP B C 1
ATOM 3240 O O . ASP B 1 145 ? 9.156 -24.578 4.16 1 95.94 145 ASP B O 1
ATOM 3244 N N . PHE B 1 146 ? 8.695 -25.531 2.201 1 97.5 146 PHE B N 1
ATOM 3245 C CA . PHE B 1 146 ? 7.254 -25.516 2.424 1 97.5 146 PHE B CA 1
ATOM 3246 C C . PHE B 1 146 ? 6.715 -26.938 2.535 1 97.5 146 PHE B C 1
ATOM 3248 O O . PHE B 1 146 ? 5.512 -27.172 2.395 1 97.5 146 PHE B O 1
ATOM 3255 N N . GLY B 1 147 ? 7.602 -27.938 2.697 1 97 147 GLY B N 1
ATOM 3256 C CA . GLY B 1 147 ? 7.207 -29.312 2.963 1 97 147 GLY B CA 1
ATOM 3257 C C . GLY B 1 147 ? 6.867 -30.078 1.706 1 97 147 GLY B C 1
ATOM 3258 O O . GLY B 1 147 ? 6.301 -31.172 1.778 1 97 147 GLY B O 1
ATOM 3259 N N . ILE B 1 148 ? 7.164 -29.594 0.512 1 97.81 148 ILE B N 1
ATOM 3260 C CA . ILE B 1 148 ? 6.809 -30.219 -0.753 1 97.81 148 ILE B CA 1
ATOM 3261 C C . ILE B 1 148 ? 8 -31 -1.295 1 97.81 148 ILE B C 1
ATOM 3263 O O . ILE B 1 148 ? 9.094 -30.453 -1.443 1 97.81 148 ILE B O 1
ATOM 3267 N N . GLN B 1 149 ? 7.801 -32.219 -1.595 1 96.88 149 GLN B N 1
ATOM 3268 C CA . GLN B 1 149 ? 8.852 -33.062 -2.156 1 96.88 149 GLN B CA 1
ATOM 3269 C C . GLN B 1 149 ? 8.992 -32.844 -3.66 1 96.88 149 GLN B C 1
ATOM 3271 O O . GLN B 1 149 ? 7.988 -32.688 -4.363 1 96.88 149 GLN B O 1
ATOM 3276 N N . TYR B 1 150 ? 10.148 -32.75 -4.113 1 96.56 150 TYR B N 1
ATOM 3277 C CA . TYR B 1 150 ? 10.469 -32.656 -5.531 1 96.56 150 TYR B CA 1
ATOM 3278 C C . TYR B 1 150 ? 11.852 -33.219 -5.828 1 96.56 150 TYR B C 1
ATOM 3280 O O . TYR B 1 150 ? 12.617 -33.5 -4.91 1 96.56 150 TYR B O 1
ATOM 3288 N N . PRO B 1 151 ? 12.188 -33.531 -7.137 1 95.81 151 PRO B N 1
ATOM 3289 C CA . PRO B 1 151 ? 13.539 -34.031 -7.426 1 95.81 151 PRO B CA 1
ATOM 3290 C C . PRO B 1 151 ? 14.617 -33 -7.086 1 95.81 151 PRO B C 1
ATOM 3292 O O . PRO B 1 151 ? 14.695 -31.938 -7.715 1 95.81 151 PRO B O 1
ATOM 3295 N N . GLU B 1 152 ? 15.469 -33.344 -6.164 1 91.5 152 GLU B N 1
ATOM 3296 C CA . GLU B 1 152 ? 16.5 -32.438 -5.703 1 91.5 152 GLU B CA 1
ATOM 3297 C C . GLU B 1 152 ? 17.5 -32.094 -6.82 1 91.5 152 GLU B C 1
ATOM 3299 O O . GLU B 1 152 ? 17.781 -32.969 -7.672 1 91.5 152 GLU B O 1
ATOM 3304 N N . THR B 1 153 ? 17.922 -30.938 -6.863 1 95.5 153 THR B N 1
ATOM 3305 C CA . THR B 1 153 ? 18.906 -30.484 -7.832 1 95.5 153 THR B CA 1
ATOM 3306 C C . THR B 1 153 ? 19.75 -29.344 -7.258 1 95.5 153 THR B C 1
ATOM 3308 O O . THR B 1 153 ? 19.266 -28.547 -6.465 1 95.5 153 THR B O 1
ATOM 3311 N N . ASP B 1 154 ? 21.062 -29.25 -7.629 1 94.25 154 ASP B N 1
ATOM 3312 C CA . ASP B 1 154 ? 21.938 -28.141 -7.238 1 94.25 154 ASP B CA 1
ATOM 3313 C C . ASP B 1 154 ? 21.875 -27 -8.25 1 94.25 154 ASP B C 1
ATOM 3315 O O . ASP B 1 154 ? 22.406 -25.922 -8.008 1 94.25 154 ASP B O 1
ATOM 3319 N N . ASP B 1 155 ? 21.188 -27.312 -9.383 1 95.88 155 ASP B N 1
ATOM 3320 C CA . ASP B 1 155 ? 20.984 -26.266 -10.391 1 95.88 155 ASP B CA 1
ATOM 3321 C C . ASP B 1 155 ? 19.891 -25.297 -9.953 1 95.88 155 ASP B C 1
ATOM 3323 O O . ASP B 1 155 ? 18.703 -25.656 -9.906 1 95.88 155 ASP B O 1
ATOM 3327 N N . LEU B 1 156 ? 20.297 -24.062 -9.727 1 95.44 156 LEU B N 1
ATOM 3328 C CA . LEU B 1 156 ? 19.391 -23.062 -9.18 1 95.44 156 LEU B CA 1
ATOM 3329 C C . LEU B 1 156 ? 18.234 -22.781 -10.148 1 95.44 156 LEU B C 1
ATOM 3331 O O . LEU B 1 156 ? 17.094 -22.641 -9.727 1 95.44 156 LEU B O 1
ATOM 3335 N N . ARG B 1 157 ? 18.578 -22.672 -11.422 1 96.5 157 ARG B N 1
ATOM 3336 C CA . ARG B 1 157 ? 17.547 -22.391 -12.422 1 96.5 157 ARG B CA 1
ATOM 3337 C C . ARG B 1 157 ? 16.562 -23.547 -12.555 1 96.5 157 ARG B C 1
ATOM 3339 O O . ARG B 1 157 ? 15.359 -23.328 -12.688 1 96.5 157 ARG B O 1
ATOM 3346 N N . LEU B 1 158 ? 17.094 -24.703 -12.547 1 97.38 158 LEU B N 1
ATOM 3347 C CA . LEU B 1 158 ? 16.219 -25.875 -12.602 1 97.38 158 LEU B CA 1
ATOM 3348 C C . LEU B 1 158 ? 15.32 -25.938 -11.375 1 97.38 158 LEU B C 1
ATOM 3350 O O . LEU B 1 158 ? 14.133 -26.25 -11.492 1 97.38 158 LEU B O 1
ATOM 3354 N N . ARG B 1 159 ? 15.875 -25.672 -10.219 1 97.31 159 ARG B N 1
ATOM 3355 C CA . ARG B 1 159 ? 15.094 -25.672 -8.984 1 97.31 159 ARG B CA 1
ATOM 3356 C C . ARG B 1 159 ? 13.938 -24.672 -9.07 1 97.31 159 ARG B C 1
ATOM 3358 O O . ARG B 1 159 ? 12.805 -25 -8.711 1 97.31 159 ARG B O 1
ATOM 3365 N N . ARG B 1 160 ? 14.203 -23.484 -9.57 1 97.75 160 ARG B N 1
ATOM 3366 C CA . ARG B 1 160 ? 13.18 -22.453 -9.758 1 97.75 160 ARG B CA 1
ATOM 3367 C C . ARG B 1 160 ? 12.133 -22.906 -10.773 1 97.75 160 ARG B C 1
ATOM 3369 O O . ARG B 1 160 ? 10.938 -22.672 -10.578 1 97.75 160 ARG B O 1
ATOM 3376 N N . ALA B 1 161 ? 12.617 -23.516 -11.812 1 97.94 161 ALA B N 1
ATOM 3377 C CA . ALA B 1 161 ? 11.727 -24.016 -12.852 1 97.94 161 ALA B CA 1
ATOM 3378 C C . ALA B 1 161 ? 10.797 -25.094 -12.312 1 97.94 161 ALA B C 1
ATOM 3380 O O . ALA B 1 161 ? 9.617 -25.141 -12.656 1 97.94 161 ALA B O 1
ATOM 3381 N N . ILE B 1 162 ? 11.352 -25.953 -11.508 1 98 162 ILE B N 1
ATOM 3382 C CA . ILE B 1 162 ? 10.555 -27.016 -10.906 1 98 162 ILE B CA 1
ATOM 3383 C C . ILE B 1 162 ? 9.5 -26.422 -9.984 1 98 162 ILE B C 1
ATOM 3385 O O . ILE B 1 162 ? 8.344 -26.859 -9.992 1 98 162 ILE B O 1
ATOM 3389 N N . SER B 1 163 ? 9.867 -25.438 -9.18 1 97.94 163 SER B N 1
ATOM 3390 C CA . SER B 1 163 ? 8.914 -24.734 -8.328 1 97.94 163 SER B CA 1
ATOM 3391 C C . SER B 1 163 ? 7.785 -24.141 -9.148 1 97.94 163 SER B C 1
ATOM 3393 O O . SER B 1 163 ? 6.613 -24.234 -8.773 1 97.94 163 SER B O 1
ATOM 3395 N N . TRP B 1 164 ? 8.188 -23.5 -10.234 1 97.88 164 TRP B N 1
ATOM 3396 C CA . TRP B 1 164 ? 7.184 -22.938 -11.141 1 97.88 164 TRP B CA 1
ATOM 3397 C C . TRP B 1 164 ? 6.25 -24.031 -11.656 1 97.88 164 TRP B C 1
ATOM 3399 O O . TRP B 1 164 ? 5.027 -23.875 -11.617 1 97.88 164 TRP B O 1
ATOM 3409 N N . LYS B 1 165 ? 6.809 -25.156 -12.094 1 97.94 165 LYS B N 1
ATOM 3410 C CA . LYS B 1 165 ? 6.047 -26.266 -12.641 1 97.94 165 LYS B CA 1
ATOM 3411 C C . LYS B 1 165 ? 5.062 -26.812 -11.609 1 97.94 165 LYS B C 1
ATOM 3413 O O . LYS B 1 165 ? 3.908 -27.109 -11.938 1 97.94 165 LYS B O 1
ATOM 3418 N N . TYR B 1 166 ? 5.516 -26.969 -10.438 1 98.25 166 TYR B N 1
ATOM 3419 C CA . TYR B 1 166 ? 4.664 -27.469 -9.359 1 98.25 166 TYR B CA 1
ATOM 3420 C C . TYR B 1 166 ? 3.438 -26.578 -9.188 1 98.25 166 TYR B C 1
ATOM 3422 O O . TYR B 1 166 ? 2.309 -27.078 -9.133 1 98.25 166 TYR B O 1
ATOM 3430 N N . GLN B 1 167 ? 3.615 -25.281 -9.094 1 98.19 167 GLN B N 1
ATOM 3431 C CA . GLN B 1 167 ? 2.527 -24.328 -8.859 1 98.19 167 GLN B CA 1
ATOM 3432 C C . GLN B 1 167 ? 1.587 -24.266 -10.055 1 98.19 167 GLN B C 1
ATOM 3434 O O . GLN B 1 167 ? 0.368 -24.172 -9.891 1 98.19 167 GLN B O 1
ATOM 3439 N N . TYR B 1 168 ? 2.189 -24.312 -11.211 1 97.75 168 TYR B N 1
ATOM 3440 C CA . TYR B 1 168 ? 1.388 -24.359 -12.422 1 97.75 168 TYR B CA 1
ATOM 3441 C C . TYR B 1 168 ? 0.489 -25.594 -12.438 1 97.75 168 TYR B C 1
ATOM 3443 O O . TYR B 1 168 ? -0.715 -25.484 -12.688 1 97.75 168 TYR B O 1
ATOM 3451 N N . ASP B 1 169 ? 1.061 -26.734 -12.156 1 98.19 169 ASP B N 1
ATOM 3452 C CA . ASP B 1 169 ? 0.315 -27.984 -12.156 1 98.19 169 ASP B CA 1
ATOM 3453 C C . ASP B 1 169 ? -0.775 -27.984 -11.086 1 98.19 169 ASP B C 1
ATOM 3455 O O . ASP B 1 169 ? -1.879 -28.484 -11.32 1 98.19 169 ASP B O 1
ATOM 3459 N N . LEU B 1 170 ? -0.45 -27.438 -9.992 1 98.44 170 LEU B N 1
ATOM 3460 C CA . LEU B 1 170 ? -1.406 -27.359 -8.891 1 98.44 170 LEU B CA 1
ATOM 3461 C C . LEU B 1 170 ? -2.639 -26.562 -9.305 1 98.44 170 LEU B C 1
ATOM 3463 O O . LEU B 1 170 ? -3.77 -27 -9.078 1 98.44 170 LEU B O 1
ATOM 3467 N N . VAL B 1 171 ? -2.416 -25.391 -9.898 1 98.19 171 VAL B N 1
ATOM 3468 C CA . VAL B 1 171 ? -3.516 -24.531 -10.32 1 98.19 171 VAL B CA 1
ATOM 3469 C C . VAL B 1 171 ? -4.328 -25.234 -11.406 1 98.19 171 VAL B C 1
ATOM 3471 O O . VAL B 1 171 ? -5.562 -25.266 -11.352 1 98.19 171 VAL B O 1
ATOM 3474 N N . LYS B 1 172 ? -3.645 -25.891 -12.328 1 97.25 172 LYS B N 1
ATOM 3475 C CA . LYS B 1 172 ? -4.316 -26.531 -13.445 1 97.25 172 LYS B CA 1
ATOM 3476 C C . LYS B 1 172 ? -5.109 -27.75 -12.984 1 97.25 172 LYS B C 1
ATOM 3478 O O . LYS B 1 172 ? -6.156 -28.078 -13.555 1 97.25 172 LYS B O 1
ATOM 3483 N N . ALA B 1 173 ? -4.645 -28.375 -11.961 1 97.88 173 ALA B N 1
ATOM 3484 C CA . ALA B 1 173 ? -5.293 -29.578 -11.453 1 97.88 173 ALA B CA 1
ATOM 3485 C C . ALA B 1 173 ? -6.492 -29.234 -10.578 1 97.88 173 ALA B C 1
ATOM 3487 O O . ALA B 1 173 ? -7.309 -30.094 -10.258 1 97.88 173 ALA B O 1
ATOM 3488 N N . THR B 1 174 ? -6.574 -28.031 -10.141 1 98.12 174 THR B N 1
ATOM 3489 C CA . THR B 1 174 ? -7.637 -27.609 -9.234 1 98.12 174 THR B CA 1
ATOM 3490 C C . THR B 1 174 ? -8.867 -27.156 -10.016 1 98.12 174 THR B C 1
ATOM 3492 O O . THR B 1 174 ? -8.75 -26.359 -10.961 1 98.12 174 THR B O 1
ATOM 3495 N N . PRO B 1 175 ? -10.039 -27.625 -9.648 1 96.88 175 PRO B N 1
ATOM 3496 C CA . PRO B 1 175 ? -11.25 -27.156 -10.328 1 96.88 175 PRO B CA 1
ATOM 3497 C C . PRO B 1 175 ? -11.383 -25.641 -10.312 1 96.88 175 PRO B C 1
ATOM 3499 O O . PRO B 1 175 ? -11.125 -25 -9.281 1 96.88 175 PRO B O 1
ATOM 3502 N N . ARG B 1 176 ? -11.797 -25.125 -11.398 1 95.75 176 ARG B N 1
ATOM 3503 C CA . ARG B 1 176 ? -11.906 -23.688 -11.523 1 95.75 176 ARG B CA 1
ATOM 3504 C C . ARG B 1 176 ? -13.07 -23.141 -10.703 1 95.75 176 ARG B C 1
ATOM 3506 O O . ARG B 1 176 ? -14.156 -23.734 -10.688 1 95.75 176 ARG B O 1
ATOM 3513 N N . PRO B 1 177 ? -12.828 -22.094 -10.016 1 96.12 177 PRO B N 1
ATOM 3514 C CA . PRO B 1 177 ? -13.945 -21.469 -9.297 1 96.12 177 PRO B CA 1
ATOM 3515 C C . PRO B 1 177 ? -14.914 -20.75 -10.227 1 96.12 177 PRO B C 1
ATOM 3517 O O . PRO B 1 177 ? -14.617 -20.562 -11.414 1 96.12 177 PRO B O 1
ATOM 3520 N N . GLU B 1 178 ? -16.047 -20.422 -9.672 1 95.06 178 GLU B N 1
ATOM 3521 C CA . GLU B 1 178 ? -17.078 -19.75 -10.445 1 95.06 178 GLU B CA 1
ATOM 3522 C C . GLU B 1 178 ? -16.594 -18.406 -10.977 1 95.06 178 GLU B C 1
ATOM 3524 O O . GLU B 1 178 ? -16.844 -18.047 -12.133 1 95.06 178 GLU B O 1
ATOM 3529 N N . ASN B 1 179 ? -16.016 -17.656 -10.102 1 96.94 179 ASN B N 1
ATOM 3530 C CA . ASN B 1 179 ? -15.477 -16.344 -10.469 1 96.94 179 ASN B CA 1
ATOM 3531 C C . ASN B 1 179 ? -13.969 -16.406 -10.695 1 96.94 179 ASN B C 1
ATOM 3533 O O . ASN B 1 179 ? -13.195 -16.359 -9.734 1 96.94 179 ASN B O 1
ATOM 3537 N N . TRP B 1 180 ? -13.594 -16.469 -11.977 1 97.88 180 TRP B N 1
ATOM 3538 C CA . TRP B 1 180 ? -12.211 -16.719 -12.359 1 97.88 180 TRP B CA 1
ATOM 3539 C C . TRP B 1 180 ? -11.82 -15.891 -13.578 1 97.88 180 TRP B C 1
ATOM 3541 O O . TRP B 1 180 ? -12.594 -15.781 -14.531 1 97.88 180 TRP B O 1
ATOM 3551 N N . ILE B 1 181 ? -10.688 -15.211 -13.484 1 98.38 181 ILE B N 1
ATOM 3552 C CA . ILE B 1 181 ? -10.133 -14.523 -14.648 1 98.38 181 ILE B CA 1
ATOM 3553 C C . ILE B 1 181 ? -8.633 -14.789 -14.734 1 98.38 181 ILE B C 1
ATOM 3555 O O . ILE B 1 181 ? -7.941 -14.844 -13.711 1 98.38 181 ILE B O 1
ATOM 3559 N N . GLU B 1 182 ? -8.117 -14.992 -15.891 1 98.25 182 GLU B N 1
ATOM 3560 C CA . GLU B 1 182 ? -6.688 -15.148 -16.156 1 98.25 182 GLU B CA 1
ATOM 3561 C C . GLU B 1 182 ? -6.109 -13.914 -16.828 1 98.25 182 GLU B C 1
ATOM 3563 O O . GLU B 1 182 ? -6.691 -13.398 -17.797 1 98.25 182 GLU B O 1
ATOM 3568 N N . VAL B 1 183 ? -5.039 -13.391 -16.344 1 98.44 183 VAL B N 1
ATOM 3569 C CA . VAL B 1 183 ? -4.406 -12.195 -16.875 1 98.44 183 VAL B CA 1
ATOM 3570 C C . VAL B 1 183 ? -2.91 -12.438 -17.062 1 98.44 183 VAL B C 1
ATOM 3572 O O . VAL B 1 183 ? -2.221 -12.852 -16.125 1 98.44 183 VAL B O 1
ATOM 3575 N N . ARG B 1 184 ? -2.428 -12.219 -18.25 1 98.06 184 ARG B N 1
ATOM 3576 C CA . ARG B 1 184 ? -0.991 -12.273 -18.5 1 98.06 184 ARG B CA 1
ATOM 3577 C C . ARG B 1 184 ? -0.318 -10.969 -18.078 1 98.06 184 ARG B C 1
ATOM 3579 O O . ARG B 1 184 ? -0.798 -9.883 -18.406 1 98.06 184 ARG B O 1
ATOM 3586 N N . PHE B 1 185 ? 0.794 -11.141 -17.359 1 98.06 185 PHE B N 1
ATOM 3587 C CA . PHE B 1 185 ? 1.584 -9.977 -16.984 1 98.06 185 PHE B CA 1
ATOM 3588 C C . PHE B 1 185 ? 1.969 -9.164 -18.219 1 98.06 185 PHE B C 1
ATOM 3590 O O . PHE B 1 185 ? 1.91 -7.934 -18.203 1 98.06 185 PHE B O 1
ATOM 3597 N N . GLU B 1 186 ? 2.283 -9.82 -19.297 1 98.19 186 GLU B N 1
ATOM 3598 C CA . GLU B 1 186 ? 2.68 -9.188 -20.547 1 98.19 186 GLU B CA 1
ATOM 3599 C C . GLU B 1 186 ? 1.559 -8.312 -21.109 1 98.19 186 GLU B C 1
ATOM 3601 O O . GLU B 1 186 ? 1.805 -7.207 -21.594 1 98.19 186 GLU B O 1
ATOM 3606 N N . ASP B 1 187 ? 0.384 -8.82 -21.047 1 98.06 187 ASP B N 1
ATOM 3607 C CA . ASP B 1 187 ? -0.749 -8.039 -21.531 1 98.06 187 ASP B CA 1
ATOM 3608 C C . ASP B 1 187 ? -0.962 -6.797 -20.672 1 98.06 187 ASP B C 1
ATOM 3610 O O . ASP B 1 187 ? -1.28 -5.723 -21.188 1 98.06 187 ASP B O 1
ATOM 3614 N N . PHE B 1 188 ? -0.793 -6.973 -19.391 1 98.31 188 PHE B N 1
ATOM 3615 C CA . PHE B 1 188 ? -0.946 -5.852 -18.469 1 98.31 188 PHE B CA 1
ATOM 3616 C C . PHE B 1 188 ? 0.07 -4.758 -18.781 1 98.31 188 PHE B C 1
ATOM 3618 O O . PHE B 1 188 ? -0.2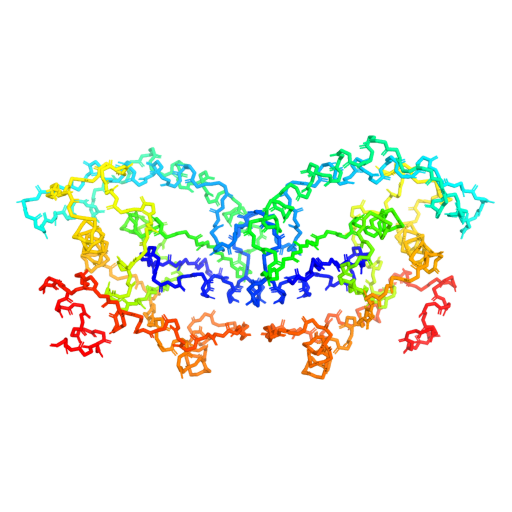53 -3.568 -18.719 1 98.31 188 PHE B O 1
ATOM 3625 N N . VAL B 1 189 ? 1.24 -5.172 -19.125 1 97.81 189 VAL B N 1
ATOM 3626 C CA . VAL B 1 189 ? 2.332 -4.234 -19.344 1 97.81 189 VAL B CA 1
ATOM 3627 C C . VAL B 1 189 ? 2.203 -3.609 -20.734 1 97.81 189 VAL B C 1
ATOM 3629 O O . VAL B 1 189 ? 2.301 -2.389 -20.891 1 97.81 189 VAL B O 1
ATOM 3632 N N . LEU B 1 190 ? 1.891 -4.395 -21.766 1 97.12 190 LEU B N 1
ATOM 3633 C CA . LEU B 1 190 ? 2 -3.949 -23.156 1 97.12 190 LEU B CA 1
ATOM 3634 C C . LEU B 1 190 ? 0.662 -3.424 -23.672 1 97.12 190 LEU B C 1
ATOM 3636 O O . LEU B 1 190 ? 0.614 -2.699 -24.656 1 97.12 190 LEU B O 1
ATOM 3640 N N . ARG B 1 191 ? -0.41 -3.859 -23.078 1 97.5 191 ARG B N 1
ATOM 3641 C CA . ARG B 1 191 ? -1.77 -3.459 -23.422 1 97.5 191 ARG B CA 1
ATOM 3642 C C . ARG B 1 191 ? -2.582 -3.133 -22.172 1 97.5 191 ARG B C 1
ATOM 3644 O O . ARG B 1 191 ? -3.66 -3.691 -21.969 1 97.5 191 ARG B O 1
ATOM 3651 N N . GLN B 1 192 ? -2.133 -2.18 -21.359 1 97.25 192 GLN B N 1
ATOM 3652 C CA . GLN B 1 192 ? -2.635 -1.962 -20.016 1 97.25 192 GLN B CA 1
ATOM 3653 C C . GLN B 1 192 ? -4.105 -1.554 -20.031 1 97.25 192 GLN B C 1
ATOM 3655 O O . GLN B 1 192 ? -4.914 -2.094 -19.281 1 97.25 192 GLN B O 1
ATOM 3660 N N . GLU B 1 193 ? -4.445 -0.567 -20.938 1 97.75 193 GLU B N 1
ATOM 3661 C CA . GLU B 1 193 ? -5.816 -0.069 -20.953 1 97.75 193 GLU B CA 1
ATOM 3662 C C . GLU B 1 193 ? -6.809 -1.188 -21.25 1 97.75 193 GLU B C 1
ATOM 3664 O O . GLU B 1 193 ? -7.809 -1.341 -20.547 1 97.75 193 GLU B O 1
ATOM 3669 N N . GLU B 1 194 ? -6.523 -1.949 -22.266 1 98.5 194 GLU B N 1
ATOM 3670 C CA . GLU B 1 194 ? -7.387 -3.068 -22.625 1 98.5 194 GLU B CA 1
ATOM 3671 C C . GLU B 1 194 ? -7.484 -4.082 -21.484 1 98.5 194 GLU B C 1
ATOM 3673 O O . GLU B 1 194 ? -8.57 -4.566 -21.172 1 98.5 194 GLU B O 1
ATOM 3678 N N . THR B 1 195 ? -6.395 -4.418 -20.891 1 98.62 195 THR B N 1
ATOM 3679 C CA . THR B 1 195 ? -6.336 -5.383 -19.797 1 98.62 195 THR B CA 1
ATOM 3680 C C . THR B 1 195 ? -7.109 -4.875 -18.578 1 98.62 195 THR B C 1
ATOM 3682 O O . THR B 1 195 ? -7.875 -5.625 -17.969 1 98.62 195 THR B O 1
ATOM 3685 N N . LEU B 1 196 ? -6.945 -3.58 -18.266 1 98.56 196 LEU B N 1
ATOM 3686 C CA . LEU B 1 196 ? -7.625 -2.992 -17.109 1 98.56 196 LEU B CA 1
ATOM 3687 C C . LEU B 1 196 ? -9.133 -2.932 -17.344 1 98.56 196 LEU B C 1
ATOM 3689 O O . LEU B 1 196 ? -9.922 -3.104 -16.422 1 98.56 196 LEU B O 1
ATOM 3693 N N . GLN B 1 197 ? -9.531 -2.643 -18.562 1 98.5 197 GLN B N 1
ATOM 3694 C CA . GLN B 1 197 ? -10.961 -2.645 -18.875 1 98.5 197 GLN B CA 1
ATOM 3695 C C . GLN B 1 197 ? -11.578 -4.016 -18.609 1 98.5 197 GLN B C 1
ATOM 3697 O O . GLN B 1 197 ? -12.664 -4.113 -18.031 1 98.5 197 GLN B O 1
ATOM 3702 N N . ARG B 1 198 ? -10.906 -5.098 -19.031 1 98.62 198 ARG B N 1
ATOM 3703 C CA . ARG B 1 198 ? -11.367 -6.457 -18.766 1 98.62 198 ARG B CA 1
ATOM 3704 C C . ARG B 1 198 ? -11.469 -6.723 -17.266 1 98.62 198 ARG B C 1
ATOM 3706 O O . ARG B 1 198 ? -12.438 -7.316 -16.797 1 98.62 198 ARG B O 1
ATOM 3713 N N . LEU B 1 199 ? -10.461 -6.27 -16.547 1 98.62 199 LEU B N 1
ATOM 3714 C CA . LEU B 1 199 ? -10.438 -6.453 -15.094 1 98.62 199 LEU B CA 1
ATOM 3715 C C . LEU B 1 199 ? -11.547 -5.645 -14.422 1 98.62 199 LEU B C 1
ATOM 3717 O O . LEU B 1 199 ? -12.164 -6.109 -13.461 1 98.62 199 LEU B O 1
ATOM 3721 N N . GLU B 1 200 ? -11.773 -4.391 -14.883 1 98.5 200 GLU B N 1
ATOM 3722 C CA . GLU B 1 200 ? -12.836 -3.543 -14.344 1 98.5 200 GLU B CA 1
ATOM 3723 C C . GLU B 1 200 ? -14.211 -4.18 -14.555 1 98.5 200 GLU B C 1
ATOM 3725 O O . GLU B 1 200 ? -15.055 -4.137 -13.656 1 98.5 200 GLU B O 1
ATOM 3730 N N . GLU B 1 201 ? -14.391 -4.754 -15.719 1 98.38 201 GLU B N 1
ATOM 3731 C CA . GLU B 1 201 ? -15.641 -5.461 -15.984 1 98.38 201 GLU B CA 1
ATOM 3732 C C . GLU B 1 201 ? -15.797 -6.668 -15.07 1 98.38 201 GLU B C 1
ATOM 3734 O O . GLU B 1 201 ? -16.875 -6.906 -14.531 1 98.38 201 GLU B O 1
ATOM 3739 N N . TYR B 1 202 ? -14.805 -7.398 -14.875 1 98.19 202 TYR B N 1
ATOM 3740 C CA . TYR B 1 202 ? -14.812 -8.594 -14.039 1 98.19 202 TYR B CA 1
ATOM 3741 C C . TYR B 1 202 ? -15.055 -8.242 -12.578 1 98.19 202 TYR B C 1
ATOM 3743 O O . TYR B 1 202 ? -15.859 -8.891 -11.898 1 98.19 202 TYR B O 1
ATOM 3751 N N . LEU B 1 203 ? -14.359 -7.164 -12.07 1 97.5 203 LEU B N 1
ATOM 3752 C CA . LEU B 1 203 ? -14.383 -6.809 -10.656 1 97.5 203 LEU B CA 1
ATOM 3753 C C . LEU B 1 203 ? -15.555 -5.879 -10.352 1 97.5 203 LEU B C 1
ATOM 3755 O O . LEU B 1 203 ? -15.977 -5.77 -9.195 1 97.5 203 LEU B O 1
ATOM 3759 N N . GLY B 1 204 ? -15.984 -5.059 -11.344 1 96.5 204 GLY B N 1
ATOM 3760 C CA . GLY B 1 204 ? -17.094 -4.137 -11.164 1 96.5 204 GLY B CA 1
ATOM 3761 C C . GLY B 1 204 ? -16.688 -2.832 -10.508 1 96.5 204 GLY B C 1
ATOM 3762 O O . GLY B 1 204 ? -17.5 -2.176 -9.859 1 96.5 204 GLY B O 1
ATOM 3763 N N . ILE B 1 205 ? -15.438 -2.516 -10.531 1 96.06 205 ILE B N 1
ATOM 3764 C CA . ILE B 1 205 ? -14.953 -1.274 -9.938 1 96.06 205 ILE B CA 1
ATOM 3765 C C . ILE B 1 205 ? -13.938 -0.618 -10.867 1 96.06 205 ILE B C 1
ATOM 3767 O O . ILE B 1 205 ? -13.242 -1.305 -11.617 1 96.06 205 ILE B O 1
ATOM 3771 N N . PRO B 1 206 ? -13.82 0.728 -10.844 1 96.81 206 PRO B N 1
ATOM 3772 C CA . PRO B 1 206 ? -12.734 1.376 -11.578 1 96.81 206 PRO B CA 1
ATOM 3773 C C . PRO B 1 206 ? -11.359 1.052 -10.992 1 96.81 206 PRO B C 1
ATOM 3775 O O . PRO B 1 206 ? -11.219 0.882 -9.781 1 96.81 206 PRO B O 1
ATOM 3778 N N . LEU B 1 207 ? -10.391 0.929 -11.883 1 98.38 207 LEU B N 1
ATOM 3779 C CA . LEU B 1 207 ? -9.055 0.546 -11.43 1 98.38 207 LEU B CA 1
ATOM 3780 C C . LEU B 1 207 ? -8.047 1.646 -11.734 1 98.38 207 LEU B C 1
ATOM 3782 O O . LEU B 1 207 ? -8.172 2.355 -12.734 1 98.38 207 LEU B O 1
ATOM 3786 N N . ALA B 1 208 ? -7.086 1.719 -10.891 1 98.38 208 ALA B N 1
ATOM 3787 C CA . ALA B 1 208 ? -5.961 2.635 -11.078 1 98.38 208 ALA B CA 1
ATOM 3788 C C . ALA B 1 208 ? -5.117 2.23 -12.281 1 98.38 208 ALA B C 1
ATOM 3790 O O . ALA B 1 208 ? -5.051 1.051 -12.633 1 98.38 208 ALA B O 1
ATOM 3791 N N . ARG B 1 209 ? -4.484 3.221 -12.922 1 98.12 209 ARG B N 1
ATOM 3792 C CA . ARG B 1 209 ? -3.441 3.014 -13.922 1 98.12 209 ARG B CA 1
ATOM 3793 C C . ARG B 1 209 ? -2.059 3.27 -13.328 1 98.12 209 ARG B C 1
ATOM 3795 O O . ARG B 1 209 ? -1.761 4.383 -12.898 1 98.12 209 ARG B O 1
ATOM 3802 N N . ILE B 1 210 ? -1.259 2.219 -13.273 1 97.94 210 ILE B N 1
ATOM 3803 C CA . ILE B 1 210 ? 0.059 2.377 -12.664 1 97.94 210 ILE B CA 1
ATOM 3804 C C . ILE B 1 210 ? 1.124 2.445 -13.758 1 97.94 210 ILE B C 1
ATOM 3806 O O . ILE B 1 210 ? 0.918 1.945 -14.867 1 97.94 210 ILE B O 1
ATOM 3810 N N . PRO B 1 211 ? 2.27 3.133 -13.445 1 95.94 211 PRO B N 1
ATOM 3811 C CA . PRO B 1 211 ? 3.357 3.098 -14.422 1 95.94 211 PRO B CA 1
ATOM 3812 C C . PRO B 1 211 ? 3.91 1.69 -14.641 1 95.94 211 PRO B C 1
ATOM 3814 O O . PRO B 1 211 ? 4.094 0.94 -13.68 1 95.94 211 PRO B O 1
ATOM 3817 N N . VAL B 1 212 ? 4.047 1.292 -15.859 1 93.81 212 VAL B N 1
ATOM 3818 C CA . VAL B 1 212 ? 4.625 -0.001 -16.219 1 93.81 212 VAL B CA 1
ATOM 3819 C C . VAL B 1 212 ? 5.805 0.201 -17.156 1 93.81 212 VAL B C 1
ATOM 3821 O O . VAL B 1 212 ? 5.836 1.167 -17.922 1 93.81 212 VAL B O 1
ATOM 3824 N N . ARG B 1 213 ? 6.754 -0.672 -17.016 1 90.62 213 ARG B N 1
ATOM 3825 C CA . ARG B 1 213 ? 7.941 -0.624 -17.859 1 90.62 213 ARG B CA 1
ATOM 3826 C C . ARG B 1 213 ? 7.957 -1.782 -18.844 1 90.62 213 ARG B C 1
ATOM 3828 O O . ARG B 1 213 ? 8.016 -2.947 -18.453 1 90.62 213 ARG B O 1
ATOM 3835 N N . PRO B 1 214 ? 8.047 -1.501 -20.078 1 92.06 214 PRO B N 1
ATOM 3836 C CA . PRO B 1 214 ? 8.023 -2.562 -21.078 1 92.06 214 PRO B CA 1
ATOM 3837 C C . PRO B 1 214 ? 9.203 -3.521 -20.953 1 92.06 214 PRO B C 1
ATOM 3839 O O . PRO B 1 214 ? 9.094 -4.691 -21.328 1 92.06 214 PRO B O 1
ATOM 3842 N N . ASP B 1 215 ? 10.289 -3.082 -20.438 1 91.25 215 ASP B N 1
ATOM 3843 C CA . ASP B 1 215 ? 11.477 -3.918 -20.359 1 91.25 215 ASP B CA 1
ATOM 3844 C C . ASP B 1 215 ? 11.344 -4.969 -19.266 1 91.25 215 ASP B C 1
ATOM 3846 O O . ASP B 1 215 ? 12.219 -5.824 -19.109 1 91.25 215 ASP B O 1
ATOM 3850 N N . ALA B 1 216 ? 10.258 -4.938 -18.547 1 91.69 216 ALA B N 1
ATOM 3851 C CA . ALA B 1 216 ? 9.984 -5.957 -17.547 1 91.69 216 ALA B CA 1
ATOM 3852 C C . ALA B 1 216 ? 9.539 -7.266 -18.188 1 91.69 216 ALA B C 1
ATOM 3854 O O . ALA B 1 216 ? 9.508 -8.312 -17.531 1 91.69 216 ALA B O 1
ATOM 3855 N N . VAL B 1 217 ? 9.188 -7.203 -19.422 1 95.19 217 VAL B N 1
ATOM 3856 C CA . VAL B 1 217 ? 8.703 -8.359 -20.172 1 95.19 217 VAL B CA 1
ATOM 3857 C C . VAL B 1 217 ? 9.797 -8.883 -21.094 1 95.19 217 VAL B C 1
ATOM 3859 O O . VAL B 1 217 ? 10.523 -8.102 -21.703 1 95.19 217 VAL B O 1
ATOM 3862 N N . GLY B 1 218 ? 9.945 -10.172 -21.094 1 95 218 GLY B N 1
ATOM 3863 C CA . GLY B 1 218 ? 10.875 -10.805 -22.016 1 95 218 GLY B CA 1
ATOM 3864 C C . GLY B 1 218 ? 12.328 -10.656 -21.609 1 95 218 GLY B C 1
ATOM 3865 O O . GLY B 1 218 ? 13.219 -10.57 -22.453 1 95 218 GLY B O 1
ATOM 3866 N N . ARG B 1 219 ? 12.586 -10.539 -20.359 1 95.25 219 ARG B N 1
ATOM 3867 C CA . ARG B 1 219 ? 13.938 -10.391 -19.844 1 95.25 219 ARG B CA 1
ATOM 3868 C C . ARG B 1 219 ? 14.773 -11.633 -20.125 1 95.25 219 ARG B C 1
ATOM 3870 O O . ARG B 1 219 ? 16 -11.547 -20.25 1 95.25 219 ARG B O 1
ATOM 3877 N N . TRP B 1 220 ? 14.094 -12.758 -20.234 1 95.44 220 TRP B N 1
ATOM 3878 C CA . TRP B 1 220 ? 14.781 -14.023 -20.469 1 95.44 220 TRP B CA 1
ATOM 3879 C C . TRP B 1 220 ? 15.562 -13.969 -21.781 1 95.44 220 TRP B C 1
ATOM 3881 O O . TRP B 1 220 ? 16.578 -14.664 -21.938 1 95.44 220 TRP B O 1
ATOM 3891 N N . ARG B 1 221 ? 15.18 -13.156 -22.719 1 94.31 221 ARG B N 1
ATOM 3892 C CA . ARG B 1 221 ? 15.797 -13.078 -24.031 1 94.31 221 ARG B CA 1
ATOM 3893 C C . ARG B 1 221 ? 17.219 -12.547 -23.922 1 94.31 221 ARG B C 1
ATOM 3895 O O . ARG B 1 221 ? 18.078 -12.859 -24.766 1 94.31 221 ARG B O 1
ATOM 3902 N N . GLN B 1 222 ? 17.438 -11.766 -22.938 1 94.19 222 GLN B N 1
ATOM 3903 C CA . GLN B 1 222 ? 18.766 -11.188 -22.75 1 94.19 222 GLN B CA 1
ATOM 3904 C C . GLN B 1 222 ? 19.547 -11.953 -21.703 1 94.19 222 GLN B C 1
ATOM 3906 O O . GLN B 1 222 ? 20.719 -11.641 -21.453 1 94.19 222 GLN B O 1
ATOM 3911 N N . ASP B 1 223 ? 18.906 -12.891 -21.094 1 93.88 223 ASP B N 1
ATOM 3912 C CA . ASP B 1 223 ? 19.562 -13.695 -20.078 1 93.88 223 ASP B CA 1
ATOM 3913 C C . ASP B 1 223 ? 20.516 -14.703 -20.703 1 93.88 223 ASP B C 1
ATOM 3915 O O . ASP B 1 223 ? 20.203 -15.312 -21.734 1 93.88 223 ASP B O 1
ATOM 3919 N N . GLU B 1 224 ? 21.734 -14.859 -20.141 1 93.19 224 GLU B N 1
ATOM 3920 C CA . GLU B 1 224 ? 22.766 -15.711 -20.719 1 93.19 224 GLU B CA 1
ATOM 3921 C C . GLU B 1 224 ? 22.75 -17.109 -20.094 1 93.19 224 GLU B C 1
ATOM 3923 O O . GLU B 1 224 ? 23.453 -18.016 -20.562 1 93.19 224 GLU B O 1
ATOM 3928 N N . GLY B 1 225 ? 22.047 -17.359 -19.062 1 93.25 225 GLY B N 1
ATOM 3929 C CA . GLY B 1 225 ? 21.984 -18.672 -18.422 1 93.25 225 GLY B CA 1
ATOM 3930 C C . GLY B 1 225 ? 20.891 -19.562 -18.984 1 93.25 225 GLY B C 1
ATOM 3931 O O . GLY B 1 225 ? 20.328 -19.266 -20.047 1 93.25 225 GLY B O 1
ATOM 3932 N N . VAL B 1 226 ? 20.703 -20.703 -18.375 1 94.25 226 VAL B N 1
ATOM 3933 C CA . VAL B 1 226 ? 19.625 -21.609 -18.75 1 94.25 226 VAL B CA 1
ATOM 3934 C C . VAL B 1 226 ? 18.281 -21.047 -18.266 1 94.25 226 VAL B C 1
ATOM 3936 O O . VAL B 1 226 ? 18.125 -20.766 -17.078 1 94.25 226 VAL B O 1
ATOM 3939 N N . HIS B 1 227 ? 17.359 -20.875 -19.172 1 94.19 227 HIS B N 1
ATOM 3940 C CA . HIS B 1 227 ? 16.078 -20.297 -18.766 1 94.19 227 HIS B CA 1
ATOM 3941 C C . HIS B 1 227 ? 14.906 -21.016 -19.438 1 94.19 227 HIS B C 1
ATOM 3943 O O . HIS B 1 227 ? 13.75 -20.672 -19.203 1 94.19 227 HIS B O 1
ATOM 3949 N N . ASP B 1 228 ? 15.219 -21.875 -20.25 1 94.19 228 ASP B N 1
ATOM 3950 C CA . ASP B 1 228 ? 14.18 -22.594 -20.984 1 94.19 228 ASP B CA 1
ATOM 3951 C C . ASP B 1 228 ? 14.242 -24.094 -20.688 1 94.19 228 ASP B C 1
ATOM 3953 O O . ASP B 1 228 ? 15.297 -24.719 -20.844 1 94.19 228 ASP B O 1
ATOM 3957 N N . PHE B 1 229 ? 13.195 -24.656 -20.203 1 96.5 229 PHE B N 1
ATOM 3958 C CA . PHE B 1 229 ? 13.078 -26.078 -19.891 1 96.5 229 PHE B CA 1
ATOM 3959 C C . PHE B 1 229 ? 11.922 -26.703 -20.656 1 96.5 229 PHE B C 1
ATOM 3961 O O . PHE B 1 229 ? 10.859 -26.094 -20.812 1 96.5 229 PHE B O 1
ATOM 3968 N N . ASP B 1 230 ? 12.023 -27.938 -21.062 1 95.75 230 ASP B N 1
ATOM 3969 C CA . ASP B 1 230 ? 11.055 -28.625 -21.922 1 95.75 230 ASP B CA 1
ATOM 3970 C C . ASP B 1 230 ? 9.68 -28.656 -21.25 1 95.75 230 ASP B C 1
ATOM 3972 O O . ASP B 1 230 ? 8.656 -28.531 -21.938 1 95.75 230 ASP B O 1
ATOM 3976 N N . PHE B 1 231 ? 9.656 -28.766 -19.953 1 96.69 231 PHE B N 1
ATOM 3977 C CA . PHE B 1 231 ? 8.383 -28.953 -19.281 1 96.69 231 PHE B CA 1
ATOM 3978 C C . PHE B 1 231 ? 7.629 -27.625 -19.172 1 96.69 231 PHE B C 1
ATOM 3980 O O . PHE B 1 231 ? 6.504 -27.594 -18.672 1 96.69 231 PHE B O 1
ATOM 3987 N N . PHE B 1 232 ? 8.188 -26.516 -19.688 1 97.25 232 PHE B N 1
ATOM 3988 C CA . PHE B 1 232 ? 7.465 -25.25 -19.797 1 97.25 232 PHE B CA 1
ATOM 3989 C C . PHE B 1 232 ? 6.504 -25.281 -20.984 1 97.25 232 PHE B C 1
ATOM 3991 O O . PHE B 1 232 ? 5.602 -24.438 -21.078 1 97.25 232 PHE B O 1
ATOM 3998 N N . ARG B 1 233 ? 6.656 -26.141 -21.953 1 96.06 233 ARG B N 1
ATOM 3999 C CA . ARG B 1 233 ? 6.051 -26.109 -23.281 1 96.06 233 ARG B CA 1
ATOM 4000 C C . ARG B 1 233 ? 4.527 -26.031 -23.188 1 96.06 233 ARG B C 1
ATOM 4002 O O . ARG B 1 233 ? 3.895 -25.234 -23.859 1 96.06 233 ARG B O 1
ATOM 4009 N N . PRO B 1 234 ? 3.887 -26.875 -22.344 1 95.12 234 PRO B N 1
ATOM 4010 C CA . PRO B 1 234 ? 2.428 -26.781 -22.266 1 95.12 234 PRO B CA 1
ATOM 4011 C C . PRO B 1 234 ? 1.939 -25.391 -21.875 1 95.12 234 PRO B C 1
ATOM 4013 O O . PRO B 1 234 ? 0.981 -24.891 -22.453 1 95.12 234 PRO B O 1
ATOM 4016 N N . ALA B 1 235 ? 2.582 -24.781 -20.906 1 95.38 235 ALA B N 1
ATOM 4017 C CA . ALA B 1 235 ? 2.191 -23.453 -20.469 1 95.38 235 ALA B CA 1
ATOM 4018 C C . ALA B 1 235 ? 2.494 -22.406 -21.531 1 95.38 235 ALA B C 1
ATOM 4020 O O . ALA B 1 235 ? 1.705 -21.484 -21.75 1 95.38 235 ALA B O 1
ATOM 4021 N N . LEU B 1 236 ? 3.65 -22.516 -22.188 1 96.94 236 LEU B N 1
ATOM 4022 C CA . LEU B 1 236 ? 4.012 -21.594 -23.266 1 96.94 236 LEU B CA 1
ATOM 4023 C C . LEU B 1 236 ? 2.977 -21.625 -24.375 1 96.94 236 LEU B C 1
ATOM 4025 O O . LEU B 1 236 ? 2.566 -20.562 -24.875 1 96.94 236 LEU B O 1
ATOM 4029 N N . GLU B 1 237 ? 2.562 -22.812 -24.688 1 96 237 GLU B N 1
ATOM 4030 C CA . GLU B 1 237 ? 1.563 -22.969 -25.734 1 96 237 GLU B CA 1
ATOM 4031 C C . GLU B 1 237 ? 0.203 -22.453 -25.281 1 96 237 GLU B C 1
ATOM 4033 O O . GLU B 1 237 ? -0.46 -21.719 -26.031 1 96 237 GLU B O 1
ATOM 4038 N N . GLU B 1 238 ? -0.213 -22.75 -24.141 1 95.75 238 GLU B N 1
ATOM 4039 C CA . GLU B 1 238 ? -1.517 -22.375 -23.609 1 95.75 238 GLU B CA 1
ATOM 4040 C C . GLU B 1 238 ? -1.667 -20.859 -23.562 1 95.75 238 GLU B C 1
ATOM 4042 O O . GLU B 1 238 ? -2.738 -20.312 -23.844 1 95.75 238 GLU B O 1
ATOM 4047 N N . TYR B 1 239 ? -0.583 -20.156 -23.219 1 95.62 239 TYR B N 1
ATOM 4048 C CA . TYR B 1 239 ? -0.702 -18.719 -22.984 1 95.62 239 TYR B CA 1
ATOM 4049 C C . TYR B 1 239 ? -0.069 -17.922 -24.109 1 95.62 239 TYR B C 1
ATOM 4051 O O . TYR B 1 239 ? 0.137 -16.719 -24 1 95.62 239 TYR B O 1
ATOM 4059 N N . GLY B 1 240 ? 0.323 -18.609 -25.172 1 94.19 240 GLY B N 1
ATOM 4060 C CA . GLY B 1 240 ? 0.693 -17.969 -26.422 1 94.19 240 GLY B CA 1
ATOM 4061 C C . GLY B 1 240 ? 2.098 -17.391 -26.391 1 94.19 240 GLY B C 1
ATOM 4062 O O . GLY B 1 240 ? 2.361 -16.359 -27.016 1 94.19 240 GLY B O 1
ATOM 4063 N N . TYR B 1 241 ? 2.916 -17.984 -25.625 1 93.75 241 TYR B N 1
ATOM 4064 C CA . TYR B 1 241 ? 4.309 -17.547 -25.641 1 93.75 241 TYR B CA 1
ATOM 4065 C C . TYR B 1 241 ? 5.09 -18.266 -26.734 1 93.75 241 TYR B C 1
ATOM 4067 O O . TYR B 1 241 ? 4.824 -19.438 -27.047 1 93.75 241 TYR B O 1
ATOM 4075 N N . GLU B 1 242 ? 5.965 -17.5 -27.406 1 83.19 242 GLU B N 1
ATOM 4076 C CA . GLU B 1 242 ? 6.762 -18.078 -28.484 1 83.19 242 GLU B CA 1
ATOM 4077 C C . GLU B 1 242 ? 7.754 -19.109 -27.938 1 83.19 242 GLU B C 1
ATOM 4079 O O . GLU B 1 242 ? 8.266 -18.953 -26.828 1 83.19 242 GLU B O 1
ATOM 4084 N N . HIS B 1 243 ? 7.887 -20.219 -28.75 1 72.75 243 HIS B N 1
ATOM 4085 C CA . HIS B 1 243 ? 8.914 -21.203 -28.438 1 72.75 243 HIS B CA 1
ATOM 4086 C C . HIS B 1 243 ? 10.305 -20.688 -28.797 1 72.75 243 HIS B C 1
ATOM 4088 O O . HIS B 1 243 ? 10.453 -19.906 -29.734 1 72.75 243 HIS B O 1
ATOM 4094 N N . ALA B 1 244 ? 11.195 -20.906 -27.859 1 55.94 244 ALA B N 1
ATOM 4095 C CA . ALA B 1 244 ? 12.547 -20.562 -28.281 1 55.94 244 ALA B CA 1
ATOM 4096 C C . ALA B 1 244 ? 12.945 -21.328 -29.531 1 55.94 244 ALA B C 1
ATOM 4098 O O . ALA B 1 244 ? 12.453 -22.422 -29.781 1 55.94 244 ALA B O 1
#

Radius of gyration: 25.03 Å; Cα contacts (8 Å, |Δi|>4): 818; chains: 2; bounding box: 48×73×55 Å